Protein AF-0000000074044107 (afdb_homodimer)

Secondary structure (DSSP, 8-state):
---TT-EEEEETTTSHHHHHHHHHHHHTT-SEEEEEESS---HHHHHHHHTT-TTSEEEEEE--TT-HHHHHHIIIIIHHHHHSS-SEEEE----S--SSHHHHHIIIIIHHHHHHHHHHHHH-GGGT---EEEEEE--GGGTS--TT-HHHHHHHHHHHHHHHHHSSHHHHHHH-EEEEEEEE-SB--HHHHS------S-HHHHHHHHHHTTS-PBPHHHHHHHHHHHHHHPPTT-EEEEETTEEEEE-PPPPS--/---TT-EEEEETTTSHHHHHHHHHHHHTT-SEEEEEESS---HHHHHHHHTT-TTSEEEEEE--TT-HHHHHHIIIIIHHHHHSS-SEEEE----S--SSHHHHHIIIIIHHHHHHHHHHHHH-GGGT---EEEEEE--GGGTS--TT-HHHHHHHHHHHHHHHHHSSHHHHHHH-EEEEEEEE-SB--HHHHS------S-HHHHHHHHHHTTS-PBPHHHHHHHHHHHHHHPPTT-EEEEETTEEEE--PPPPS--

Sequence (516 aa):
MSLDGLNAVVFGGCGGIGIAIGQRLLQEGVKKLFILDVAELSDANLARLREHSRDAQLLCKACDVSNRTELKQILEKDVLEALGCVDILVNSAGIVEDEVPDKVIAVNLTGVINSCLIALTKMSRANGGKGGVIVNVASIAGLEPVTFLPTYCATKHGIVGFTRSLGVQPVFNETGVKFITICPGGTRTPMFQNCKILYTEVKVLQKMFQELKRYKPQSPDAVADCVIQAILKGENGSTWICNDGEISVHSFPQSKYLMSLDGLNAVVFGGCGGIGIAIGQRLLQEGVKKLFILDVAELSDANLARLREHSRDAQLLCKACDVSNRTELKQILEKDVLEALGCVDILVNSAGIVEDEVPDKVIAVNLTGVINSCLIALTKMSRANGGKGGVIVNVASIAGLEPVTFLPTYCATKHGIVGFTRSLGVQPVFNETGVKFITICPGGTRTPMFQNCKILYTEVKVLQKMFQELKRYKPQSPDAVADCVIQAILKGENGSTWICNDGEISVHSFPQSKYL

InterPro domains:
  IPR002347 Short-chain dehydrogenase/reductase SDR [PF00106] (8-194)
  IPR002347 Short-chain dehydrogenase/reductase SDR [PR00080] (84-95)
  IPR002347 Short-chain dehydrogenase/reductase SDR [PR00080] (132-140)
  IPR002347 Short-chain dehydrogenase/reductase SDR [PR00080] (152-171)
  IPR020904 Short-chain dehydrogenase/reductase, conserved site [PS00061] (139-167)
  IPR036291 NAD(P)-binding domain superfamily [SSF51735] (1-246)

Structure (mmCIF, N/CA/C/O backbone):
data_AF-0000000074044107-model_v1
#
loop_
_entity.id
_entity.type
_entity.pdbx_description
1 polymer 'Uncharacterized protein'
#
loop_
_atom_site.group_PDB
_atom_site.id
_atom_site.type_symbol
_atom_site.label_atom_id
_atom_site.label_alt_id
_atom_site.label_comp_id
_atom_site.label_asym_id
_atom_site.label_entity_id
_atom_site.label_seq_id
_atom_site.pdbx_PDB_ins_code
_atom_site.Cartn_x
_atom_site.Cartn_y
_atom_site.Cartn_z
_atom_site.occupancy
_atom_site.B_iso_or_equiv
_atom_site.auth_seq_id
_atom_site.auth_comp_id
_atom_site.auth_asym_id
_atom_site.auth_atom_id
_atom_site.pdbx_PDB_model_num
ATOM 1 N N . MET A 1 1 ? -7.785 30.578 1.715 1 67.75 1 MET A N 1
ATOM 2 C CA . MET A 1 1 ? -7.746 30.172 3.115 1 67.75 1 MET A CA 1
ATOM 3 C C . MET A 1 1 ? -6.453 30.641 3.783 1 67.75 1 MET A C 1
ATOM 5 O O . MET A 1 1 ? -5.406 30.703 3.139 1 67.75 1 MET A O 1
ATOM 9 N N . SER A 1 2 ? -6.504 31.344 4.82 1 90.06 2 SER A N 1
ATOM 10 C CA . SER A 1 2 ? -5.348 31.797 5.59 1 90.06 2 SER A CA 1
ATOM 11 C C . SER A 1 2 ? -4.965 30.766 6.648 1 90.06 2 SER A C 1
ATOM 13 O O . SER A 1 2 ? -5.836 30.125 7.242 1 90.06 2 SER A O 1
ATOM 15 N N . LEU A 1 3 ? -3.672 30.547 6.828 1 95.25 3 LEU A N 1
ATOM 16 C CA . LEU A 1 3 ? -3.189 29.594 7.82 1 95.25 3 LEU A CA 1
ATOM 17 C C . LEU A 1 3 ? -2.961 30.281 9.164 1 95.25 3 LEU A C 1
ATOM 19 O O . LEU A 1 3 ? -2.617 29.625 10.148 1 95.25 3 LEU A O 1
ATOM 23 N N . ASP A 1 4 ? -3.268 31.547 9.164 1 93.75 4 ASP A N 1
ATOM 24 C CA . ASP A 1 4 ? -3.039 32.344 10.367 1 93.75 4 ASP A CA 1
ATOM 25 C C . ASP A 1 4 ? -3.891 31.844 11.531 1 93.75 4 ASP A C 1
ATOM 27 O O . ASP A 1 4 ? -5.105 31.703 11.398 1 93.75 4 ASP A O 1
ATOM 31 N N . GLY A 1 5 ? -3.189 31.484 12.625 1 94.75 5 GLY A N 1
ATOM 32 C CA . GLY A 1 5 ? -3.883 31.109 13.852 1 94.75 5 GLY A CA 1
ATOM 33 C C . GLY A 1 5 ? -4.25 29.641 13.898 1 94.75 5 GLY A C 1
ATOM 34 O O . GLY A 1 5 ? -4.82 29.172 14.891 1 94.75 5 GLY A O 1
ATOM 35 N N . LEU A 1 6 ? -3.93 28.891 12.891 1 96.69 6 LEU A N 1
ATOM 36 C CA . LEU A 1 6 ? -4.305 27.484 12.82 1 96.69 6 LEU A CA 1
ATOM 37 C C . LEU A 1 6 ? -3.303 26.625 13.57 1 96.69 6 LEU A C 1
ATOM 39 O O . LEU A 1 6 ? -2.211 27.078 13.922 1 96.69 6 LEU A O 1
ATOM 43 N N . ASN A 1 7 ? -3.74 25.469 13.953 1 97.75 7 ASN A N 1
ATOM 44 C CA . ASN A 1 7 ? -2.92 24.453 14.625 1 97.75 7 ASN A CA 1
ATOM 45 C C . ASN A 1 7 ? -2.557 23.312 13.68 1 97.75 7 ASN A C 1
ATOM 47 O O . ASN A 1 7 ? -3.418 22.797 12.977 1 97.75 7 ASN A O 1
ATOM 51 N N . ALA A 1 8 ? -1.226 22.969 13.719 1 98 8 ALA A N 1
ATOM 52 C CA . ALA A 1 8 ? -0.761 21.953 12.773 1 98 8 ALA A CA 1
ATOM 53 C C . ALA A 1 8 ? 0.013 20.844 13.492 1 98 8 ALA A C 1
ATOM 55 O O . ALA A 1 8 ? 0.681 21.109 14.5 1 98 8 ALA A O 1
ATOM 56 N N . VAL A 1 9 ? -0.146 19.672 13.023 1 98.25 9 VAL A N 1
ATOM 57 C CA . VAL A 1 9 ? 0.647 18.516 13.422 1 98.25 9 VAL A CA 1
ATOM 58 C C . VAL A 1 9 ? 1.466 18.016 12.234 1 98.25 9 VAL A C 1
ATOM 60 O O . VAL A 1 9 ? 0.936 17.844 11.141 1 98.25 9 VAL A O 1
ATOM 63 N N . VAL A 1 10 ? 2.744 17.828 12.445 1 98.12 10 VAL A N 1
ATOM 64 C CA . VAL A 1 10 ? 3.611 17.312 11.391 1 98.12 10 VAL A CA 1
ATOM 65 C C . VAL A 1 10 ? 4.32 16.047 11.875 1 98.12 10 VAL A C 1
ATOM 67 O O . VAL A 1 10 ? 5.129 16.094 12.805 1 98.12 10 VAL A O 1
ATOM 70 N N . PHE A 1 11 ? 3.961 14.961 11.266 1 97.69 11 PHE A N 1
ATOM 71 C CA . PHE A 1 11 ? 4.711 13.727 11.477 1 97.69 11 PHE A CA 1
ATOM 72 C C . PHE A 1 11 ? 5.992 13.719 10.648 1 97.69 11 PHE A C 1
ATOM 74 O O . PHE A 1 11 ? 5.984 14.125 9.484 1 97.69 11 PHE A O 1
ATOM 81 N N . GLY A 1 12 ? 7.086 13.203 11.227 1 94 12 GLY A N 1
ATOM 82 C CA . GLY A 1 12 ? 8.375 13.25 10.547 1 94 12 GLY A CA 1
ATOM 83 C C . GLY A 1 12 ? 8.938 14.656 10.445 1 94 12 GLY A C 1
ATOM 84 O O . GLY A 1 12 ? 9.5 15.031 9.414 1 94 12 GLY A O 1
ATOM 85 N N . GLY A 1 13 ? 8.805 15.406 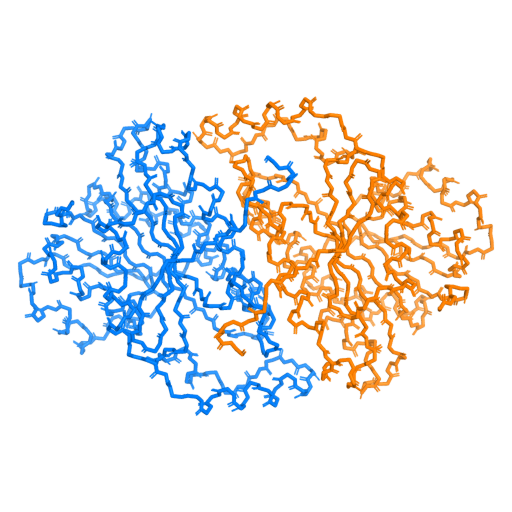11.453 1 91.25 13 GLY A N 1
ATOM 86 C CA . GLY A 1 13 ? 9.07 16.828 11.375 1 91.25 13 GLY A CA 1
ATOM 87 C C . GLY A 1 13 ? 10.453 17.203 11.875 1 91.25 13 GLY A C 1
ATOM 88 O O . GLY A 1 13 ? 10.773 18.391 11.992 1 91.25 13 GLY A O 1
ATOM 89 N N . CYS A 1 14 ? 11.266 16.25 12.156 1 89.56 14 CYS A N 1
ATOM 90 C CA . CYS A 1 14 ? 12.555 16.578 12.75 1 89.56 14 CYS A CA 1
ATOM 91 C C . CYS A 1 14 ? 13.648 16.609 11.688 1 89.56 14 CYS A C 1
ATOM 93 O O . CYS A 1 14 ? 14.805 16.906 11.992 1 89.56 14 CYS A O 1
ATOM 95 N N . GLY A 1 15 ? 13.273 16.297 10.406 1 83.25 15 GLY A N 1
ATOM 96 C CA . GLY A 1 15 ? 14.281 16.359 9.367 1 83.25 15 GLY A CA 1
ATOM 97 C C . GLY A 1 15 ? 13.695 16.344 7.965 1 83.25 15 GLY A C 1
ATOM 98 O O . GLY A 1 15 ? 12.484 16.188 7.793 1 83.25 15 GLY A O 1
ATOM 99 N N . GLY A 1 16 ? 14.586 16.797 7.109 1 88.88 16 GLY A N 1
ATOM 100 C CA . GLY A 1 16 ? 14.242 16.672 5.703 1 88.88 16 GLY A CA 1
ATOM 101 C C . GLY A 1 16 ? 13.039 17.516 5.309 1 88.88 16 GLY A C 1
ATOM 102 O O . GLY A 1 16 ? 12.992 18.719 5.602 1 88.88 16 GLY A O 1
ATOM 103 N N . ILE A 1 17 ? 12.117 16.875 4.656 1 91.75 17 ILE A N 1
ATOM 104 C CA . ILE A 1 17 ? 10.93 17.547 4.129 1 91.75 17 ILE A CA 1
ATOM 105 C C . ILE A 1 17 ? 10.055 18.031 5.285 1 91.75 17 ILE A C 1
ATOM 107 O O . ILE A 1 17 ? 9.469 19.109 5.215 1 91.75 17 ILE A O 1
ATOM 111 N N . GLY A 1 18 ? 10.078 17.297 6.402 1 94.38 18 GLY A N 1
ATOM 112 C CA . GLY A 1 18 ? 9.219 17.609 7.531 1 94.38 18 GLY A CA 1
ATOM 113 C C . GLY A 1 18 ? 9.578 18.922 8.211 1 94.38 18 GLY A C 1
ATOM 114 O O . GLY A 1 18 ? 8.695 19.719 8.539 1 94.38 18 GLY A O 1
ATOM 115 N N . ILE A 1 19 ? 10.805 19.141 8.383 1 93.5 19 ILE A N 1
ATOM 116 C CA . ILE A 1 19 ? 11.242 20.375 9.039 1 93.5 19 ILE A CA 1
ATOM 117 C C . ILE A 1 19 ? 10.961 21.578 8.133 1 93.5 19 ILE A C 1
ATOM 119 O O . ILE A 1 19 ? 10.586 22.641 8.602 1 93.5 19 ILE A O 1
ATOM 123 N N . ALA A 1 20 ? 11.18 21.391 6.84 1 94.75 20 ALA A N 1
ATOM 124 C CA . ALA A 1 20 ? 10.898 22.453 5.879 1 94.75 20 ALA A CA 1
ATOM 125 C C . ALA A 1 20 ? 9.414 22.812 5.879 1 94.75 20 ALA A C 1
ATOM 127 O O . ALA A 1 20 ? 9.055 23.984 5.824 1 94.75 20 ALA A O 1
ATOM 128 N N . ILE A 1 21 ? 8.578 21.797 5.977 1 96.62 21 ILE A N 1
ATOM 129 C CA . ILE A 1 21 ? 7.133 22 6.027 1 96.62 21 ILE A CA 1
ATOM 130 C C . ILE A 1 21 ? 6.766 22.766 7.301 1 96.62 21 ILE A C 1
ATOM 132 O O . ILE A 1 21 ? 6.008 23.734 7.258 1 96.62 21 ILE A O 1
ATOM 136 N N . GLY A 1 22 ? 7.32 22.297 8.406 1 96.56 22 GLY A N 1
ATOM 137 C CA . GLY A 1 22 ? 7.074 22.984 9.664 1 96.56 22 GLY A CA 1
ATOM 138 C C . GLY A 1 22 ? 7.465 24.453 9.625 1 96.56 22 GLY A C 1
ATOM 139 O O . GLY A 1 22 ? 6.699 25.312 10.062 1 96.56 22 GLY A O 1
ATOM 140 N N . GLN A 1 23 ? 8.625 24.672 9.07 1 95.44 23 GLN A N 1
ATOM 141 C CA . GLN A 1 23 ? 9.117 26.047 8.953 1 95.44 23 GLN A CA 1
ATOM 142 C C . GLN A 1 23 ? 8.172 26.891 8.117 1 95.44 23 GLN A C 1
ATOM 144 O O . GLN A 1 23 ? 7.852 28.031 8.492 1 95.44 23 GLN A O 1
ATOM 149 N N . ARG A 1 24 ? 7.754 26.406 7.02 1 95.5 24 ARG A N 1
ATOM 150 C CA . ARG A 1 24 ? 6.883 27.156 6.121 1 95.5 24 ARG A CA 1
ATOM 151 C C . ARG A 1 24 ? 5.516 27.391 6.75 1 95.5 24 ARG A C 1
ATOM 153 O O . ARG A 1 24 ? 4.914 28.453 6.57 1 95.5 24 ARG A O 1
ATOM 160 N N . LEU A 1 25 ? 4.98 26.391 7.449 1 96.75 25 LEU A N 1
ATOM 161 C CA . LEU A 1 25 ? 3.719 26.547 8.164 1 96.75 25 LEU A CA 1
ATOM 162 C C . LEU A 1 25 ? 3.799 27.703 9.164 1 96.75 25 LEU A C 1
ATOM 164 O O . LEU A 1 25 ? 2.889 28.531 9.242 1 96.75 25 LEU A O 1
ATOM 168 N N . LEU A 1 26 ? 4.895 27.719 9.859 1 96.12 26 LEU A N 1
ATOM 169 C CA . LEU A 1 26 ? 5.102 28.781 10.836 1 96.12 26 LEU A CA 1
ATOM 170 C C . LEU A 1 26 ? 5.195 30.141 10.141 1 96.12 26 LEU A C 1
ATOM 172 O O . LEU A 1 26 ? 4.625 31.125 10.625 1 96.12 26 LEU A O 1
ATOM 176 N N . GLN A 1 27 ? 5.879 30.156 9.055 1 94.25 27 GLN A N 1
ATOM 177 C CA . GLN A 1 27 ? 6.008 31.375 8.281 1 94.25 27 GLN A CA 1
ATOM 178 C C . GLN A 1 27 ? 4.648 31.875 7.805 1 94.25 27 GLN A C 1
ATOM 180 O O . GLN A 1 27 ? 4.438 33.094 7.664 1 94.25 27 GLN A O 1
ATOM 185 N N . GLU A 1 28 ? 3.723 30.984 7.555 1 94.69 28 GLU A N 1
ATOM 186 C CA . GLU A 1 28 ? 2.395 31.312 7.051 1 94.69 28 GLU A CA 1
ATOM 187 C C . GLU A 1 28 ? 1.445 31.672 8.188 1 94.69 28 GLU A C 1
ATOM 189 O O . GLU A 1 28 ? 0.273 31.969 7.957 1 94.69 28 GLU A O 1
ATOM 194 N N . GLY A 1 29 ? 1.896 31.578 9.438 1 94.5 29 GLY A N 1
ATOM 195 C CA . GLY A 1 29 ? 1.109 32.125 10.531 1 94.5 29 GLY A CA 1
ATOM 196 C C . GLY A 1 29 ? 0.523 31.047 11.43 1 94.5 29 GLY A C 1
ATOM 197 O O . GLY A 1 29 ? -0.264 31.344 12.328 1 94.5 29 GLY A O 1
ATOM 198 N N . VAL A 1 30 ? 0.815 29.797 11.211 1 95.94 30 VAL A N 1
ATOM 199 C CA . VAL A 1 30 ? 0.378 28.734 12.109 1 95.94 30 VAL A CA 1
ATOM 200 C C . VAL A 1 30 ? 0.773 29.078 13.547 1 95.94 30 VAL A C 1
ATOM 202 O O . VAL A 1 30 ? 1.914 29.469 13.80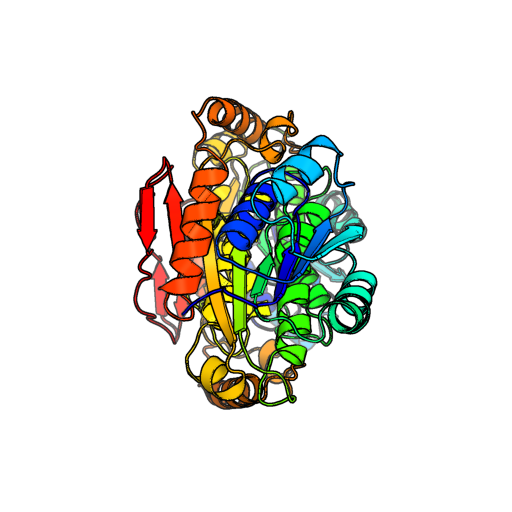5 1 95.94 30 VAL A O 1
ATOM 205 N N . LYS A 1 31 ? -0.138 28.953 14.438 1 95.56 31 LYS A N 1
ATOM 206 C CA . LYS A 1 31 ? 0.045 29.406 15.812 1 95.56 31 LYS A CA 1
ATOM 207 C C . LYS A 1 31 ? 0.678 28.328 16.672 1 95.56 31 LYS A C 1
ATOM 209 O O . LYS A 1 31 ? 1.502 28.625 17.547 1 95.56 31 LYS A O 1
ATOM 214 N N . LYS A 1 32 ? 0.204 27.156 16.547 1 97.31 32 LYS A N 1
ATOM 215 C CA . LYS A 1 32 ? 0.741 26 17.281 1 97.31 32 LYS A CA 1
ATOM 216 C C . LYS A 1 32 ? 1.187 24.906 16.328 1 97.31 32 LYS A C 1
ATOM 218 O O . LYS A 1 32 ? 0.417 24.469 15.469 1 97.31 32 LYS A O 1
ATOM 223 N N . LEU A 1 33 ? 2.428 24.516 16.469 1 97.06 33 LEU A N 1
ATOM 224 C CA . LEU A 1 33 ? 2.986 23.438 15.664 1 97.06 33 LEU A CA 1
ATOM 225 C C . LEU A 1 33 ? 3.449 22.281 16.547 1 97.06 33 LEU A C 1
ATOM 227 O O . LEU A 1 33 ? 4.277 22.469 17.438 1 97.06 33 LEU A O 1
ATOM 231 N N . PHE A 1 34 ? 2.891 21.156 16.375 1 97.75 34 PHE A N 1
ATOM 232 C CA . PHE A 1 34 ? 3.275 19.938 17.078 1 97.75 34 PHE A CA 1
ATOM 233 C C . PHE A 1 34 ? 4.02 18.984 16.156 1 97.75 34 PHE A C 1
ATOM 235 O O . PHE A 1 34 ? 3.434 18.438 15.219 1 97.75 34 PHE A O 1
ATOM 242 N N . ILE A 1 35 ? 5.266 18.766 16.484 1 97.31 35 ILE A N 1
ATOM 243 C CA . ILE A 1 35 ? 6.117 17.906 15.68 1 97.31 35 ILE A CA 1
ATOM 244 C C . ILE A 1 35 ? 6.203 16.516 16.328 1 97.31 35 ILE A C 1
ATOM 246 O O . ILE A 1 35 ? 6.488 16.406 17.531 1 97.31 35 ILE A O 1
ATOM 250 N N . LEU A 1 36 ? 5.922 15.539 15.555 1 97.06 36 LEU A N 1
ATOM 251 C CA . LEU A 1 36 ? 6.016 14.156 15.992 1 97.06 36 LEU A CA 1
ATOM 252 C C . LEU A 1 36 ? 7.023 13.383 15.141 1 97.06 36 LEU A C 1
ATOM 254 O O . LEU A 1 36 ? 6.926 13.375 13.914 1 97.06 36 LEU A O 1
ATOM 258 N N . ASP A 1 37 ? 7.945 12.758 15.789 1 94.81 37 ASP A N 1
ATOM 259 C CA . ASP A 1 37 ? 9.008 12.047 15.086 1 94.81 37 ASP A CA 1
ATOM 260 C C . ASP A 1 37 ? 9.68 11.023 15.992 1 94.81 37 ASP A C 1
ATOM 262 O O . ASP A 1 37 ? 9.609 11.133 17.219 1 94.81 37 ASP A O 1
ATOM 266 N N . VAL A 1 38 ? 10.305 10.047 15.352 1 92.88 38 VAL A N 1
ATOM 267 C CA . VAL A 1 38 ? 11.094 9.094 16.141 1 92.88 38 VAL A CA 1
ATOM 268 C C . VAL A 1 38 ? 12.406 9.742 16.562 1 92.88 38 VAL A C 1
ATOM 270 O O . VAL A 1 38 ? 12.969 9.383 17.609 1 92.88 38 VAL A O 1
ATOM 273 N N . ALA A 1 39 ? 12.867 10.648 15.766 1 90.44 39 ALA A N 1
ATOM 274 C CA . ALA A 1 39 ? 14.125 11.336 16.047 1 90.44 39 ALA A CA 1
ATOM 275 C C . ALA A 1 39 ? 13.898 12.547 16.953 1 90.44 39 ALA A C 1
ATOM 277 O O . ALA A 1 39 ? 12.797 13.102 16.984 1 90.44 39 ALA A O 1
ATOM 278 N N . GLU A 1 40 ? 14.914 12.922 17.609 1 92.06 40 GLU A N 1
ATOM 279 C CA . GLU A 1 40 ? 14.867 14.133 18.422 1 92.06 40 GLU A CA 1
ATOM 280 C C . GLU A 1 40 ? 15.055 15.383 17.562 1 92.06 40 GLU A C 1
ATOM 282 O O . GLU A 1 40 ? 15.789 15.359 16.578 1 92.06 40 GLU A O 1
ATOM 287 N N . LEU A 1 41 ? 14.359 16.391 17.984 1 93.12 41 LEU A N 1
ATOM 288 C CA . LEU A 1 41 ? 14.555 17.688 17.328 1 93.12 41 LEU A CA 1
ATOM 289 C C . LEU A 1 41 ? 15.883 18.312 17.766 1 93.12 41 LEU A C 1
ATOM 291 O O . LEU A 1 41 ? 16.047 18.672 18.922 1 93.12 41 LEU A O 1
ATOM 295 N N . SER A 1 42 ? 16.781 18.453 16.844 1 93.06 42 SER A N 1
ATOM 296 C CA . SER A 1 42 ? 18.078 19.031 17.172 1 93.06 42 SER A CA 1
ATOM 297 C C . SER A 1 42 ? 17.953 20.531 17.469 1 93.06 42 SER A C 1
ATOM 299 O O . SER A 1 42 ? 17 21.172 17.031 1 93.06 42 SER A O 1
ATOM 301 N N . ASP A 1 43 ? 18.938 21.031 18.109 1 93.06 43 ASP A N 1
ATOM 302 C CA . ASP A 1 43 ? 18.984 22.453 18.406 1 93.06 43 ASP A CA 1
ATOM 303 C C . ASP A 1 43 ? 19.016 23.297 17.125 1 93.06 43 ASP A C 1
ATOM 305 O O . ASP A 1 43 ? 18.391 24.344 17.062 1 93.06 43 ASP A O 1
ATOM 309 N N . ALA A 1 44 ? 19.719 22.812 16.219 1 91.81 44 ALA A N 1
ATOM 310 C CA . ALA A 1 44 ? 19.812 23.516 14.938 1 91.81 44 ALA A CA 1
ATOM 311 C C . ALA A 1 44 ? 18.469 23.578 14.242 1 91.81 44 ALA A C 1
ATOM 313 O O . ALA A 1 44 ? 18.094 24.625 13.711 1 91.81 44 ALA A O 1
ATOM 314 N N . ASN A 1 45 ? 17.766 22.484 14.289 1 91.44 45 ASN A N 1
ATOM 315 C CA . ASN A 1 45 ? 16.453 22.438 13.656 1 91.44 45 ASN A CA 1
ATOM 316 C C . ASN A 1 45 ? 15.43 23.266 14.422 1 91.44 45 ASN A C 1
ATOM 318 O O . ASN A 1 45 ? 14.562 23.906 13.828 1 91.44 45 ASN A O 1
ATOM 322 N N . LEU A 1 46 ? 15.555 23.25 15.727 1 91.44 46 LEU A N 1
ATOM 323 C CA . LEU A 1 46 ? 14.688 24.078 16.547 1 91.44 46 LEU A CA 1
ATOM 324 C C . LEU A 1 46 ? 14.891 25.562 16.234 1 91.44 46 LEU A C 1
ATOM 326 O O . LEU A 1 46 ? 13.922 26.312 16.141 1 91.44 46 LEU A O 1
ATOM 330 N N . ALA A 1 47 ? 16.125 25.906 16.078 1 90.56 47 ALA A N 1
ATOM 331 C CA . ALA A 1 47 ? 16.438 27.297 15.734 1 90.56 47 ALA A CA 1
ATOM 332 C C . ALA A 1 47 ? 15.859 27.672 14.375 1 90.56 47 ALA A C 1
ATOM 334 O O . ALA A 1 47 ? 15.344 28.766 14.195 1 90.56 47 ALA A O 1
ATOM 335 N N . ARG A 1 48 ? 15.922 26.75 13.508 1 88.75 48 ARG A N 1
ATOM 336 C CA . ARG A 1 48 ? 15.367 26.953 12.172 1 88.75 48 ARG A CA 1
ATOM 337 C C . ARG A 1 48 ? 13.859 27.172 12.227 1 88.75 48 ARG A C 1
ATOM 339 O O . ARG A 1 48 ? 13.336 28.062 11.555 1 88.75 48 ARG A O 1
ATOM 346 N N . LEU A 1 49 ? 13.219 26.469 13.008 1 92.25 49 LEU A N 1
ATOM 347 C CA . LEU A 1 49 ? 11.773 26.562 13.148 1 92.25 49 LEU A CA 1
ATOM 348 C C . LEU A 1 49 ? 11.375 27.891 13.797 1 92.25 49 LEU A C 1
ATOM 350 O O . LEU A 1 49 ? 10.359 28.484 13.438 1 92.25 49 LEU A O 1
ATOM 354 N N . ARG A 1 50 ? 12.195 28.422 14.641 1 89.81 50 ARG A N 1
ATOM 355 C CA . ARG A 1 50 ? 11.859 29.625 15.422 1 89.81 50 ARG A CA 1
ATOM 356 C C . ARG A 1 50 ? 12.25 30.891 14.672 1 89.81 50 ARG A C 1
ATOM 358 O O . ARG A 1 50 ? 11.891 32 15.086 1 89.81 50 ARG A O 1
ATOM 365 N N . GLU A 1 51 ? 12.969 30.688 13.695 1 86 51 GLU A N 1
ATOM 366 C CA . GLU A 1 51 ? 13.539 31.844 12.992 1 86 51 GLU A CA 1
ATOM 367 C C . GLU A 1 51 ? 12.445 32.812 12.586 1 86 51 GLU A C 1
ATOM 369 O O . GLU A 1 51 ? 12.648 34.031 12.648 1 86 51 GLU A O 1
ATOM 374 N N . HIS A 1 52 ? 11.289 32.375 12.195 1 77.12 52 HIS A N 1
ATOM 375 C CA . HIS A 1 52 ? 10.312 33.344 11.656 1 77.12 52 HIS A CA 1
ATOM 376 C C . HIS A 1 52 ? 9.023 33.312 12.477 1 77.12 52 HIS A C 1
ATOM 378 O O . HIS A 1 52 ? 8.008 33.875 12.047 1 77.12 52 HIS A O 1
ATOM 384 N N . SER A 1 53 ? 9.031 32.656 13.492 1 80.94 53 SER A N 1
ATOM 385 C CA . SER A 1 53 ? 7.812 32.625 14.289 1 80.94 53 SER A CA 1
ATOM 386 C C . SER A 1 53 ? 8.133 32.562 15.781 1 80.94 53 SER A C 1
ATOM 388 O O . SER A 1 53 ? 7.93 31.516 16.406 1 80.94 53 SER A O 1
ATOM 390 N N . ARG A 1 54 ? 8.43 33.656 16.281 1 76 54 ARG A N 1
ATOM 391 C CA . ARG A 1 54 ? 8.859 33.688 17.672 1 76 54 ARG A CA 1
ATOM 392 C C . ARG A 1 54 ? 7.688 33.438 18.609 1 76 54 ARG A C 1
ATOM 394 O O . ARG A 1 54 ? 7.859 32.875 19.688 1 76 54 ARG A O 1
ATOM 401 N N . ASP A 1 55 ? 6.484 33.781 18.156 1 87.06 55 ASP A N 1
ATOM 402 C CA . ASP A 1 55 ? 5.336 33.688 19.047 1 87.06 55 ASP A CA 1
ATOM 403 C C . ASP A 1 55 ? 4.617 32.375 18.906 1 87.06 55 ASP A C 1
ATOM 405 O O . ASP A 1 55 ? 3.729 32.031 19.688 1 87.06 55 ASP A O 1
ATOM 409 N N . ALA A 1 56 ? 5.004 31.609 17.984 1 91.44 56 ALA A N 1
ATOM 410 C CA . ALA A 1 56 ? 4.332 30.328 17.75 1 91.44 56 ALA A CA 1
ATOM 411 C C . ALA A 1 56 ? 4.707 29.297 18.812 1 91.44 56 ALA A C 1
ATOM 413 O O . ALA A 1 56 ? 5.84 29.297 19.297 1 91.44 56 ALA A O 1
ATOM 414 N N . GLN A 1 57 ? 3.783 28.562 19.266 1 94.81 57 GLN A N 1
ATOM 415 C CA . GLN A 1 57 ? 4.051 27.453 20.188 1 94.81 57 GLN A CA 1
ATOM 416 C C . GLN A 1 57 ? 4.555 26.219 19.438 1 94.81 57 GLN A C 1
ATOM 418 O O . GLN A 1 57 ? 3.885 25.734 18.516 1 94.81 57 GLN A O 1
ATOM 423 N N . LEU A 1 58 ? 5.727 25.859 19.797 1 95 58 LEU A N 1
ATOM 424 C CA . LEU A 1 58 ? 6.344 24.703 19.172 1 95 58 LEU A CA 1
ATOM 425 C C . LEU A 1 58 ? 6.434 23.547 20.172 1 95 58 LEU A C 1
ATOM 427 O O . LEU A 1 58 ? 6.988 23.703 21.266 1 95 58 LEU A O 1
ATOM 431 N N . LEU A 1 59 ? 5.859 22.453 19.828 1 95.12 59 LEU A N 1
ATOM 432 C CA . LEU A 1 59 ? 5.922 21.234 20.625 1 95.12 59 LEU A CA 1
ATOM 433 C C . LEU A 1 59 ? 6.527 20.094 19.828 1 95.12 59 LEU A C 1
ATOM 435 O O . LEU A 1 59 ? 6.355 20.016 18.609 1 95.12 59 LEU A O 1
ATOM 439 N N . CYS A 1 60 ? 7.281 19.312 20.516 1 95.19 60 CYS A N 1
ATOM 440 C CA . CYS A 1 60 ? 7.883 18.141 19.906 1 95.19 60 CYS A CA 1
ATOM 441 C C . CYS A 1 60 ? 7.77 16.922 20.828 1 95.19 60 CYS A C 1
ATOM 443 O O . CYS A 1 60 ? 7.973 17.031 22.031 1 95.19 60 CYS A O 1
ATOM 445 N N . LYS A 1 61 ? 7.395 15.844 20.297 1 96.38 61 LYS A N 1
ATOM 446 C CA . LYS A 1 61 ? 7.289 14.602 21.047 1 96.38 61 LYS A CA 1
ATOM 447 C C . LYS A 1 61 ? 7.711 13.406 20.203 1 96.38 61 LYS A C 1
ATOM 449 O O . LYS A 1 61 ? 7.488 13.391 18.984 1 96.38 61 LYS A O 1
ATOM 454 N N . ALA A 1 62 ? 8.32 12.453 20.844 1 95.81 62 ALA A N 1
ATOM 455 C CA . ALA A 1 62 ? 8.688 11.211 20.172 1 95.81 62 ALA A CA 1
ATOM 456 C C . ALA A 1 62 ? 7.453 10.383 19.828 1 95.81 62 ALA A C 1
ATOM 458 O O . ALA A 1 62 ? 6.555 10.227 20.656 1 95.81 62 ALA A O 1
ATOM 459 N N . CYS A 1 63 ? 7.445 9.891 18.578 1 95.5 63 CYS A N 1
ATOM 460 C CA . CYS A 1 63 ? 6.332 9.055 18.141 1 95.5 63 CYS A CA 1
ATOM 461 C C . CYS A 1 63 ? 6.766 8.094 17.031 1 95.5 63 CYS A C 1
ATOM 463 O O . CYS A 1 63 ? 7.293 8.523 16.016 1 95.5 63 CYS A O 1
ATOM 465 N N . ASP A 1 64 ? 6.59 6.879 17.328 1 96.12 64 ASP A N 1
ATOM 466 C CA . ASP A 1 64 ? 6.719 5.871 16.266 1 96.12 64 ASP A CA 1
ATOM 467 C C . ASP A 1 64 ? 5.383 5.629 15.578 1 96.12 64 ASP A C 1
ATOM 469 O O . ASP A 1 64 ? 4.516 4.934 16.109 1 96.12 64 ASP A O 1
ATOM 473 N N . VAL A 1 65 ? 5.285 6.141 14.367 1 95.69 65 VAL A N 1
ATOM 474 C CA . VAL A 1 65 ? 4.008 6.125 13.656 1 95.69 65 VAL A CA 1
ATOM 475 C C . VAL A 1 65 ? 3.605 4.68 13.359 1 95.69 65 VAL A C 1
ATOM 477 O O . VAL A 1 65 ? 2.439 4.406 13.07 1 95.69 65 VAL A O 1
ATOM 480 N N . SER A 1 66 ? 4.594 3.766 13.391 1 95.25 66 SER A N 1
ATOM 481 C CA . SER A 1 66 ? 4.281 2.365 13.117 1 95.25 66 SER A CA 1
ATOM 482 C C . SER A 1 66 ? 3.643 1.696 14.336 1 95.25 66 SER A C 1
ATOM 484 O O . SER A 1 66 ? 3.18 0.557 14.25 1 95.25 66 SER A O 1
ATOM 486 N N . ASN A 1 67 ? 3.662 2.342 15.469 1 96.19 67 ASN A N 1
ATOM 487 C CA . ASN A 1 67 ? 3.021 1.861 16.688 1 96.19 67 ASN A CA 1
ATOM 488 C C . ASN A 1 67 ? 1.623 2.451 16.859 1 96.19 67 ASN A C 1
ATOM 490 O O . ASN A 1 67 ? 1.473 3.566 17.359 1 96.19 67 ASN A O 1
ATOM 494 N N . ARG A 1 68 ? 0.678 1.703 16.516 1 94.81 68 ARG A N 1
ATOM 495 C CA . ARG A 1 68 ? -0.699 2.186 16.469 1 94.81 68 ARG A CA 1
ATOM 496 C C . ARG A 1 68 ? -1.162 2.656 17.844 1 94.81 68 ARG A C 1
ATOM 498 O O . ARG A 1 68 ? -1.851 3.672 17.969 1 94.81 68 ARG A O 1
ATOM 505 N N . THR A 1 69 ? -0.877 1.854 18.828 1 95.38 69 THR A N 1
ATOM 506 C CA . THR A 1 69 ? -1.295 2.201 20.188 1 95.38 69 THR A CA 1
ATOM 507 C C . THR A 1 69 ? -0.716 3.551 20.609 1 95.38 69 THR A C 1
ATOM 509 O O . THR A 1 69 ? -1.431 4.398 21.141 1 95.38 69 THR A O 1
ATOM 512 N N . GLU A 1 70 ? 0.517 3.738 20.312 1 95.81 70 GLU A N 1
ATOM 513 C CA . GLU A 1 70 ? 1.171 5.012 20.609 1 95.81 70 GLU A CA 1
ATOM 514 C C . GLU A 1 70 ? 0.555 6.148 19.797 1 95.81 70 GLU A C 1
ATOM 516 O O . GLU A 1 70 ? 0.309 7.234 20.328 1 95.81 70 GLU A O 1
ATOM 521 N N . LEU A 1 71 ? 0.309 5.875 18.594 1 95.25 71 LEU A N 1
ATOM 522 C CA . LEU A 1 71 ? -0.263 6.871 17.688 1 95.25 71 LEU A CA 1
ATOM 523 C C . LEU A 1 71 ? -1.636 7.32 18.188 1 95.25 71 LEU A C 1
ATOM 525 O O . LEU A 1 71 ? -1.944 8.516 18.156 1 95.25 71 LEU A O 1
ATOM 529 N N . LYS A 1 72 ? -2.393 6.387 18.562 1 95 72 LYS A N 1
ATOM 530 C CA . LYS A 1 72 ? -3.73 6.691 19.062 1 95 72 LYS A CA 1
ATOM 531 C C . LYS A 1 72 ? -3.666 7.562 20.312 1 95 72 LYS A C 1
ATOM 533 O O . LYS A 1 72 ? -4.387 8.555 20.422 1 95 72 LYS A O 1
ATOM 538 N N . GLN A 1 73 ? -2.838 7.188 21.203 1 96.44 73 GLN A N 1
ATOM 539 C CA . GLN A 1 73 ? -2.67 7.965 22.422 1 96.44 73 GLN A CA 1
ATOM 540 C C . GLN A 1 73 ? -2.201 9.383 22.109 1 96.44 73 GLN A C 1
ATOM 542 O O . GLN A 1 73 ? -2.721 10.352 22.672 1 96.44 73 GLN A O 1
ATOM 547 N N . ILE A 1 74 ? -1.326 9.492 21.281 1 96.56 74 ILE A N 1
ATOM 548 C CA . ILE A 1 74 ? -0.724 10.781 20.969 1 96.56 74 ILE A CA 1
ATOM 549 C C . ILE A 1 74 ? -1.756 11.688 20.297 1 96.56 74 ILE A C 1
ATOM 551 O O . ILE A 1 74 ? -1.901 12.852 20.656 1 96.56 74 ILE A O 1
ATOM 555 N N . LEU A 1 75 ? -2.502 11.18 19.328 1 95.75 75 LEU A N 1
ATOM 556 C CA . LEU A 1 75 ? -3.43 11.992 18.547 1 95.75 75 LEU A CA 1
ATOM 557 C C . LEU A 1 75 ? -4.703 12.273 19.344 1 95.75 75 LEU A C 1
ATOM 559 O O . LEU A 1 75 ? -5.277 13.352 19.234 1 95.75 75 LEU A O 1
ATOM 563 N N . GLU A 1 76 ? -5.109 11.352 20.109 1 94.31 76 GLU A N 1
ATOM 564 C CA . GLU A 1 76 ? -6.379 11.5 20.828 1 94.31 76 GLU A CA 1
ATOM 565 C C . GLU A 1 76 ? -6.188 12.242 22.141 1 94.31 76 GLU A C 1
ATOM 567 O O . GLU A 1 76 ? -7.141 12.805 22.688 1 94.31 76 GLU A O 1
ATOM 572 N N . LYS A 1 77 ? -4.996 12.219 22.656 1 95.56 77 LYS A N 1
ATOM 573 C CA . LYS A 1 77 ? -4.793 12.82 23.969 1 95.56 77 LYS A CA 1
ATOM 574 C C . LYS A 1 77 ? -3.754 13.938 23.891 1 95.56 77 LYS A C 1
ATOM 576 O O . LYS A 1 77 ? -4.102 15.117 23.953 1 95.56 77 LYS A O 1
ATOM 581 N N . ASP A 1 78 ? -2.502 13.578 23.609 1 96.25 78 ASP A N 1
ATOM 582 C CA . ASP A 1 78 ? -1.403 14.531 23.734 1 96.25 78 ASP A CA 1
ATOM 583 C C . ASP A 1 78 ? -1.607 15.734 22.812 1 96.25 78 ASP A C 1
ATOM 585 O O . ASP A 1 78 ? -1.479 16.875 23.25 1 96.25 78 ASP A O 1
ATOM 589 N N . VAL A 1 79 ? -1.925 15.477 21.578 1 95.88 79 VAL A N 1
ATOM 590 C CA . VAL A 1 79 ? -2.078 16.516 20.578 1 95.88 79 VAL A CA 1
ATOM 591 C C . VAL A 1 79 ? -3.289 17.391 20.922 1 95.88 79 VAL A C 1
ATOM 593 O O . VAL A 1 79 ? -3.211 18.625 20.875 1 95.88 79 VAL A O 1
ATOM 596 N N . LEU A 1 80 ? -4.359 16.781 21.281 1 93.81 80 LEU A N 1
ATOM 597 C CA . LEU A 1 80 ? -5.586 17.531 21.562 1 93.81 80 LEU A CA 1
ATOM 598 C C . LEU A 1 80 ? -5.434 18.359 22.828 1 93.81 80 LEU A C 1
ATOM 600 O O . LEU A 1 80 ? -5.945 19.469 22.906 1 93.81 80 LEU A O 1
ATOM 604 N N . GLU A 1 81 ? -4.793 17.781 23.781 1 95.06 81 GLU A N 1
ATOM 605 C CA . GLU A 1 81 ? -4.551 18.516 25 1 95.06 81 GLU A CA 1
ATOM 606 C C . GLU A 1 81 ? -3.682 19.75 24.75 1 95.06 81 GLU A C 1
ATOM 608 O O . GLU A 1 81 ? -3.895 20.797 25.344 1 95.06 81 GLU A O 1
ATOM 613 N N . ALA A 1 82 ? -2.793 19.625 23.891 1 95.12 82 ALA A N 1
ATOM 614 C CA . ALA A 1 82 ? -1.83 20.688 23.641 1 95.12 82 ALA A CA 1
ATOM 615 C C . ALA A 1 82 ? -2.41 21.734 22.688 1 95.12 82 ALA A C 1
ATOM 617 O O . ALA A 1 82 ? -2.189 22.938 22.875 1 95.12 82 ALA A O 1
ATOM 618 N N . LEU A 1 83 ? -3.119 21.281 21.656 1 95.69 83 LEU A N 1
ATOM 619 C CA . LEU A 1 83 ? -3.514 22.172 20.562 1 95.69 83 LEU A CA 1
ATOM 620 C C . LEU A 1 83 ? -4.98 22.562 20.703 1 95.69 83 LEU A C 1
ATOM 622 O O . LEU A 1 83 ? -5.41 23.578 20.141 1 95.69 83 LEU A O 1
ATOM 626 N N . GLY A 1 84 ? -5.805 21.75 21.359 1 93.25 84 GLY A N 1
ATOM 627 C CA . GLY A 1 84 ? -7.246 21.922 21.391 1 93.25 84 GLY A CA 1
ATOM 628 C C . GLY A 1 84 ? -7.949 21.328 20.203 1 93.25 84 GLY A C 1
ATOM 629 O O . GLY A 1 84 ? -8.961 20.625 20.344 1 93.25 84 GLY A O 1
ATOM 630 N N . CYS A 1 85 ? -7.434 21.672 19.062 1 94.38 85 CYS A N 1
ATOM 631 C CA . CYS A 1 85 ? -7.934 21.094 17.812 1 94.38 85 CYS A CA 1
ATOM 632 C C . CYS A 1 85 ? -6.82 20.969 16.781 1 94.38 85 CYS A C 1
ATOM 634 O O . CYS A 1 85 ? -5.781 21.625 16.906 1 94.38 85 CYS A O 1
ATOM 636 N N . VAL A 1 86 ? -7.055 20.094 15.805 1 96.62 86 VAL A N 1
ATOM 637 C CA . VAL A 1 86 ? -6.117 19.938 14.695 1 96.62 86 VAL A CA 1
ATOM 638 C C . VAL A 1 86 ? -6.734 20.484 13.414 1 96.62 86 VAL A C 1
ATOM 640 O O . VAL A 1 86 ? -7.754 19.984 12.945 1 96.62 86 VAL A O 1
ATOM 643 N N . ASP A 1 87 ? -6.07 21.531 12.891 1 97.62 87 ASP A N 1
ATOM 644 C CA . ASP A 1 87 ? -6.551 22.109 11.641 1 97.62 87 ASP A CA 1
ATOM 645 C C . ASP A 1 87 ? -5.828 21.516 10.438 1 97.62 87 ASP A C 1
ATOM 647 O O . ASP A 1 87 ? -6.402 21.406 9.352 1 97.62 87 ASP A O 1
ATOM 651 N N . ILE A 1 88 ? -4.562 21.219 10.648 1 98.25 88 ILE A N 1
ATOM 652 C CA . ILE A 1 88 ? -3.719 20.688 9.578 1 98.25 88 ILE A CA 1
ATOM 653 C C . ILE A 1 88 ? -2.912 19.5 10.102 1 98.25 88 ILE A C 1
ATOM 655 O O . ILE A 1 88 ? -2.268 19.594 11.148 1 98.25 88 ILE A O 1
ATOM 659 N N . LEU A 1 89 ? -3.01 18.406 9.461 1 98.44 89 LEU A N 1
ATOM 660 C CA . LEU A 1 89 ? -2.174 17.25 9.742 1 98.44 89 LEU A CA 1
ATOM 661 C C . LEU A 1 89 ? -1.343 16.875 8.523 1 98.44 89 LEU A C 1
ATOM 663 O O . LEU A 1 89 ? -1.886 16.672 7.43 1 98.44 89 LEU A O 1
ATOM 667 N N . VAL A 1 90 ? -0.038 16.844 8.719 1 98.62 90 VAL A N 1
ATOM 668 C CA . VAL A 1 90 ? 0.863 16.484 7.629 1 98.62 90 VAL A CA 1
ATOM 669 C C . VAL A 1 90 ? 1.58 15.18 7.957 1 98.62 90 VAL A C 1
ATOM 671 O O . VAL A 1 90 ? 2.344 15.109 8.922 1 98.62 90 VAL A O 1
ATOM 674 N N . ASN A 1 91 ? 1.293 14.203 7.207 1 98.31 91 ASN A N 1
ATOM 675 C CA . ASN A 1 91 ? 2.021 12.938 7.281 1 98.31 91 ASN A CA 1
ATOM 676 C C . ASN A 1 91 ? 3.24 12.945 6.363 1 98.31 91 ASN A C 1
ATOM 678 O O . ASN A 1 91 ? 3.125 12.633 5.176 1 98.31 91 ASN A O 1
ATOM 682 N N . SER A 1 92 ? 4.398 13.188 6.914 1 96.38 92 SER A N 1
ATOM 683 C CA . SER A 1 92 ? 5.605 13.281 6.102 1 96.38 92 SER A CA 1
ATOM 684 C C . SER A 1 92 ? 6.652 12.266 6.535 1 96.38 92 SER A C 1
ATOM 686 O O . SER A 1 92 ? 7.723 12.164 5.934 1 96.38 92 SER A O 1
ATOM 688 N N . ALA A 1 93 ? 6.309 11.5 7.59 1 91.38 93 ALA A N 1
ATOM 689 C CA . ALA A 1 93 ? 7.223 10.453 8.039 1 91.38 93 ALA A CA 1
ATOM 690 C C . ALA A 1 93 ? 7.352 9.352 6.996 1 91.38 93 ALA A C 1
ATOM 692 O O . ALA A 1 93 ? 6.359 8.961 6.367 1 91.38 93 ALA A O 1
ATOM 693 N N . GLY A 1 94 ? 8.586 8.867 6.84 1 90.5 94 GLY A N 1
ATOM 694 C CA . GLY A 1 94 ? 8.82 7.777 5.91 1 90.5 94 GLY A CA 1
ATOM 695 C C . GLY A 1 94 ? 10.242 7.258 5.941 1 90.5 94 GLY A C 1
ATOM 696 O O . GLY A 1 94 ? 11.148 7.941 6.434 1 90.5 94 GLY A O 1
ATOM 697 N N . ILE A 1 95 ? 10.438 6.09 5.512 1 89.19 95 ILE A N 1
ATOM 698 C CA . ILE A 1 95 ? 11.75 5.484 5.352 1 89.19 95 ILE A CA 1
ATOM 699 C C . ILE A 1 95 ? 11.859 4.832 3.973 1 89.19 95 ILE A C 1
ATOM 701 O O . ILE A 1 95 ? 10.844 4.469 3.373 1 89.19 95 ILE A O 1
ATOM 705 N N . VAL A 1 96 ? 13.023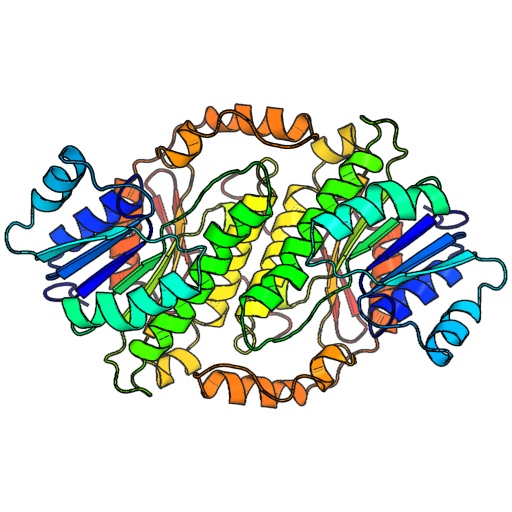 4.727 3.494 1 85.25 96 VAL A N 1
ATOM 706 C CA . VAL A 1 96 ? 13.242 4.219 2.143 1 85.25 96 VAL A CA 1
ATOM 707 C C . VAL A 1 96 ? 13.375 2.699 2.174 1 85.25 96 VAL A C 1
ATOM 709 O O . VAL A 1 96 ? 12.82 2.004 1.318 1 85.25 96 VAL A O 1
ATOM 712 N N . GLU A 1 97 ? 14.148 2.25 3.133 1 82.31 97 GLU A N 1
ATOM 713 C CA . GLU A 1 97 ? 14.484 0.831 3.182 1 82.31 97 GLU A CA 1
ATOM 714 C C . GLU A 1 97 ? 14.664 0.354 4.621 1 82.31 97 GLU A C 1
ATOM 716 O O . GLU A 1 97 ? 14.844 1.166 5.531 1 82.31 97 GLU A O 1
ATOM 721 N N . ASP A 1 98 ? 14.469 -0.945 4.715 1 86.94 98 ASP A N 1
ATOM 722 C CA . ASP A 1 98 ? 14.742 -1.648 5.965 1 86.94 98 ASP A CA 1
ATOM 723 C C . ASP A 1 98 ? 15.078 -3.115 5.711 1 86.94 98 ASP A C 1
ATOM 725 O O . ASP A 1 98 ? 14.859 -3.625 4.609 1 86.94 98 ASP A O 1
ATOM 729 N N . GLU A 1 99 ? 15.695 -3.725 6.703 1 85.94 99 GLU A N 1
ATOM 730 C CA . GLU A 1 99 ? 16.031 -5.145 6.602 1 85.94 99 GLU A CA 1
ATOM 731 C C . GLU A 1 99 ? 14.789 -5.977 6.297 1 85.94 99 GLU A C 1
ATOM 733 O O . GLU A 1 99 ? 14.859 -6.969 5.57 1 85.94 99 GLU A O 1
ATOM 738 N N . VAL A 1 100 ? 13.68 -5.504 6.828 1 89.06 100 VAL A N 1
ATOM 739 C CA . VAL A 1 100 ? 12.422 -6.207 6.605 1 89.06 100 VAL A CA 1
ATOM 740 C C . VAL A 1 100 ? 11.406 -5.262 5.961 1 89.06 100 VAL A C 1
ATOM 742 O O . VAL A 1 100 ? 11.219 -4.137 6.43 1 89.06 100 VAL A O 1
ATOM 745 N N . PRO A 1 101 ? 10.812 -5.742 4.855 1 93 101 PRO A N 1
ATOM 746 C CA . PRO A 1 101 ? 9.82 -4.902 4.18 1 93 101 PRO A CA 1
ATOM 747 C C . PRO A 1 101 ? 8.703 -4.449 5.113 1 93 101 PRO A C 1
ATOM 749 O O . PRO A 1 101 ? 8.117 -3.381 4.906 1 93 101 PRO A O 1
ATOM 752 N N . ASP A 1 102 ? 8.445 -5.246 6.152 1 95.12 102 ASP A N 1
ATOM 753 C CA . ASP A 1 102 ? 7.359 -4.98 7.094 1 95.12 102 ASP A CA 1
ATOM 754 C C . ASP A 1 102 ? 7.504 -3.594 7.719 1 95.12 102 ASP A C 1
ATOM 756 O O . ASP A 1 102 ? 6.512 -2.891 7.922 1 95.12 102 ASP A O 1
ATOM 760 N N . LYS A 1 103 ? 8.711 -3.326 8.023 1 94.56 103 LYS A N 1
ATOM 761 C CA . LYS A 1 103 ? 8.945 -2.051 8.695 1 94.56 103 LYS A CA 1
ATOM 762 C C . LYS A 1 103 ? 8.68 -0.878 7.754 1 94.56 103 LYS A C 1
ATOM 764 O O . LYS A 1 103 ? 8.117 0.138 8.172 1 94.56 103 LYS A O 1
ATOM 769 N N . VAL A 1 104 ? 9.086 -0.99 6.52 1 94.69 104 VAL A N 1
ATOM 770 C CA . VAL A 1 104 ? 8.852 0.05 5.523 1 94.69 104 VAL A CA 1
ATOM 771 C C . VAL A 1 104 ? 7.352 0.268 5.348 1 94.69 104 VAL A C 1
ATOM 773 O O . VAL A 1 104 ? 6.879 1.407 5.344 1 94.69 104 VAL A O 1
ATOM 776 N N . ILE A 1 105 ? 6.629 -0.778 5.277 1 97.31 105 ILE A N 1
ATOM 777 C CA . ILE A 1 105 ? 5.184 -0.713 5.082 1 97.31 105 ILE A CA 1
ATOM 778 C C . ILE A 1 105 ? 4.52 -0.138 6.328 1 97.31 105 ILE A C 1
ATOM 780 O O . ILE A 1 105 ? 3.627 0.708 6.23 1 97.31 105 ILE A O 1
ATOM 784 N N . ALA A 1 106 ? 4.945 -0.563 7.465 1 96.88 106 ALA A N 1
ATOM 785 C CA . ALA A 1 106 ? 4.375 -0.125 8.742 1 96.88 106 ALA A CA 1
ATOM 786 C C . ALA A 1 106 ? 4.531 1.382 8.922 1 96.88 106 ALA A C 1
ATOM 788 O O . ALA A 1 106 ? 3.602 2.061 9.359 1 96.88 106 ALA A O 1
ATOM 789 N N . VAL A 1 107 ? 5.637 1.887 8.555 1 96.06 107 VAL A N 1
ATOM 790 C CA . VAL A 1 107 ? 5.93 3.301 8.758 1 96.06 107 VAL A CA 1
ATOM 791 C C . VAL A 1 107 ? 5.293 4.129 7.641 1 96.06 107 VAL A C 1
ATOM 793 O O . VAL A 1 107 ? 4.559 5.082 7.91 1 96.06 107 VAL A O 1
ATOM 796 N N . ASN A 1 108 ? 5.512 3.701 6.41 1 96.88 108 ASN A N 1
ATOM 797 C CA . ASN A 1 108 ? 5.195 4.535 5.254 1 96.88 108 ASN A CA 1
ATOM 798 C C . ASN A 1 108 ? 3.707 4.488 4.922 1 96.88 108 ASN A C 1
ATOM 800 O O . ASN A 1 108 ? 3.18 5.402 4.285 1 96.88 108 ASN A O 1
ATOM 804 N N . LEU A 1 109 ? 3.096 3.414 5.281 1 97.69 109 LEU A N 1
ATOM 805 C CA . LEU A 1 109 ? 1.717 3.258 4.832 1 97.69 109 LEU A CA 1
ATOM 806 C C . LEU A 1 109 ? 0.78 3.049 6.016 1 97.69 109 LEU A C 1
ATOM 808 O O . LEU A 1 109 ? -0.13 3.85 6.242 1 97.69 109 LEU A O 1
ATOM 812 N N . THR A 1 110 ? 1.034 1.993 6.805 1 97.62 110 THR A N 1
ATOM 813 C CA . THR A 1 110 ? 0.151 1.677 7.922 1 97.62 110 THR A CA 1
ATOM 814 C C . THR A 1 110 ? 0.054 2.855 8.883 1 97.62 110 THR A C 1
ATOM 816 O O . THR A 1 110 ? -1.038 3.209 9.336 1 97.62 110 THR A O 1
ATOM 819 N N . GLY A 1 111 ? 1.203 3.377 9.211 1 97.5 111 GLY A N 1
ATOM 820 C CA . GLY A 1 111 ? 1.232 4.531 10.094 1 97.5 111 GLY A CA 1
ATOM 821 C C . GLY A 1 111 ? 0.446 5.715 9.562 1 97.5 111 GLY A C 1
ATOM 822 O O . GLY A 1 111 ? -0.298 6.359 10.305 1 97.5 111 GLY A O 1
ATOM 823 N N . VAL A 1 112 ? 0.555 5.996 8.281 1 97.5 112 VAL A N 1
ATOM 824 C CA . VAL A 1 112 ? -0.134 7.113 7.637 1 97.5 112 VAL A CA 1
ATOM 825 C C . VAL A 1 112 ? -1.642 6.871 7.66 1 97.5 112 VAL A C 1
ATOM 827 O O . VAL A 1 112 ? -2.416 7.777 7.977 1 97.5 112 VAL A O 1
ATOM 830 N N . ILE A 1 113 ? -2.051 5.676 7.328 1 97.31 113 ILE A N 1
ATOM 831 C CA . ILE A 1 113 ? -3.467 5.328 7.293 1 97.31 113 ILE A CA 1
ATOM 832 C C . ILE A 1 113 ? -4.066 5.469 8.695 1 97.31 113 ILE A C 1
ATOM 834 O O . ILE A 1 113 ? -5.125 6.082 8.859 1 97.31 113 ILE A O 1
ATOM 838 N N . ASN A 1 114 ? -3.402 4.934 9.672 1 96.81 114 ASN A N 1
ATOM 839 C CA . ASN A 1 114 ? -3.873 5.047 11.047 1 96.81 114 ASN A CA 1
ATOM 840 C C . ASN A 1 114 ? -3.951 6.504 11.492 1 96.81 114 ASN A C 1
ATOM 842 O O . ASN A 1 114 ? -4.938 6.918 12.102 1 96.81 114 ASN A O 1
ATOM 846 N N . SER A 1 115 ? -2.885 7.215 11.18 1 97.25 115 SER A N 1
ATOM 847 C CA . SER A 1 115 ? -2.865 8.633 11.516 1 97.25 115 SER A CA 1
ATOM 848 C C . SER A 1 115 ? -4.059 9.367 10.906 1 97.25 115 SER A C 1
ATOM 850 O O . SER A 1 115 ? -4.727 10.148 11.586 1 97.25 115 SER A O 1
ATOM 852 N N . CYS A 1 116 ? -4.344 9.117 9.68 1 97 116 CYS A N 1
ATOM 853 C CA . CYS A 1 116 ? -5.445 9.75 8.969 1 97 116 CYS A CA 1
ATOM 854 C C . CYS A 1 116 ? -6.781 9.406 9.609 1 97 116 CYS A C 1
ATOM 856 O O . CYS A 1 116 ? -7.594 10.297 9.875 1 97 116 CYS A O 1
ATOM 858 N N . LEU A 1 117 ? -6.984 8.109 9.812 1 94.81 117 LEU A N 1
ATOM 859 C CA . LEU A 1 117 ? -8.289 7.66 10.289 1 94.81 117 LEU A CA 1
ATOM 860 C C . LEU A 1 117 ? -8.539 8.148 11.711 1 94.81 117 LEU A C 1
ATOM 862 O O . LEU A 1 117 ? -9.648 8.586 12.039 1 94.81 117 LEU A O 1
ATOM 866 N N . ILE A 1 118 ? -7.555 8.086 12.555 1 94.62 118 ILE A N 1
ATOM 867 C CA . ILE A 1 118 ? -7.688 8.555 13.93 1 94.62 118 ILE A CA 1
ATOM 868 C C . ILE A 1 118 ? -7.918 10.062 13.945 1 94.62 118 ILE A C 1
ATOM 870 O O . ILE A 1 118 ? -8.82 10.555 14.625 1 94.62 118 ILE A O 1
ATOM 874 N N . ALA A 1 119 ? -7.125 10.812 13.18 1 96.12 119 ALA A N 1
ATOM 875 C CA . ALA A 1 119 ? -7.266 12.266 13.125 1 96.12 119 ALA A CA 1
ATOM 876 C C . ALA A 1 119 ? -8.617 12.664 12.539 1 96.12 119 ALA A C 1
ATOM 878 O O . ALA A 1 119 ? -9.242 13.617 13.008 1 96.12 119 ALA A O 1
ATOM 879 N N . LEU A 1 120 ? -9 11.953 11.492 1 95.44 120 LEU A N 1
ATOM 880 C CA . LEU A 1 120 ? -10.273 12.242 10.828 1 95.44 120 LEU A CA 1
ATOM 881 C C . LEU A 1 120 ? -11.422 12.188 11.828 1 95.44 120 LEU A C 1
ATOM 883 O O . LEU A 1 120 ? -12.312 13.047 11.797 1 95.44 120 LEU A O 1
ATOM 887 N N . THR A 1 121 ? -11.391 11.227 12.68 1 93.12 121 THR A N 1
ATOM 888 C CA . THR A 1 121 ? -12.438 11.078 13.68 1 93.12 121 THR A CA 1
ATOM 889 C C . THR A 1 121 ? -12.508 12.312 14.578 1 93.12 121 THR A C 1
ATOM 891 O O . THR A 1 121 ? -13.602 12.805 14.883 1 93.12 121 THR A O 1
ATOM 894 N N . LYS A 1 122 ? -11.414 12.852 14.898 1 93.88 122 LYS A N 1
ATOM 895 C CA . LYS A 1 122 ? -11.352 13.984 15.82 1 93.88 122 LYS A CA 1
ATOM 896 C C . LYS A 1 122 ? -11.594 15.305 15.086 1 93.88 122 LYS A C 1
ATOM 898 O O . LYS A 1 122 ? -12.133 16.25 15.664 1 93.88 122 LYS A O 1
ATOM 903 N N . MET A 1 123 ? -11.258 15.359 13.828 1 96.62 123 MET A N 1
ATOM 904 C CA . MET A 1 123 ? -11.375 16.578 13.023 1 96.62 123 MET A CA 1
ATOM 905 C C . MET A 1 123 ? -12.781 16.734 12.461 1 96.62 123 MET A C 1
ATOM 907 O O . MET A 1 123 ? -13.203 17.828 12.125 1 96.62 123 MET A O 1
ATOM 911 N N . SER A 1 124 ? -13.484 15.656 12.359 1 96.12 124 SER A N 1
ATOM 912 C CA . SER A 1 124 ? -14.758 15.586 11.648 1 96.12 124 SER A CA 1
ATOM 913 C C . SER A 1 124 ? -15.812 16.469 12.32 1 96.12 124 SER A C 1
ATOM 915 O O . SER A 1 124 ? -16.016 16.375 13.539 1 96.12 124 SER A O 1
ATOM 917 N N . ARG A 1 125 ? -16.531 17.203 11.484 1 96.31 125 ARG A N 1
ATOM 918 C CA . ARG A 1 125 ? -17.641 18.016 11.984 1 96.31 125 ARG A CA 1
ATOM 919 C C . ARG A 1 125 ? -18.75 17.141 12.555 1 96.31 125 ARG A C 1
ATOM 921 O O . ARG A 1 125 ? -19.422 17.516 13.516 1 96.31 125 ARG A O 1
ATOM 928 N N . ALA A 1 126 ? -18.859 15.984 11.984 1 94.06 126 ALA A N 1
ATOM 929 C CA . ALA A 1 126 ? -19.875 15.039 12.445 1 94.06 126 ALA A CA 1
ATOM 930 C C . ALA A 1 126 ? -19.594 14.586 13.875 1 94.06 126 ALA A C 1
ATOM 932 O O . ALA A 1 126 ? -20.5 14.133 14.578 1 94.06 126 ALA A O 1
ATOM 933 N N . ASN A 1 127 ? -18.359 14.742 14.328 1 93.06 127 ASN A N 1
ATOM 934 C CA . ASN A 1 127 ? -17.953 14.312 15.664 1 93.06 127 ASN A CA 1
ATOM 935 C C . ASN A 1 127 ? -17.562 15.5 16.531 1 93.06 127 ASN A C 1
ATOM 937 O O . ASN A 1 127 ? -16.812 15.344 17.5 1 93.06 127 ASN A O 1
ATOM 941 N N . GLY A 1 128 ? -17.984 16.641 16.078 1 93.12 128 GLY A N 1
ATOM 942 C CA . GLY A 1 128 ? -17.766 17.828 16.891 1 93.12 128 GLY A CA 1
ATOM 943 C C . GLY A 1 128 ? -16.5 18.562 16.531 1 93.12 128 GLY A C 1
ATOM 944 O O . GLY A 1 128 ? -16.156 19.578 17.172 1 93.12 128 GLY A O 1
ATOM 945 N N . GLY A 1 129 ? -15.805 18.094 15.57 1 94.62 129 GLY A N 1
ATOM 946 C CA . GLY A 1 129 ? -14.602 18.781 15.125 1 94.62 129 GLY A CA 1
ATOM 947 C C . GLY A 1 129 ? -14.883 19.969 14.227 1 94.62 129 GLY A C 1
ATOM 948 O O . GLY A 1 129 ? -16.047 20.297 13.977 1 94.62 129 GLY A O 1
ATOM 949 N N . LYS A 1 130 ? -13.82 20.641 13.797 1 95.12 130 LYS A N 1
ATOM 950 C CA . LYS A 1 130 ? -13.953 21.844 12.992 1 95.12 130 LYS A CA 1
ATOM 951 C C . LYS A 1 130 ? -13.625 21.578 11.523 1 95.12 130 LYS A C 1
ATOM 953 O O . LYS A 1 130 ? -13.672 22.484 10.695 1 95.12 130 LYS A O 1
ATOM 958 N N . GLY A 1 131 ? -13.344 20.422 11.156 1 96.75 131 GLY A N 1
ATOM 959 C CA . GLY A 1 131 ? -12.789 20.125 9.844 1 96.75 131 GLY A CA 1
ATOM 960 C C . GLY A 1 131 ? -11.312 20.453 9.734 1 96.75 131 GLY A C 1
ATOM 961 O O . GLY A 1 131 ? -10.617 20.562 10.75 1 96.75 131 GLY A O 1
ATOM 962 N N . GLY A 1 132 ? -10.82 20.484 8.469 1 97.44 132 GLY A N 1
ATOM 963 C CA . GLY A 1 132 ? -9.414 20.797 8.266 1 97.44 132 GLY A CA 1
ATOM 964 C C . GLY A 1 132 ? -8.836 20.141 7.027 1 97.44 132 GLY A C 1
ATOM 965 O O . GLY A 1 132 ? -9.539 19.922 6.039 1 97.44 132 GLY A O 1
ATOM 966 N N . VAL A 1 133 ? -7.48 20.016 7.074 1 98.12 133 VAL A N 1
ATOM 967 C CA . VAL A 1 133 ? -6.793 19.438 5.926 1 98.12 133 VAL A CA 1
ATOM 968 C C . VAL A 1 133 ? -5.793 18.391 6.395 1 98.12 133 VAL A C 1
ATOM 970 O O . VAL A 1 133 ? -5.066 18.594 7.367 1 98.12 133 VAL A O 1
ATOM 973 N N . ILE A 1 134 ? -5.879 17.266 5.801 1 98.44 134 ILE A N 1
ATOM 974 C CA . ILE A 1 134 ? -4.867 16.219 5.98 1 98.44 134 ILE A CA 1
ATOM 975 C C . ILE A 1 134 ? -4.02 16.109 4.719 1 98.44 134 ILE A C 1
ATOM 977 O O . ILE A 1 134 ? -4.551 15.914 3.621 1 98.44 134 ILE A O 1
ATOM 981 N N . VAL A 1 135 ? -2.73 16.297 4.914 1 98.62 135 VAL A N 1
ATOM 982 C CA . VAL A 1 135 ? -1.771 16.203 3.82 1 98.62 135 VAL A CA 1
ATOM 983 C C . VAL A 1 135 ? -0.938 14.938 3.971 1 98.62 135 VAL A C 1
ATOM 985 O O . VAL A 1 135 ? -0.286 14.734 4.996 1 98.62 135 VAL A O 1
ATOM 988 N N . ASN A 1 136 ? -0.983 14.094 2.984 1 98.38 136 ASN A N 1
ATOM 989 C CA . ASN A 1 136 ? -0.159 12.891 2.945 1 98.38 136 ASN A CA 1
ATOM 990 C C . ASN A 1 136 ? 0.979 13.023 1.938 1 98.38 136 ASN A C 1
ATOM 992 O O . ASN A 1 136 ? 0.739 13.219 0.745 1 98.38 136 ASN A O 1
ATOM 996 N N . VAL A 1 137 ? 2.182 12.891 2.449 1 96.06 137 VAL A N 1
ATOM 997 C CA . VAL A 1 137 ? 3.342 13 1.572 1 96.06 137 VAL A CA 1
ATOM 998 C C . VAL A 1 137 ? 3.682 11.625 0.998 1 96.06 137 VAL A C 1
ATOM 1000 O O . VAL A 1 137 ? 4.141 10.734 1.723 1 96.06 137 VAL A O 1
ATOM 1003 N N . ALA A 1 138 ? 3.455 11.516 -0.22 1 94.56 138 ALA A N 1
ATOM 1004 C CA . ALA A 1 138 ? 3.805 10.305 -0.96 1 94.56 138 ALA A CA 1
ATOM 1005 C C . ALA A 1 138 ? 5.137 10.477 -1.689 1 94.56 138 ALA A C 1
ATOM 1007 O O . ALA A 1 138 ? 6.172 10.695 -1.059 1 94.56 138 ALA A O 1
ATOM 1008 N N . SER A 1 139 ? 5.156 10.242 -2.939 1 87.25 139 SER A N 1
ATOM 1009 C CA . SER A 1 139 ? 6.305 10.336 -3.836 1 87.25 139 SER A CA 1
ATOM 1010 C C . SER A 1 139 ? 5.879 10.211 -5.293 1 87.25 139 SER A C 1
ATOM 1012 O O . SER A 1 139 ? 4.77 9.758 -5.586 1 87.25 139 SER A O 1
ATOM 1014 N N . ILE A 1 140 ? 6.715 10.766 -6.141 1 83.94 140 ILE A N 1
ATOM 1015 C CA . ILE A 1 140 ? 6.5 10.438 -7.547 1 83.94 140 ILE A CA 1
ATOM 1016 C C . ILE A 1 140 ? 6.465 8.922 -7.73 1 83.94 140 ILE A C 1
ATOM 1018 O O . ILE A 1 140 ? 5.824 8.422 -8.656 1 83.94 140 ILE A O 1
ATOM 1022 N N . ALA A 1 141 ? 7.059 8.234 -6.82 1 82.19 141 ALA A N 1
ATOM 1023 C CA . ALA A 1 141 ? 7.031 6.777 -6.785 1 82.19 141 ALA A CA 1
ATOM 1024 C C . ALA A 1 141 ? 5.633 6.262 -6.465 1 82.19 141 ALA A C 1
ATOM 1026 O O . ALA A 1 141 ? 5.367 5.059 -6.555 1 82.19 141 ALA A O 1
ATOM 1027 N N . GLY A 1 142 ? 4.723 7.035 -6.141 1 85.06 142 GLY A N 1
ATOM 1028 C CA . GLY A 1 142 ? 3.328 6.68 -5.934 1 85.06 142 GLY A CA 1
ATOM 1029 C C . GLY A 1 142 ? 2.494 6.77 -7.195 1 85.06 142 GLY A C 1
ATOM 1030 O O . GLY A 1 142 ? 1.342 6.336 -7.219 1 85.06 142 GLY A O 1
ATOM 1031 N N . LEU A 1 143 ? 3.111 7.332 -8.219 1 82.06 143 LEU A N 1
ATOM 1032 C CA . LEU A 1 143 ? 2.396 7.555 -9.477 1 82.06 143 LEU A CA 1
ATOM 1033 C C . LEU A 1 143 ? 2.963 6.68 -10.586 1 82.06 143 LEU A C 1
ATOM 1035 O O . LEU A 1 143 ? 2.299 6.453 -11.602 1 82.06 143 LEU A O 1
ATOM 1039 N N . GLU A 1 144 ? 4.184 6.336 -10.375 1 82.81 144 GLU A N 1
ATOM 1040 C CA . GLU A 1 144 ? 4.871 5.516 -11.367 1 82.81 144 GLU A CA 1
ATOM 1041 C C . GLU A 1 144 ? 5.766 4.469 -10.703 1 82.81 144 GLU A C 1
ATOM 1043 O O . GLU A 1 144 ? 6.203 4.656 -9.562 1 82.81 144 GLU A O 1
ATOM 1048 N N . PRO A 1 145 ? 5.984 3.424 -11.461 1 78.38 145 PRO A N 1
ATOM 1049 C CA . PRO A 1 145 ? 6.836 2.387 -10.875 1 78.38 145 PRO A CA 1
ATOM 1050 C C . PRO A 1 145 ? 8.289 2.836 -10.711 1 78.38 145 PRO A C 1
ATOM 1052 O O . PRO A 1 145 ? 8.797 3.59 -11.539 1 78.38 145 PRO A O 1
ATOM 1055 N N . VAL A 1 146 ? 8.852 2.426 -9.672 1 76.38 146 VAL A N 1
ATOM 1056 C CA . VAL A 1 146 ? 10.273 2.645 -9.422 1 76.38 146 VAL A CA 1
ATOM 1057 C C . VAL A 1 146 ? 10.969 1.305 -9.188 1 76.38 146 VAL A C 1
ATOM 1059 O O . VAL A 1 146 ? 10.828 0.701 -8.117 1 76.38 146 VAL A O 1
ATOM 1062 N N . THR A 1 147 ? 11.82 0.919 -10.055 1 74.81 147 THR A N 1
ATOM 1063 C CA . THR A 1 147 ? 12.375 -0.425 -10.148 1 74.81 147 THR A CA 1
ATOM 1064 C C . THR A 1 147 ? 13.336 -0.694 -8.992 1 74.81 147 THR A C 1
ATOM 1066 O O . THR A 1 147 ? 13.523 -1.844 -8.594 1 74.81 147 THR A O 1
ATOM 1069 N N . PHE A 1 148 ? 13.812 0.331 -8.383 1 76.75 148 PHE A N 1
ATOM 1070 C CA . PHE A 1 148 ? 14.875 0.067 -7.422 1 76.75 148 PHE A CA 1
ATOM 1071 C C . PHE A 1 148 ? 14.336 0.076 -5.996 1 76.75 148 PHE A C 1
ATOM 1073 O O . PHE A 1 148 ? 15.047 -0.279 -5.055 1 76.75 148 PHE A O 1
ATOM 1080 N N . LEU A 1 149 ? 13.062 0.391 -5.891 1 86 149 LEU A N 1
ATOM 1081 C CA . LEU A 1 149 ? 12.445 0.432 -4.57 1 86 149 LEU A CA 1
ATOM 1082 C C . LEU A 1 149 ? 11.008 -0.071 -4.629 1 86 149 LEU A C 1
ATOM 1084 O O . LEU A 1 149 ? 10.07 0.681 -4.352 1 86 149 LEU A O 1
ATOM 1088 N N . PRO A 1 150 ? 10.922 -1.375 -4.859 1 90.5 150 PRO A N 1
ATOM 1089 C CA . PRO A 1 150 ? 9.562 -1.872 -5.062 1 90.5 150 PRO A CA 1
ATOM 1090 C C . PRO A 1 150 ? 8.695 -1.741 -3.816 1 90.5 150 PRO A C 1
ATOM 1092 O O . PRO A 1 150 ? 7.512 -1.392 -3.916 1 90.5 150 PRO A O 1
ATOM 1095 N N . THR A 1 151 ? 9.281 -2.074 -2.639 1 93.38 151 THR A N 1
ATOM 1096 C CA . THR A 1 151 ? 8.508 -1.98 -1.406 1 93.38 151 THR A CA 1
ATOM 1097 C C . THR A 1 151 ? 8.141 -0.53 -1.106 1 93.38 151 THR A C 1
ATOM 1099 O O . THR A 1 151 ? 6.996 -0.232 -0.765 1 93.38 151 THR A O 1
ATOM 1102 N N . TYR A 1 152 ? 9.055 0.35 -1.237 1 91.44 152 TYR A N 1
ATOM 1103 C CA . TYR A 1 152 ? 8.805 1.777 -1.08 1 91.44 152 TYR A CA 1
ATOM 1104 C C . TYR A 1 152 ? 7.727 2.25 -2.051 1 91.44 152 TYR A C 1
ATOM 1106 O O . TYR A 1 152 ? 6.781 2.938 -1.654 1 91.44 152 TYR A O 1
ATOM 1114 N N . CYS A 1 153 ? 7.875 1.854 -3.289 1 91.88 153 CYS A N 1
ATOM 1115 C CA . CYS A 1 153 ? 6.914 2.205 -4.328 1 91.88 153 CYS A CA 1
ATOM 1116 C C . CYS A 1 153 ? 5.512 1.73 -3.961 1 91.88 153 CYS A C 1
ATOM 1118 O O . CYS A 1 153 ? 4.539 2.465 -4.129 1 91.88 153 CYS A O 1
ATOM 1120 N N . ALA A 1 154 ? 5.445 0.572 -3.479 1 95 154 ALA A N 1
ATOM 1121 C CA . ALA A 1 154 ? 4.164 0.015 -3.053 1 95 154 ALA A CA 1
ATOM 1122 C C . ALA A 1 154 ? 3.488 0.917 -2.025 1 95 154 ALA A C 1
ATOM 1124 O O . ALA A 1 154 ? 2.299 1.222 -2.143 1 95 154 ALA A O 1
ATOM 1125 N N . THR A 1 155 ? 4.223 1.345 -1.024 1 95.75 155 THR A N 1
ATOM 1126 C CA . THR A 1 155 ? 3.662 2.158 0.049 1 95.75 155 THR A CA 1
ATOM 1127 C C . THR A 1 155 ? 3.176 3.502 -0.488 1 95.75 155 THR A C 1
ATOM 1129 O O . THR A 1 155 ? 2.107 3.98 -0.102 1 95.75 155 THR A O 1
ATOM 1132 N N . LYS A 1 156 ? 3.951 4.043 -1.332 1 94.12 156 LYS A N 1
ATOM 1133 C CA . LYS A 1 156 ? 3.609 5.367 -1.847 1 94.12 156 LYS A CA 1
ATOM 1134 C C . LYS A 1 156 ? 2.418 5.293 -2.799 1 94.12 156 LYS A C 1
ATOM 1136 O O . LYS A 1 156 ? 1.581 6.199 -2.824 1 94.12 156 LYS A O 1
ATOM 1141 N N . HIS A 1 157 ? 2.344 4.25 -3.6 1 94.12 157 HIS A N 1
ATOM 1142 C CA . HIS A 1 157 ? 1.128 4 -4.363 1 94.12 157 HIS A CA 1
ATOM 1143 C C . HIS A 1 157 ? -0.079 3.848 -3.445 1 94.12 157 HIS A C 1
ATOM 1145 O O . HIS A 1 157 ? -1.161 4.355 -3.744 1 94.12 157 HIS A O 1
ATOM 1151 N N . GLY A 1 158 ? 0.16 3.125 -2.418 1 95.88 158 GLY A N 1
ATOM 1152 C CA . GLY A 1 158 ? -0.896 2.941 -1.436 1 95.88 158 GLY A CA 1
ATOM 1153 C C . GLY A 1 158 ? -1.417 4.246 -0.866 1 95.88 158 GLY A C 1
ATOM 1154 O O . GLY A 1 158 ? -2.627 4.43 -0.727 1 95.88 158 GLY A O 1
ATOM 1155 N N . ILE A 1 159 ? -0.523 5.152 -0.564 1 96.94 159 ILE A N 1
ATOM 1156 C CA . ILE A 1 159 ? -0.896 6.457 -0.023 1 96.94 159 ILE A CA 1
ATOM 1157 C C . ILE A 1 159 ? -1.775 7.199 -1.026 1 96.94 159 ILE A C 1
ATOM 1159 O O . ILE A 1 159 ? -2.795 7.785 -0.654 1 96.94 159 ILE A O 1
ATOM 1163 N N . VAL A 1 160 ? -1.379 7.168 -2.291 1 94.94 160 VAL A N 1
ATOM 1164 C CA . VAL A 1 160 ? -2.125 7.867 -3.332 1 94.94 160 VAL A CA 1
ATOM 1165 C C . VAL A 1 160 ? -3.533 7.289 -3.436 1 94.94 160 VAL A C 1
ATOM 1167 O O . VAL A 1 160 ? -4.52 8.031 -3.424 1 94.94 160 VAL A O 1
ATOM 1170 N N . GLY A 1 161 ? -3.654 5.992 -3.51 1 93.88 161 GLY A N 1
ATOM 1171 C CA . GLY A 1 161 ? -4.957 5.352 -3.592 1 93.88 161 GLY A CA 1
ATOM 1172 C C . GLY A 1 161 ? -5.832 5.621 -2.383 1 93.88 161 GLY A C 1
ATOM 1173 O O . GLY A 1 161 ? -7.023 5.91 -2.523 1 93.88 161 GLY A O 1
ATOM 1174 N N . PHE A 1 162 ? -5.211 5.586 -1.187 1 94.94 162 PHE A N 1
ATOM 1175 C CA . PHE A 1 162 ? -5.906 5.828 0.072 1 94.94 162 PHE A CA 1
ATOM 1176 C C . PHE A 1 162 ? -6.449 7.25 0.123 1 94.94 162 PHE A C 1
ATOM 1178 O O . PHE A 1 162 ? -7.629 7.461 0.412 1 94.94 162 PHE A O 1
ATOM 1185 N N . THR A 1 163 ? -5.613 8.156 -0.202 1 96.31 163 THR A N 1
ATOM 1186 C CA . THR A 1 163 ? -5.953 9.57 -0.093 1 96.31 163 THR A CA 1
ATOM 1187 C C . THR A 1 163 ? -7.055 9.945 -1.087 1 96.31 163 THR A C 1
ATOM 1189 O O . THR A 1 163 ? -8.016 10.625 -0.731 1 96.31 163 THR A O 1
ATOM 1192 N N . ARG A 1 164 ? -6.914 9.453 -2.279 1 92.75 164 ARG A N 1
ATOM 1193 C CA . ARG A 1 164 ? -7.91 9.734 -3.307 1 92.75 164 ARG A CA 1
ATOM 1194 C C . ARG A 1 164 ? -9.258 9.109 -2.949 1 92.75 164 ARG A C 1
ATOM 1196 O O . ARG A 1 164 ? -10.305 9.641 -3.312 1 92.75 164 ARG A O 1
ATOM 1203 N N . SER A 1 165 ? -9.234 8.016 -2.25 1 92 165 SER A N 1
ATOM 1204 C CA . SER A 1 165 ? -10.469 7.332 -1.866 1 92 165 SER A CA 1
ATOM 1205 C C . SER A 1 165 ? -11.227 8.117 -0.798 1 92 165 SER A C 1
ATOM 1207 O O . SER A 1 165 ? -12.453 8.094 -0.763 1 92 165 SER A O 1
ATOM 1209 N N . LEU A 1 166 ? -10.523 8.789 0.045 1 93.19 166 LEU A N 1
ATOM 1210 C CA . LEU A 1 166 ? -11.141 9.586 1.098 1 93.19 166 LEU A CA 1
ATOM 1211 C C . LEU A 1 166 ? -11.445 11 0.602 1 93.19 166 LEU A C 1
ATOM 1213 O O . LEU A 1 166 ? -12.336 11.672 1.129 1 93.19 166 LEU A O 1
ATOM 1217 N N . GLY A 1 167 ? -10.609 11.453 -0.348 1 94 167 GLY A N 1
ATOM 1218 C CA . GLY A 1 167 ? -10.734 12.805 -0.86 1 94 167 GLY A CA 1
ATOM 1219 C C . GLY A 1 167 ? -11.914 12.984 -1.798 1 94 167 GLY A C 1
ATOM 1220 O O . GLY A 1 167 ? -11.742 13.422 -2.939 1 94 167 GLY A O 1
ATOM 1221 N N . VAL A 1 168 ? -13.062 12.594 -1.358 1 91.75 168 VAL A N 1
ATOM 1222 C CA . VAL A 1 168 ? -14.266 12.68 -2.182 1 91.75 168 VAL A CA 1
ATOM 1223 C C . VAL A 1 168 ? -15.297 13.57 -1.497 1 91.75 168 VAL A C 1
ATOM 1225 O O . VAL A 1 168 ? -15.258 13.75 -0.278 1 91.75 168 VAL A O 1
ATOM 1228 N N . GLN A 1 169 ? -16.219 14.039 -2.254 1 93.06 169 GLN A N 1
ATOM 1229 C CA . GLN A 1 169 ? -17.172 15.055 -1.807 1 93.06 169 GLN A CA 1
ATOM 1230 C C . GLN A 1 169 ? -18.031 14.531 -0.656 1 93.06 169 GLN A C 1
ATOM 1232 O O . GLN A 1 169 ? -18.266 15.242 0.321 1 93.06 169 GLN A O 1
ATOM 1237 N N . PRO A 1 170 ? -18.516 13.289 -0.706 1 91.5 170 PRO A N 1
ATOM 1238 C CA . PRO A 1 170 ? -19.359 12.82 0.397 1 91.5 170 PRO A CA 1
ATOM 1239 C C . PRO A 1 170 ? -18.625 12.797 1.733 1 91.5 170 PRO A C 1
ATOM 1241 O O . PRO A 1 170 ? -19.203 13.125 2.77 1 91.5 170 PRO A O 1
ATOM 1244 N N . VAL A 1 171 ? -17.438 12.422 1.689 1 93.06 171 VAL A N 1
ATOM 1245 C CA . VAL A 1 171 ? -16.641 12.398 2.914 1 93.06 171 VAL A CA 1
ATOM 1246 C C . VAL A 1 171 ? -16.422 13.828 3.406 1 93.06 171 VAL A C 1
ATOM 1248 O O . VAL A 1 171 ? -16.578 14.117 4.594 1 93.06 171 VAL A O 1
ATOM 1251 N N . PHE A 1 172 ? -16.109 14.688 2.477 1 95.69 172 PHE A N 1
ATOM 1252 C CA . PHE A 1 172 ? -15.898 16.078 2.834 1 95.69 172 PHE A CA 1
ATOM 1253 C C . PHE A 1 172 ? -17.172 16.688 3.426 1 95.69 172 PHE A C 1
ATOM 1255 O O . PHE A 1 172 ? -17.109 17.438 4.402 1 95.69 172 PHE A O 1
ATOM 1262 N N . ASN A 1 173 ? -18.25 16.375 2.785 1 95.62 173 ASN A N 1
ATOM 1263 C CA . ASN A 1 173 ? -19.516 16.922 3.252 1 95.62 173 ASN A CA 1
ATOM 1264 C C . ASN A 1 173 ? -19.797 16.531 4.699 1 95.62 173 ASN A C 1
ATOM 1266 O O . ASN A 1 173 ? -20.359 17.328 5.469 1 95.62 173 ASN A O 1
ATOM 1270 N N . GLU A 1 174 ? -19.453 15.375 5.07 1 94.94 174 GLU A N 1
ATOM 1271 C CA . GLU A 1 174 ? -19.719 14.883 6.418 1 94.94 174 GLU A CA 1
ATOM 1272 C C . GLU A 1 174 ? -18.672 15.391 7.406 1 94.94 174 GLU A C 1
ATOM 1274 O O . GLU A 1 174 ? -19 15.766 8.531 1 94.94 174 GLU A O 1
ATOM 1279 N N . THR A 1 175 ? -17.453 15.453 7.008 1 95.81 175 THR A N 1
ATOM 1280 C CA . THR A 1 175 ? -16.359 15.594 7.969 1 95.81 175 THR A CA 1
ATOM 1281 C C . THR A 1 175 ? -15.812 17.016 7.949 1 95.81 175 THR A C 1
ATOM 1283 O O . THR A 1 175 ? -15.219 17.469 8.93 1 95.81 175 THR A O 1
ATOM 1286 N N . GLY A 1 176 ? -15.914 17.656 6.77 1 97.19 176 GLY A N 1
ATOM 1287 C CA . GLY A 1 176 ? -15.273 18.953 6.59 1 97.19 176 GLY A CA 1
ATOM 1288 C C . GLY A 1 176 ? -13.766 18.859 6.461 1 97.19 176 GLY A C 1
ATOM 1289 O O . GLY A 1 176 ? -13.062 19.859 6.652 1 97.19 176 GLY A O 1
ATOM 1290 N N . VAL A 1 177 ? -13.289 17.672 6.227 1 97.25 177 VAL A N 1
ATOM 1291 C CA . VAL A 1 177 ? -11.844 17.453 6.145 1 97.25 177 VAL A CA 1
ATOM 1292 C C . VAL A 1 177 ? -11.438 17.234 4.688 1 97.25 177 VAL A C 1
ATOM 1294 O O . VAL A 1 177 ? -12.008 16.391 3.996 1 97.25 177 VAL A O 1
ATOM 1297 N N . LYS A 1 178 ? -10.492 18.047 4.285 1 97.56 178 LYS A N 1
ATOM 1298 C CA . LYS A 1 178 ? -9.906 17.922 2.955 1 97.56 178 LYS A CA 1
ATOM 1299 C C . LYS A 1 178 ? -8.688 17 2.98 1 97.56 178 LYS A C 1
ATOM 1301 O O . LYS A 1 178 ? -7.895 17.031 3.92 1 97.56 178 LYS A O 1
ATOM 1306 N N . PHE A 1 179 ? -8.586 16.188 1.903 1 97.69 179 PHE A N 1
ATOM 1307 C CA . PHE A 1 179 ? -7.422 15.312 1.755 1 97.69 179 PHE A CA 1
ATOM 1308 C C . PHE A 1 179 ? -6.578 15.734 0.558 1 97.69 179 PHE A C 1
ATOM 1310 O O . PHE A 1 179 ? -7.109 15.969 -0.528 1 97.69 179 PHE A O 1
ATOM 1317 N N . ILE A 1 180 ? -5.246 15.812 0.792 1 98 180 ILE A N 1
ATOM 1318 C CA . ILE A 1 180 ? -4.32 16.203 -0.264 1 98 180 ILE A CA 1
ATOM 1319 C C . ILE A 1 180 ? -3.131 15.25 -0.289 1 98 180 ILE A C 1
ATOM 1321 O O . ILE A 1 180 ? -2.609 14.867 0.761 1 98 180 ILE A O 1
ATOM 1325 N N . THR A 1 181 ? -2.721 14.883 -1.479 1 97.69 181 THR A N 1
ATOM 1326 C CA . THR A 1 181 ? -1.512 14.086 -1.653 1 97.69 181 THR A CA 1
ATOM 1327 C C . THR A 1 181 ? -0.387 14.93 -2.244 1 97.69 181 THR A C 1
ATOM 1329 O O . THR A 1 181 ? -0.61 15.711 -3.176 1 97.69 181 THR A O 1
ATOM 1332 N N . ILE A 1 182 ? 0.803 14.844 -1.683 1 97.44 182 ILE A N 1
ATOM 1333 C CA . ILE A 1 182 ? 2 15.484 -2.219 1 97.44 182 ILE A CA 1
ATOM 1334 C C . ILE A 1 182 ? 2.945 14.422 -2.777 1 97.44 182 ILE A C 1
ATOM 1336 O O . ILE A 1 182 ? 3.262 13.445 -2.096 1 97.44 182 ILE A O 1
ATOM 1340 N N . CYS A 1 183 ? 3.387 14.586 -3.947 1 95.25 183 CYS A N 1
ATOM 1341 C CA . CYS A 1 183 ? 4.309 13.656 -4.59 1 95.25 183 CYS A CA 1
ATOM 1342 C C . CYS A 1 183 ? 5.609 14.352 -4.969 1 95.25 183 CYS A C 1
ATOM 1344 O O . CYS A 1 183 ? 5.777 14.781 -6.109 1 95.25 183 CYS A O 1
ATOM 1346 N N . PRO A 1 184 ? 6.539 14.32 -4.07 1 93 184 PRO A N 1
ATOM 1347 C CA . PRO A 1 184 ? 7.84 14.922 -4.375 1 93 184 PRO A CA 1
ATOM 1348 C C . PRO A 1 184 ? 8.703 14.031 -5.266 1 93 184 PRO A C 1
ATOM 1350 O O . PRO A 1 184 ? 8.656 12.805 -5.145 1 93 184 PRO A O 1
ATOM 1353 N N . GLY A 1 185 ? 9.477 14.633 -6.141 1 87 185 GLY A N 1
ATOM 1354 C CA . GLY A 1 185 ? 10.57 13.938 -6.793 1 87 185 GLY A CA 1
ATOM 1355 C C . GLY A 1 185 ? 11.797 13.789 -5.906 1 87 185 GLY A C 1
ATOM 1356 O O . GLY A 1 185 ? 11.695 13.891 -4.684 1 87 185 GLY A O 1
ATOM 1357 N N . GLY A 1 186 ? 12.945 13.367 -6.531 1 81.38 186 GLY A N 1
ATOM 1358 C CA . GLY A 1 186 ? 14.172 13.273 -5.75 1 81.38 186 GLY A CA 1
ATOM 1359 C C . GLY A 1 186 ? 14.445 14.523 -4.93 1 81.38 186 GLY A C 1
ATOM 1360 O O . GLY A 1 186 ? 14.539 15.625 -5.473 1 81.38 186 GLY A O 1
ATOM 1361 N N . THR A 1 187 ? 14.43 14.375 -3.633 1 79.56 187 THR A N 1
ATOM 1362 C CA . THR A 1 187 ? 14.625 15.484 -2.709 1 79.56 187 THR A CA 1
ATOM 1363 C C . THR A 1 187 ? 15.82 15.242 -1.804 1 79.56 187 THR A C 1
ATOM 1365 O O . THR A 1 187 ? 16.062 14.109 -1.368 1 79.56 187 THR A O 1
ATOM 1368 N N . ARG A 1 188 ? 16.578 16.234 -1.597 1 75.19 188 ARG A N 1
ATOM 1369 C CA . ARG A 1 188 ? 17.734 16.141 -0.73 1 75.19 188 ARG A CA 1
ATOM 1370 C C . ARG A 1 188 ? 17.328 15.9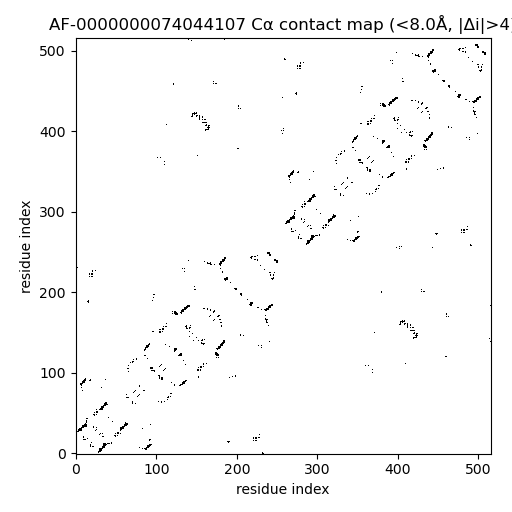45 0.725 1 75.19 188 ARG A C 1
ATOM 1372 O O . ARG A 1 188 ? 16.984 16.906 1.417 1 75.19 188 ARG A O 1
ATOM 1379 N N . THR A 1 189 ? 17.266 14.734 1.164 1 76.25 189 THR A N 1
ATOM 1380 C CA . THR A 1 189 ? 16.922 14.383 2.535 1 76.25 189 THR A CA 1
ATOM 1381 C C . THR A 1 189 ? 17.859 13.305 3.074 1 76.25 189 THR A C 1
ATOM 1383 O O . THR A 1 189 ? 18.516 12.602 2.301 1 76.25 189 THR A O 1
ATOM 1386 N N . PRO A 1 190 ? 17.984 13.328 4.418 1 68.88 190 PRO A N 1
ATOM 1387 C CA . PRO A 1 190 ? 18.781 12.242 5 1 68.88 190 PRO A CA 1
ATOM 1388 C C . PRO A 1 190 ? 18.234 10.859 4.652 1 68.88 190 PRO A C 1
ATOM 1390 O O . PRO A 1 190 ? 18.953 9.867 4.75 1 68.88 190 PRO A O 1
ATOM 1393 N N . MET A 1 191 ? 17.094 10.852 4.188 1 68.44 191 MET A N 1
ATOM 1394 C CA . MET A 1 191 ? 16.406 9.594 3.941 1 68.44 191 MET A CA 1
ATOM 1395 C C . MET A 1 191 ? 17.141 8.75 2.908 1 68.44 191 MET A C 1
ATOM 1397 O O . MET A 1 191 ? 17.375 7.559 3.117 1 68.44 191 MET A O 1
ATOM 1401 N N . PHE A 1 192 ? 17.5 9.398 1.864 1 66.75 192 PHE A N 1
ATOM 1402 C CA . PHE A 1 192 ? 18.156 8.664 0.791 1 66.75 192 PHE A CA 1
ATOM 1403 C C . PHE A 1 192 ? 19.656 8.547 1.055 1 66.75 192 PHE A C 1
ATOM 1405 O O . PHE A 1 192 ? 20.297 7.602 0.591 1 66.75 192 PHE A O 1
ATOM 1412 N N . GLN A 1 193 ? 20.109 9.5 1.819 1 66.62 193 GLN A N 1
ATOM 1413 C CA . GLN A 1 193 ? 21.547 9.523 2.1 1 66.62 193 GLN A CA 1
ATOM 1414 C C . GLN A 1 193 ? 21.938 8.414 3.074 1 66.62 193 GLN A C 1
ATOM 1416 O O . GLN A 1 193 ? 23.031 7.863 2.992 1 66.62 193 GLN A O 1
ATOM 1421 N N . ASN A 1 194 ? 21 8.086 3.82 1 65.62 194 ASN A N 1
ATOM 1422 C CA . ASN A 1 194 ? 21.281 7.117 4.871 1 65.62 194 ASN A CA 1
ATOM 1423 C C . ASN A 1 194 ? 21.125 5.684 4.367 1 65.62 194 ASN A C 1
ATOM 1425 O O . ASN A 1 194 ? 21.609 4.742 4.996 1 65.62 194 ASN A O 1
ATOM 1429 N N . CYS A 1 195 ? 20.547 5.586 3.229 1 62.62 195 CYS A N 1
ATOM 1430 C CA . CYS A 1 195 ? 20.328 4.242 2.705 1 62.62 195 CYS A CA 1
ATOM 1431 C C . CYS A 1 195 ? 21.469 3.828 1.783 1 62.62 195 CYS A C 1
ATOM 1433 O O . CYS A 1 195 ? 21.5 4.223 0.616 1 62.62 195 CYS A O 1
ATOM 1435 N N . LYS A 1 196 ? 22.406 3.074 2.34 1 62.44 196 LYS A N 1
ATOM 1436 C CA . LYS A 1 196 ? 23.594 2.717 1.578 1 62.44 196 LYS A CA 1
ATOM 1437 C C . LYS A 1 196 ? 23.359 1.471 0.732 1 62.44 196 LYS A C 1
ATOM 1439 O O . LYS A 1 196 ? 23.875 1.361 -0.382 1 62.44 196 LYS A O 1
ATOM 1444 N N . ILE A 1 197 ? 22.531 0.611 1.345 1 68.81 197 ILE A N 1
ATOM 1445 C CA . ILE A 1 197 ? 22.312 -0.64 0.626 1 68.81 197 ILE A CA 1
ATOM 1446 C C . ILE A 1 197 ? 20.844 -1.031 0.709 1 68.81 197 ILE A C 1
ATOM 1448 O O . ILE A 1 197 ? 20.156 -0.687 1.674 1 68.81 197 ILE A O 1
ATOM 1452 N N . LEU A 1 198 ? 20.438 -1.655 -0.428 1 76.5 198 LEU A N 1
ATOM 1453 C CA . LEU A 1 198 ? 19.125 -2.283 -0.386 1 76.5 198 LEU A CA 1
ATOM 1454 C C . LEU A 1 198 ? 19.219 -3.697 0.178 1 76.5 198 LEU A C 1
ATOM 1456 O O . LEU A 1 198 ? 20.141 -4.441 -0.149 1 76.5 198 LEU A O 1
ATOM 1460 N N . TYR A 1 199 ? 18.359 -3.977 1.101 1 75.88 199 TYR A N 1
ATOM 1461 C CA . TYR A 1 199 ? 18.312 -5.332 1.636 1 75.88 199 TYR A CA 1
ATOM 1462 C C . TYR A 1 199 ? 17.547 -6.262 0.703 1 75.88 199 TYR A C 1
ATOM 1464 O O . TYR A 1 199 ? 16.375 -6.578 0.951 1 75.88 199 TYR A O 1
ATOM 1472 N N . THR A 1 200 ? 18.172 -6.594 -0.392 1 76.69 200 THR A N 1
ATOM 1473 C CA . THR A 1 200 ? 17.562 -7.504 -1.354 1 76.69 200 THR A CA 1
ATOM 1474 C C . THR A 1 200 ? 18.609 -8.43 -1.966 1 76.69 200 THR A C 1
ATOM 1476 O O . THR A 1 200 ? 19.781 -8.062 -2.061 1 76.69 200 THR A O 1
ATOM 1479 N N . GLU A 1 201 ? 18.188 -9.578 -2.273 1 75.94 201 GLU A N 1
ATOM 1480 C CA . GLU A 1 201 ? 19.078 -10.523 -2.941 1 75.94 201 GLU A CA 1
ATOM 1481 C C . GLU A 1 201 ? 19.125 -10.266 -4.445 1 75.94 201 GLU A C 1
ATOM 1483 O O . GLU A 1 201 ? 19.922 -10.875 -5.16 1 75.94 201 GLU A O 1
ATOM 1488 N N . VAL A 1 202 ? 18.328 -9.406 -4.945 1 82.94 202 VAL A N 1
ATOM 1489 C CA . VAL A 1 202 ? 18.281 -9.07 -6.363 1 82.94 202 VAL A CA 1
ATOM 1490 C C . VAL A 1 202 ? 19.312 -7.992 -6.672 1 82.94 202 VAL A C 1
ATOM 1492 O O . VAL A 1 202 ? 19.094 -6.809 -6.41 1 82.94 202 VAL A O 1
ATOM 1495 N N . LYS A 1 203 ? 20.344 -8.367 -7.301 1 86.88 203 LYS A N 1
ATOM 1496 C CA . LYS A 1 203 ? 21.531 -7.527 -7.488 1 86.88 203 LYS A CA 1
ATOM 1497 C C . LYS A 1 203 ? 21.219 -6.348 -8.406 1 86.88 203 LYS A C 1
ATOM 1499 O O . LYS A 1 203 ? 21.766 -5.254 -8.219 1 86.88 203 LYS A O 1
ATOM 1504 N N . VAL A 1 204 ? 20.406 -6.637 -9.305 1 84.12 204 VAL A N 1
ATOM 1505 C CA . VAL A 1 204 ? 20.109 -5.594 -10.289 1 84.12 204 VAL A CA 1
ATOM 1506 C C . VAL A 1 204 ? 19.406 -4.43 -9.602 1 84.12 204 VAL A C 1
ATOM 1508 O O . VAL A 1 204 ? 19.609 -3.27 -9.969 1 84.12 204 VAL A O 1
ATOM 1511 N N . LEU A 1 205 ? 18.609 -4.762 -8.672 1 84.88 205 LEU A N 1
ATOM 1512 C CA . LEU A 1 205 ? 17.938 -3.705 -7.926 1 84.88 205 LEU A CA 1
ATOM 1513 C C . LEU A 1 205 ? 18.938 -2.861 -7.148 1 84.88 205 LEU A C 1
ATOM 1515 O O . LEU A 1 205 ? 18.812 -1.638 -7.078 1 84.88 205 LEU A O 1
ATOM 1519 N N . GLN A 1 206 ? 19.859 -3.469 -6.602 1 84.69 206 GLN A N 1
ATOM 1520 C CA . GLN A 1 206 ? 20.922 -2.766 -5.879 1 84.69 206 GLN A CA 1
ATOM 1521 C C . GLN A 1 206 ? 21.688 -1.83 -6.805 1 84.69 206 GLN A C 1
ATOM 1523 O O . GLN A 1 206 ? 21.984 -0.691 -6.438 1 84.69 206 GLN A O 1
ATOM 1528 N N . LYS A 1 207 ? 21.969 -2.32 -7.938 1 82.12 207 LYS A N 1
ATOM 1529 C CA . LYS A 1 207 ? 22.703 -1.526 -8.922 1 82.12 207 LYS A CA 1
ATOM 1530 C C . LYS A 1 207 ? 21.891 -0.312 -9.359 1 82.12 207 LYS A C 1
ATOM 1532 O O . LYS A 1 207 ? 22.422 0.796 -9.453 1 82.12 207 LYS A O 1
ATOM 1537 N N . MET A 1 208 ? 20.672 -0.594 -9.57 1 80.31 208 MET A N 1
ATOM 1538 C CA . MET A 1 208 ? 19.797 0.489 -10.016 1 80.31 208 MET A CA 1
ATOM 1539 C C . MET A 1 208 ? 19.656 1.55 -8.93 1 80.31 208 MET A C 1
ATOM 1541 O O . MET A 1 208 ? 19.594 2.744 -9.227 1 80.31 208 MET A O 1
ATOM 1545 N N . PHE A 1 209 ? 19.562 1.117 -7.738 1 79.88 209 PHE A N 1
ATOM 1546 C CA . PHE A 1 209 ? 19.453 2.027 -6.605 1 79.88 209 PHE A CA 1
ATOM 1547 C C . PHE A 1 209 ? 20.688 2.912 -6.492 1 79.88 209 PHE A C 1
ATOM 1549 O O . PHE A 1 209 ? 20.578 4.105 -6.211 1 79.88 209 PHE A O 1
ATOM 1556 N N . GLN A 1 210 ? 21.797 2.369 -6.781 1 78.25 210 GLN A N 1
ATOM 1557 C CA . GLN A 1 210 ? 23.047 3.121 -6.699 1 78.25 210 GLN A CA 1
ATOM 1558 C C . GLN A 1 210 ? 23.125 4.184 -7.793 1 78.25 210 GLN A C 1
ATOM 1560 O O . GLN A 1 210 ? 23.672 5.262 -7.578 1 78.25 210 GLN A O 1
ATOM 1565 N N . GLU A 1 211 ? 22.547 3.875 -8.867 1 74.06 211 GLU A N 1
ATOM 1566 C CA . GLU A 1 211 ? 22.547 4.824 -9.977 1 74.06 211 GLU A CA 1
ATOM 1567 C C . GLU A 1 211 ? 21.609 6 -9.703 1 74.06 211 GLU A C 1
ATOM 1569 O O . GLU A 1 211 ? 21.875 7.121 -10.148 1 74.06 211 GLU A O 1
ATOM 1574 N N . LEU A 1 212 ? 20.609 5.809 -9 1 68.69 212 LEU A N 1
ATOM 1575 C CA . LEU A 1 212 ? 19.656 6.848 -8.641 1 68.69 212 LEU A CA 1
ATOM 1576 C C . LEU A 1 212 ? 20.281 7.859 -7.688 1 68.69 212 LEU A C 1
ATOM 1578 O O . LEU A 1 212 ? 19.969 9.047 -7.742 1 68.69 212 LEU A O 1
ATOM 1582 N N . LYS A 1 213 ? 21.094 7.414 -6.926 1 64.94 213 LYS A N 1
ATOM 1583 C CA . LYS A 1 213 ? 21.734 8.266 -5.93 1 64.94 213 LYS A CA 1
ATOM 1584 C C . LYS A 1 213 ? 22.547 9.375 -6.598 1 64.94 213 LYS A C 1
ATOM 1586 O O . LYS A 1 213 ? 22.844 10.398 -5.973 1 64.94 213 LYS A O 1
ATOM 1591 N N . ARG A 1 214 ? 22.656 9.086 -7.875 1 65.19 214 ARG A N 1
ATOM 1592 C CA . ARG A 1 214 ? 23.484 10.055 -8.586 1 65.19 214 ARG A CA 1
ATOM 1593 C C . ARG A 1 214 ? 22.641 11.211 -9.117 1 65.19 214 ARG A C 1
ATOM 1595 O O . ARG A 1 214 ? 23.188 12.211 -9.594 1 65.19 214 ARG A O 1
ATOM 1602 N N . TYR A 1 215 ? 21.359 11.18 -8.898 1 69.06 215 TYR A N 1
ATOM 1603 C CA . TYR A 1 215 ? 20.469 12.227 -9.383 1 69.06 215 TYR A CA 1
ATOM 1604 C C . TYR A 1 215 ? 20.531 13.453 -8.477 1 69.06 215 TYR A C 1
ATOM 1606 O O . TYR A 1 215 ? 20.766 13.336 -7.273 1 69.06 215 TYR A O 1
ATOM 1614 N N . LYS A 1 216 ? 20.469 14.672 -9.133 1 73.56 216 LYS A N 1
ATOM 1615 C CA . LYS A 1 216 ? 20.469 15.93 -8.383 1 73.56 216 LYS A CA 1
ATOM 1616 C C . LYS A 1 216 ? 19.109 16.172 -7.738 1 73.56 216 LYS A C 1
ATOM 1618 O O . LYS A 1 216 ? 18.156 16.547 -8.422 1 73.56 216 LYS A O 1
ATOM 1623 N N . PRO A 1 217 ? 19.047 16.078 -6.465 1 84.19 217 PRO A N 1
ATOM 1624 C CA . PRO A 1 217 ? 17.766 16.219 -5.766 1 84.19 217 PRO A CA 1
ATOM 1625 C C . PRO A 1 217 ? 17.344 17.672 -5.566 1 84.19 217 PRO A C 1
ATOM 1627 O O . PRO A 1 217 ? 18.203 18.562 -5.527 1 84.19 217 PRO A O 1
ATOM 1630 N N . GLN A 1 218 ? 16.016 17.984 -5.562 1 89.25 218 GLN A N 1
ATOM 1631 C CA . GLN A 1 218 ? 15.5 19.297 -5.207 1 89.25 218 GLN A CA 1
ATOM 1632 C C . GLN A 1 218 ? 15.656 19.562 -3.713 1 89.25 218 GLN A C 1
ATOM 1634 O O . GLN A 1 218 ? 16 18.656 -2.949 1 89.25 218 GLN A O 1
ATOM 1639 N N . SER A 1 219 ? 15.383 20.828 -3.359 1 90.88 219 SER A N 1
ATOM 1640 C CA . SER A 1 219 ? 15.461 21.203 -1.95 1 90.88 219 SER A CA 1
ATOM 1641 C C . SER A 1 219 ? 14.188 20.812 -1.203 1 90.88 219 SER A C 1
ATOM 1643 O O . SER A 1 219 ? 13.094 20.875 -1.765 1 90.88 219 SER A O 1
ATOM 1645 N N . PRO A 1 220 ? 14.328 20.5 0.075 1 93.62 220 PRO A N 1
ATOM 1646 C CA . PRO A 1 220 ? 13.133 20.281 0.898 1 93.62 220 PRO A CA 1
ATOM 1647 C C . PRO A 1 220 ? 12.203 21.484 0.912 1 93.62 220 PRO A C 1
ATOM 1649 O O . PRO A 1 220 ? 10.984 21.328 1.033 1 93.62 220 PRO A O 1
ATOM 1652 N N . ASP A 1 221 ? 12.75 22.641 0.736 1 93.69 221 ASP A N 1
ATOM 1653 C CA . ASP A 1 221 ? 11.953 23.859 0.724 1 93.69 221 ASP A CA 1
ATOM 1654 C C . ASP A 1 221 ? 10.984 23.875 -0.457 1 93.69 221 ASP A C 1
ATOM 1656 O O . ASP A 1 221 ? 9.883 24.422 -0.356 1 93.69 221 ASP A O 1
ATOM 1660 N N . ALA A 1 222 ? 11.438 23.312 -1.549 1 94.56 222 ALA A N 1
ATOM 1661 C CA . ALA A 1 222 ? 10.562 23.219 -2.715 1 94.56 222 ALA A CA 1
ATOM 1662 C C . ALA A 1 222 ? 9.328 22.375 -2.408 1 94.56 222 ALA A C 1
ATOM 1664 O O . ALA A 1 222 ? 8.219 22.719 -2.846 1 94.56 222 ALA A O 1
ATOM 1665 N N . VAL A 1 223 ? 9.531 21.375 -1.669 1 95.62 223 VAL A N 1
ATOM 1666 C CA . VAL A 1 223 ? 8.422 20.5 -1.284 1 95.62 223 VAL A CA 1
ATOM 1667 C C . VAL A 1 223 ? 7.508 21.234 -0.303 1 95.62 223 VAL A C 1
ATOM 1669 O O . VAL A 1 223 ? 6.281 21.156 -0.407 1 95.62 223 VAL A O 1
ATOM 1672 N N . ALA A 1 224 ? 8.102 21.938 0.62 1 96.69 224 ALA A N 1
ATOM 1673 C CA . ALA A 1 224 ? 7.328 22.703 1.595 1 96.69 224 ALA A CA 1
ATOM 1674 C C . ALA A 1 224 ? 6.445 23.734 0.905 1 96.69 224 ALA A C 1
ATOM 1676 O O . ALA A 1 224 ? 5.285 23.922 1.277 1 96.69 224 ALA A O 1
ATOM 1677 N N . ASP A 1 225 ? 7 24.375 -0.084 1 96.5 225 ASP A N 1
ATOM 1678 C CA . ASP A 1 225 ? 6.227 25.328 -0.855 1 96.5 225 ASP A CA 1
ATOM 1679 C C . ASP A 1 225 ? 5.031 24.672 -1.533 1 96.5 225 ASP A C 1
ATOM 1681 O O . ASP A 1 225 ? 3.938 25.234 -1.576 1 96.5 225 ASP A O 1
ATOM 1685 N N . CYS A 1 226 ? 5.281 23.531 -2.068 1 97.25 226 CYS A N 1
ATOM 1686 C CA . CYS A 1 226 ? 4.219 22.766 -2.701 1 97.25 226 CYS A CA 1
ATOM 1687 C C . CYS A 1 226 ? 3.121 22.422 -1.699 1 97.25 226 CYS A C 1
ATOM 1689 O O . CYS A 1 226 ? 1.935 22.547 -2.004 1 97.25 226 CYS A O 1
ATOM 1691 N N . VAL A 1 227 ? 3.492 22.047 -0.513 1 97.75 227 VAL A N 1
ATOM 1692 C CA . VAL A 1 227 ? 2.549 21.672 0.539 1 97.75 227 VAL A CA 1
ATOM 1693 C C . VAL A 1 227 ? 1.673 22.875 0.887 1 97.75 227 VAL A C 1
ATOM 1695 O O . VAL A 1 227 ? 0.448 22.766 0.963 1 97.75 227 VAL A O 1
ATOM 1698 N N . ILE A 1 228 ? 2.26 24.047 1.044 1 97.69 228 ILE A N 1
ATOM 1699 C CA . ILE A 1 228 ? 1.519 25.25 1.417 1 97.69 228 ILE A CA 1
ATOM 1700 C C . ILE A 1 228 ? 0.548 25.625 0.3 1 97.69 228 ILE A C 1
ATOM 1702 O O . ILE A 1 228 ? -0.626 25.891 0.557 1 97.69 228 ILE A O 1
ATOM 1706 N N . GLN A 1 229 ? 1.028 25.578 -0.931 1 97.44 229 GLN A N 1
ATOM 1707 C CA . GLN A 1 229 ? 0.147 25.891 -2.053 1 97.44 229 GLN A CA 1
ATOM 1708 C C . GLN A 1 229 ? -1.021 24.906 -2.123 1 97.44 229 GLN A C 1
ATOM 1710 O O . GLN A 1 229 ? -2.158 25.312 -2.377 1 97.44 229 GLN A O 1
ATOM 1715 N N . ALA A 1 230 ? -0.708 23.703 -1.899 1 97.25 230 ALA A N 1
ATOM 1716 C CA . ALA A 1 230 ? -1.735 22.672 -1.972 1 97.25 230 ALA A CA 1
ATOM 1717 C C . ALA A 1 230 ? -2.783 22.859 -0.878 1 97.25 230 ALA A C 1
ATOM 1719 O O . ALA A 1 230 ? -3.977 22.656 -1.112 1 97.25 230 ALA A O 1
ATOM 1720 N N . ILE A 1 231 ? -2.357 23.172 0.313 1 97.38 231 ILE A N 1
ATOM 1721 C CA . ILE A 1 231 ? -3.281 23.406 1.419 1 97.38 231 ILE A CA 1
ATOM 1722 C C . ILE A 1 231 ? -4.203 24.578 1.087 1 97.38 231 ILE A C 1
ATOM 1724 O O . ILE A 1 231 ? -5.414 24.5 1.294 1 97.38 231 ILE A O 1
ATOM 1728 N N . LEU A 1 232 ? -3.668 25.609 0.518 1 96.44 232 LEU A N 1
ATOM 1729 C CA . LEU A 1 232 ? -4.383 26.859 0.301 1 96.44 232 LEU A CA 1
ATOM 1730 C C . LEU A 1 232 ? -5.285 26.766 -0.924 1 96.44 232 LEU A C 1
ATOM 1732 O O . LEU A 1 232 ? -6.398 27.297 -0.924 1 96.44 232 LEU A O 1
ATOM 1736 N N . LYS A 1 233 ? -4.832 26.031 -1.946 1 95.44 233 LYS A N 1
ATOM 1737 C CA . LYS A 1 233 ? -5.508 26.141 -3.234 1 95.44 233 LYS A CA 1
ATOM 1738 C C . LYS A 1 233 ? -5.984 24.766 -3.717 1 95.44 233 LYS A C 1
ATOM 1740 O O . LYS A 1 233 ? -6.777 24.672 -4.66 1 95.44 233 LYS A O 1
ATOM 1745 N N . GLY A 1 234 ? -5.539 23.781 -3.139 1 95.75 234 GLY A N 1
ATOM 1746 C CA . GLY A 1 234 ? -5.789 22.453 -3.674 1 95.75 234 GLY A CA 1
ATOM 1747 C C . GLY A 1 234 ? -7.223 21.984 -3.486 1 95.75 234 GLY A C 1
ATOM 1748 O O . GLY A 1 234 ? -7.848 22.297 -2.467 1 95.75 234 GLY A O 1
ATOM 1749 N N . GLU A 1 235 ? -7.684 21.234 -4.453 1 96 235 GLU A N 1
ATOM 1750 C CA . GLU A 1 235 ? -8.992 20.594 -4.348 1 96 235 GLU A CA 1
ATOM 1751 C C . GLU A 1 235 ? -8.93 19.328 -3.488 1 96 235 GLU A C 1
ATOM 1753 O O . GLU A 1 235 ? -7.879 18.688 -3.402 1 96 235 GLU A O 1
ATOM 1758 N N . ASN A 1 236 ? -10.062 19.031 -2.873 1 96.19 236 ASN A N 1
ATOM 1759 C CA . ASN A 1 236 ? -10.148 17.797 -2.105 1 96.19 236 ASN A CA 1
ATOM 1760 C C . ASN A 1 236 ? -9.797 16.578 -2.959 1 96.19 236 ASN A C 1
ATOM 1762 O O . ASN A 1 236 ? -10.32 16.422 -4.062 1 96.19 236 ASN A O 1
ATOM 1766 N N . GLY A 1 237 ? -8.883 15.789 -2.482 1 95.44 237 GLY A N 1
ATOM 1767 C CA . GLY A 1 237 ? -8.492 14.578 -3.184 1 95.44 237 GLY A CA 1
ATOM 1768 C C . GLY A 1 237 ? -7.402 14.805 -4.211 1 95.44 237 GLY A C 1
ATOM 1769 O O . GLY A 1 237 ? -6.938 13.859 -4.852 1 95.44 237 GLY A O 1
ATOM 1770 N N . SER A 1 238 ? -6.926 16.016 -4.359 1 95.62 238 SER A N 1
ATOM 1771 C CA . SER A 1 238 ? -5.953 16.328 -5.402 1 95.62 238 SER A CA 1
ATOM 1772 C C . SER A 1 238 ? -4.574 15.781 -5.059 1 95.62 238 SER A C 1
ATOM 1774 O O . SER A 1 238 ? -4.266 15.547 -3.887 1 95.62 238 SER A O 1
ATOM 1776 N N . THR A 1 239 ? -3.848 15.523 -6.051 1 96 239 THR A N 1
ATOM 1777 C CA . THR A 1 239 ? -2.467 15.07 -5.965 1 96 239 THR A CA 1
ATOM 1778 C C . THR A 1 239 ? -1.521 16.078 -6.613 1 96 239 THR A C 1
ATOM 1780 O O . THR A 1 239 ? -1.66 16.391 -7.797 1 96 239 THR A O 1
ATOM 1783 N N . TRP A 1 240 ? -0.567 16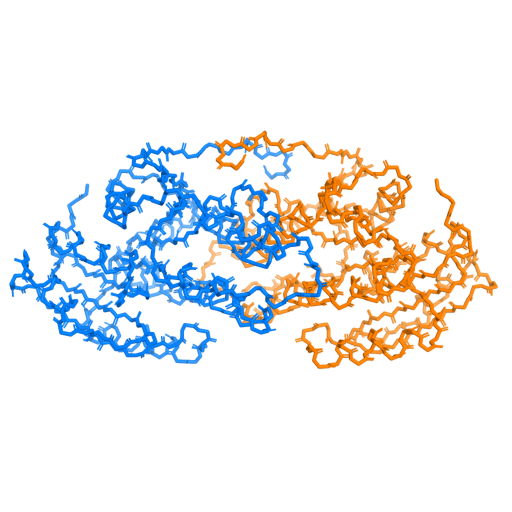.531 -5.82 1 96.31 240 TRP A N 1
ATOM 1784 C CA . TRP A 1 240 ? 0.348 17.578 -6.258 1 96.31 240 TRP A CA 1
ATOM 1785 C C . TRP A 1 240 ? 1.76 17.031 -6.438 1 96.31 240 TRP A C 1
ATOM 1787 O O . TRP A 1 240 ? 2.297 16.375 -5.539 1 96.31 240 TRP A O 1
ATOM 1797 N N . ILE A 1 241 ? 2.354 17.344 -7.547 1 94.56 241 ILE A N 1
ATOM 1798 C CA . ILE A 1 241 ? 3.709 16.922 -7.867 1 94.56 241 ILE A CA 1
ATOM 1799 C C . ILE A 1 241 ? 4.68 18.078 -7.66 1 94.56 241 ILE A C 1
ATOM 1801 O O . ILE A 1 241 ? 4.418 19.203 -8.094 1 94.56 241 ILE A O 1
ATOM 1805 N N . CYS A 1 242 ? 5.664 17.859 -6.91 1 93.69 242 CYS A N 1
ATOM 1806 C CA . CYS A 1 242 ? 6.793 18.781 -6.773 1 93.69 242 CYS A CA 1
ATOM 1807 C C . CYS A 1 242 ? 8.086 18.125 -7.234 1 93.69 242 CYS A C 1
ATOM 1809 O O . CYS A 1 242 ? 8.688 17.344 -6.5 1 93.69 242 CYS A O 1
ATOM 1811 N N . ASN A 1 243 ? 8.469 18.5 -8.336 1 89.38 243 ASN A N 1
ATOM 1812 C CA . ASN A 1 243 ? 9.656 17.891 -8.945 1 89.38 243 ASN A CA 1
ATOM 1813 C C . ASN A 1 243 ? 10.547 18.938 -9.602 1 89.38 243 ASN A C 1
ATOM 1815 O O . ASN A 1 243 ? 10.086 19.734 -10.422 1 89.38 243 ASN A O 1
ATOM 1819 N N . ASP A 1 244 ? 11.82 18.859 -9.203 1 86.25 244 ASP A N 1
ATOM 1820 C CA . ASP A 1 244 ? 12.836 19.75 -9.766 1 86.25 244 ASP A CA 1
ATOM 1821 C C . ASP A 1 244 ? 12.414 21.219 -9.656 1 86.25 244 ASP A C 1
ATOM 1823 O O . ASP A 1 244 ? 12.578 21.984 -10.602 1 86.25 244 ASP A O 1
ATOM 1827 N N . GLY A 1 245 ? 11.773 21.516 -8.578 1 85.69 245 GLY A N 1
ATOM 1828 C CA . GLY A 1 245 ? 11.398 22.891 -8.281 1 85.69 245 GLY A CA 1
ATOM 1829 C C . GLY A 1 245 ? 10.094 23.312 -8.945 1 85.69 245 GLY A C 1
ATOM 1830 O O . GLY A 1 245 ? 9.641 24.438 -8.781 1 85.69 245 GLY A O 1
ATOM 1831 N N . GLU A 1 246 ? 9.523 22.422 -9.648 1 92.06 246 GLU A N 1
ATOM 1832 C CA . GLU A 1 246 ? 8.258 22.703 -10.336 1 92.06 246 GLU A CA 1
ATOM 1833 C C . GLU A 1 246 ? 7.09 22.016 -9.641 1 92.06 246 GLU A C 1
ATOM 1835 O O . GLU A 1 246 ? 7.215 20.891 -9.172 1 92.06 246 GLU A O 1
ATOM 1840 N N . ILE A 1 247 ? 6 22.781 -9.586 1 94.88 247 ILE A N 1
ATOM 1841 C CA . ILE A 1 247 ? 4.801 22.266 -8.93 1 94.88 247 ILE A CA 1
ATOM 1842 C C . ILE A 1 247 ? 3.688 22.078 -9.961 1 94.88 247 ILE A C 1
ATOM 1844 O O . ILE A 1 247 ? 3.469 22.953 -10.805 1 94.88 247 ILE A O 1
ATOM 1848 N N . SER A 1 248 ? 3.072 20.938 -9.984 1 93.81 248 SER A N 1
ATOM 1849 C CA . SER A 1 248 ? 1.931 20.688 -10.852 1 93.81 248 SER A CA 1
ATOM 1850 C C . SER A 1 248 ? 0.917 19.766 -10.172 1 93.81 248 SER A C 1
ATOM 1852 O O . SER A 1 248 ? 1.218 19.156 -9.148 1 93.81 248 SER A O 1
ATOM 1854 N N . VAL A 1 249 ? -0.252 19.812 -10.695 1 94.19 249 VAL A N 1
ATOM 1855 C CA . VAL A 1 249 ? -1.305 18.938 -10.195 1 94.19 249 VAL A CA 1
ATOM 1856 C C . VAL A 1 249 ? -1.476 17.75 -11.141 1 94.19 249 VAL A C 1
ATOM 1858 O O . VAL A 1 249 ? -1.568 17.922 -12.359 1 94.19 249 VAL A O 1
ATOM 1861 N N . HIS A 1 250 ? -1.448 16.594 -10.562 1 91.44 250 HIS A N 1
ATOM 1862 C CA . HIS A 1 250 ? -1.591 15.391 -11.367 1 91.44 250 HIS A CA 1
ATOM 1863 C C . HIS A 1 250 ? -3.051 15.141 -11.734 1 91.44 250 HIS A C 1
ATOM 1865 O O . HIS A 1 250 ? -3.936 15.242 -10.875 1 91.44 250 HIS A O 1
ATOM 1871 N N . SER A 1 251 ? -3.26 14.773 -12.945 1 86.31 251 SER A N 1
ATOM 1872 C CA . SER A 1 251 ? -4.59 14.391 -13.398 1 86.31 251 SER A CA 1
ATOM 1873 C C . SER A 1 251 ? -4.707 12.883 -13.562 1 86.31 251 SER A C 1
ATOM 1875 O O . SER A 1 251 ? -3.877 12.258 -14.227 1 86.31 251 SER A O 1
ATOM 1877 N N . PHE A 1 252 ? -5.664 12.352 -12.898 1 84.56 252 PHE A N 1
ATOM 1878 C CA . PHE A 1 252 ? -5.93 10.922 -13.039 1 84.56 252 PHE A CA 1
ATOM 1879 C C . PHE A 1 252 ? -6.988 10.68 -14.109 1 84.56 252 PHE A C 1
ATOM 1881 O O . PHE A 1 252 ? -7.898 11.484 -14.289 1 84.56 252 PHE A O 1
ATOM 1888 N N . PRO A 1 253 ? -6.812 9.523 -14.773 1 77.25 253 PRO A N 1
ATOM 1889 C CA . PRO A 1 253 ? -7.871 9.203 -15.734 1 77.25 253 PRO A CA 1
ATOM 1890 C C . PRO A 1 253 ? -9.227 8.969 -15.07 1 77.25 253 PRO A C 1
ATOM 1892 O O . PRO A 1 253 ? -9.281 8.648 -13.883 1 77.25 253 PRO A O 1
ATOM 1895 N N . GLN A 1 254 ? -10.258 9.266 -15.836 1 73.06 254 GLN A N 1
ATOM 1896 C CA . GLN A 1 254 ? -11.586 8.969 -15.32 1 73.06 254 GLN A CA 1
ATOM 1897 C C . GLN A 1 254 ? -11.75 7.484 -15.031 1 73.06 254 GLN A C 1
ATOM 1899 O O . GLN A 1 254 ? -11.242 6.641 -15.766 1 73.06 254 GLN A O 1
ATOM 1904 N N . SER A 1 255 ? -12.469 7.207 -14 1 69.88 255 SER A N 1
ATOM 1905 C CA . SER A 1 255 ? -12.734 5.816 -13.641 1 69.88 255 SER A CA 1
ATOM 1906 C C . SER A 1 255 ? -13.539 5.105 -14.719 1 69.88 255 SER A C 1
ATOM 1908 O O . SER A 1 255 ? -14.469 5.688 -15.289 1 69.88 255 SER A O 1
ATOM 1910 N N . LYS A 1 256 ? -13.094 3.883 -15.008 1 70.56 256 LYS A N 1
ATOM 1911 C CA . LYS A 1 256 ? -13.828 3.082 -15.984 1 70.56 256 LYS A CA 1
ATOM 1912 C C . LYS A 1 256 ? -14.719 2.053 -15.297 1 70.56 256 LYS A C 1
ATOM 1914 O O . LYS A 1 256 ? -15.617 1.49 -15.922 1 70.56 256 LYS A O 1
ATOM 1919 N N . TYR A 1 257 ? -14.57 1.954 -13.977 1 66.5 257 TYR A N 1
ATOM 1920 C CA . TYR A 1 257 ? -15.25 0.831 -13.336 1 66.5 257 TYR A CA 1
ATOM 1921 C C . TYR A 1 257 ? -16.094 1.301 -12.156 1 66.5 257 TYR A C 1
ATOM 1923 O O . TYR A 1 257 ? -16.844 0.518 -11.57 1 66.5 257 TYR A O 1
ATOM 1931 N N . LEU A 1 258 ? -15.82 2.477 -11.688 1 60 258 LEU A N 1
ATOM 1932 C CA . LEU A 1 258 ? -16.625 3.021 -10.602 1 60 258 LEU A CA 1
ATOM 1933 C C . LEU A 1 258 ? -17.391 4.254 -11.055 1 60 258 LEU A C 1
ATOM 1935 O O . LEU A 1 258 ? -16.938 4.992 -11.93 1 60 258 LEU A O 1
ATOM 1939 N N . MET B 1 1 ? 3.453 -20.75 -23.875 1 67.62 1 MET B N 1
ATOM 1940 C CA . MET B 1 1 ? 3.955 -21.484 -22.719 1 67.62 1 MET B CA 1
ATOM 1941 C C . MET B 1 1 ? 2.914 -22.469 -22.203 1 67.62 1 MET B C 1
ATOM 1943 O O . MET B 1 1 ? 1.713 -22.203 -22.281 1 67.62 1 MET B O 1
ATOM 1947 N N . SER B 1 2 ? 3.205 -23.703 -22.141 1 90.06 2 SER B N 1
ATOM 1948 C CA . SER B 1 2 ? 2.324 -24.734 -21.594 1 90.06 2 SER B CA 1
ATOM 1949 C C . SER B 1 2 ? 2.498 -24.859 -20.078 1 90.06 2 SER B C 1
ATOM 1951 O O . SER B 1 2 ? 3.607 -24.734 -19.562 1 90.06 2 SER B O 1
ATOM 1953 N N . LEU B 1 3 ? 1.385 -25.062 -19.375 1 95.38 3 LEU B N 1
ATOM 1954 C CA . LEU B 1 3 ? 1.429 -25.203 -17.938 1 95.38 3 LEU B CA 1
ATOM 1955 C C . LEU B 1 3 ? 1.576 -26.672 -17.547 1 95.38 3 LEU B C 1
ATOM 1957 O O . LEU B 1 3 ? 1.703 -26.984 -16.359 1 95.38 3 LEU B O 1
ATOM 1961 N N . ASP B 1 4 ? 1.67 -27.469 -18.562 1 93.88 4 ASP B N 1
ATOM 1962 C CA . ASP B 1 4 ? 1.75 -28.906 -18.344 1 93.88 4 ASP B CA 1
ATOM 1963 C C . ASP B 1 4 ? 3.018 -29.281 -17.578 1 93.88 4 ASP B C 1
ATOM 1965 O O . ASP B 1 4 ? 4.121 -28.891 -17.969 1 93.88 4 ASP B O 1
ATOM 1969 N N . GLY B 1 5 ? 2.803 -29.953 -16.422 1 94.81 5 GLY B N 1
ATOM 1970 C CA . GLY B 1 5 ? 3.924 -30.469 -15.656 1 94.81 5 GLY B CA 1
ATOM 1971 C C . GLY B 1 5 ? 4.512 -29.469 -14.695 1 94.81 5 GLY B C 1
ATOM 1972 O O . GLY B 1 5 ? 5.453 -29.766 -13.961 1 94.81 5 GLY B O 1
ATOM 1973 N N . LEU B 1 6 ? 3.994 -28.281 -14.648 1 96.75 6 LEU B N 1
ATOM 1974 C CA . LEU B 1 6 ? 4.539 -27.234 -13.797 1 96.75 6 LEU B CA 1
ATOM 1975 C C . LEU B 1 6 ? 4.008 -27.344 -12.375 1 96.75 6 LEU B C 1
ATOM 1977 O O . LEU B 1 6 ? 3.045 -28.078 -12.125 1 96.75 6 LEU B O 1
ATOM 1981 N N . ASN B 1 7 ? 4.715 -26.766 -11.461 1 97.88 7 ASN B N 1
ATOM 1982 C CA . ASN B 1 7 ? 4.344 -26.703 -10.055 1 97.88 7 ASN B CA 1
ATOM 1983 C C . ASN B 1 7 ? 3.861 -25.312 -9.664 1 97.88 7 ASN B C 1
ATOM 1985 O O . ASN B 1 7 ? 4.496 -24.312 -10.008 1 97.88 7 ASN B O 1
ATOM 1989 N N . ALA B 1 8 ? 2.686 -25.312 -8.93 1 98.06 8 ALA B N 1
ATOM 1990 C CA . ALA B 1 8 ? 2.09 -24.016 -8.602 1 98.06 8 ALA B CA 1
ATOM 1991 C C . ALA B 1 8 ? 1.795 -23.922 -7.105 1 98.06 8 ALA B C 1
ATOM 1993 O O . ALA B 1 8 ? 1.48 -24.922 -6.457 1 98.06 8 ALA B O 1
ATOM 1994 N N . VAL B 1 9 ? 1.964 -22.766 -6.594 1 98.31 9 VAL B N 1
ATOM 1995 C CA . VAL B 1 9 ? 1.548 -22.391 -5.242 1 98.31 9 VAL B CA 1
ATOM 1996 C C . VAL B 1 9 ? 0.458 -21.328 -5.309 1 98.31 9 VAL B C 1
ATOM 1998 O O . VAL B 1 9 ? 0.593 -20.344 -6.031 1 98.31 9 VAL B O 1
ATOM 2001 N N . VAL B 1 10 ? -0.624 -21.547 -4.605 1 98.19 10 VAL B N 1
ATOM 2002 C CA . VAL B 1 10 ? -1.712 -20.578 -4.566 1 98.19 10 VAL B CA 1
ATOM 2003 C C . VAL B 1 10 ? -2.004 -20.188 -3.121 1 98.19 10 VAL B C 1
ATOM 2005 O O . VAL B 1 10 ? -2.443 -21.016 -2.322 1 98.19 10 VAL B O 1
ATOM 2008 N N . PHE B 1 11 ? -1.698 -18.953 -2.826 1 97.75 11 PHE B N 1
ATOM 2009 C CA . PHE B 1 11 ? -2.131 -18.391 -1.552 1 97.75 11 PHE B CA 1
ATOM 2010 C C . PHE B 1 11 ? -3.602 -18 -1.606 1 97.75 11 PHE B C 1
ATOM 2012 O O . PHE B 1 11 ? -4.059 -17.422 -2.596 1 97.75 11 PHE B O 1
ATOM 2019 N N . GLY B 1 12 ? -4.348 -18.234 -0.514 1 94.19 12 GLY B N 1
ATOM 2020 C CA . GLY B 1 12 ? -5.777 -17.984 -0.517 1 94.19 12 GLY B CA 1
ATOM 2021 C C . GLY B 1 12 ? -6.551 -18.938 -1.401 1 94.19 12 GLY B C 1
ATOM 2022 O O . GLY B 1 12 ? -7.477 -18.531 -2.107 1 94.19 12 GLY B O 1
ATOM 2023 N N . GLY B 1 13 ? -6.203 -20.172 -1.37 1 91.69 13 GLY B N 1
ATOM 2024 C CA . GLY B 1 13 ? -6.695 -21.109 -2.359 1 91.69 13 GLY B CA 1
ATOM 2025 C C . GLY B 1 13 ? -7.859 -21.938 -1.859 1 91.69 13 GLY B C 1
ATOM 2026 O O . GLY B 1 13 ? -8.305 -22.875 -2.537 1 91.69 13 GLY B O 1
ATOM 2027 N N . CYS B 1 14 ? -8.367 -21.625 -0.712 1 89.94 14 CYS B N 1
ATOM 2028 C CA . CYS B 1 14 ? -9.406 -22.484 -0.152 1 89.94 14 CYS B CA 1
ATOM 2029 C C . CYS B 1 14 ? -10.789 -21.922 -0.441 1 89.94 14 CYS B C 1
ATOM 2031 O O . CYS B 1 14 ? -11.797 -22.531 -0.077 1 89.94 14 CYS B O 1
ATOM 2033 N N . GLY B 1 15 ? -10.836 -20.719 -1.113 1 83.62 15 GLY B N 1
ATOM 2034 C CA . GLY B 1 15 ? -12.141 -20.172 -1.438 1 83.62 15 GLY B CA 1
ATOM 2035 C C . GLY B 1 15 ? -12.078 -19.062 -2.465 1 83.62 15 GLY B C 1
ATOM 2036 O O . GLY B 1 15 ? -10.992 -18.625 -2.861 1 83.62 15 GLY B O 1
ATOM 2037 N N . GLY B 1 16 ? -13.266 -18.875 -2.984 1 88.75 16 GLY B N 1
ATOM 2038 C CA . GLY B 1 16 ? -13.414 -17.719 -3.857 1 88.75 16 GLY B CA 1
ATOM 2039 C C . GLY B 1 16 ? -12.578 -17.812 -5.117 1 88.75 16 GLY B C 1
ATOM 2040 O O . GLY B 1 16 ? -12.617 -18.812 -5.828 1 88.75 16 GLY B O 1
ATOM 2041 N N . ILE B 1 17 ? -11.852 -16.766 -5.375 1 91.69 17 ILE B N 1
ATOM 2042 C CA . ILE B 1 17 ? -11.039 -16.641 -6.578 1 91.69 17 ILE B CA 1
ATOM 2043 C C . ILE B 1 17 ? -9.906 -17.656 -6.539 1 91.69 17 ILE B C 1
ATOM 2045 O O . ILE B 1 17 ? -9.555 -18.25 -7.562 1 91.69 17 ILE B O 1
ATOM 2049 N N . GLY B 1 18 ? -9.438 -17.984 -5.332 1 94.31 18 GLY B N 1
ATOM 2050 C CA . GLY B 1 18 ? -8.297 -18.875 -5.184 1 94.31 18 GLY B CA 1
ATOM 2051 C C . GLY B 1 18 ? -8.594 -20.297 -5.602 1 94.31 18 GLY B C 1
ATOM 2052 O O . GLY B 1 18 ? -7.785 -20.938 -6.277 1 94.31 18 GLY B O 1
ATOM 2053 N N . ILE B 1 19 ? -9.703 -20.781 -5.23 1 93.44 19 ILE B N 1
ATOM 2054 C CA . ILE B 1 19 ? -10.07 -22.141 -5.578 1 93.44 19 ILE B CA 1
ATOM 2055 C C . ILE B 1 19 ? -10.305 -22.25 -7.082 1 93.44 19 ILE B C 1
ATOM 2057 O O . ILE B 1 19 ? -9.969 -23.266 -7.703 1 93.44 19 ILE B O 1
ATOM 2061 N N . ALA B 1 20 ? -10.93 -21.219 -7.648 1 94.62 20 ALA B N 1
ATOM 2062 C CA . ALA B 1 20 ? -11.164 -21.203 -9.086 1 94.62 20 ALA B CA 1
ATOM 2063 C C . ALA B 1 20 ? -9.844 -21.203 -9.852 1 94.62 20 ALA B C 1
ATOM 2065 O O . ALA B 1 20 ? -9.711 -21.906 -10.859 1 94.62 20 ALA B O 1
ATOM 2066 N N . ILE B 1 21 ? -8.875 -20.453 -9.352 1 96.56 21 ILE B N 1
ATOM 2067 C CA . ILE B 1 21 ? -7.559 -20.406 -9.977 1 96.56 21 ILE B CA 1
ATOM 2068 C C . ILE B 1 21 ? -6.895 -21.781 -9.883 1 96.56 21 ILE B C 1
ATOM 2070 O O . ILE B 1 21 ? -6.359 -22.281 -10.875 1 96.56 21 ILE B O 1
ATOM 2074 N N . GLY B 1 22 ? -6.957 -22.359 -8.695 1 96.56 22 GLY B N 1
ATOM 2075 C CA . GLY B 1 22 ? -6.402 -23.703 -8.523 1 96.56 22 GLY B CA 1
ATOM 2076 C C . GLY B 1 22 ? -7 -24.719 -9.477 1 96.56 22 GLY B C 1
ATOM 2077 O O . GLY B 1 22 ? -6.273 -25.5 -10.102 1 96.56 22 GLY B O 1
ATOM 2078 N N . GLN B 1 23 ? -8.305 -24.641 -9.57 1 95.44 23 GLN B N 1
ATOM 2079 C CA . GLN B 1 23 ? -9.008 -25.562 -10.461 1 95.44 23 GLN B CA 1
ATOM 2080 C C . GLN B 1 23 ? -8.555 -25.391 -11.906 1 95.44 23 GLN B C 1
ATOM 2082 O O . GLN B 1 23 ? -8.297 -26.359 -12.609 1 95.44 23 GLN B O 1
ATOM 2087 N N . ARG B 1 24 ? -8.469 -24.203 -12.352 1 95.44 24 ARG B N 1
ATOM 2088 C CA . ARG B 1 24 ? -8.086 -23.922 -13.727 1 95.44 24 ARG B CA 1
ATOM 2089 C C . ARG B 1 24 ? -6.637 -24.312 -13.984 1 95.44 24 ARG B C 1
ATOM 2091 O O . ARG B 1 24 ? -6.309 -24.812 -15.062 1 95.44 24 ARG B O 1
ATOM 2098 N N . LEU B 1 25 ? -5.754 -24.062 -13.031 1 96.81 25 LEU B N 1
ATOM 2099 C CA . LEU B 1 25 ? -4.363 -24.484 -13.148 1 96.81 25 LEU B CA 1
ATOM 2100 C C . LEU B 1 25 ? -4.27 -25.984 -13.352 1 96.81 25 LEU B C 1
ATOM 2102 O O . LEU B 1 25 ? -3.525 -26.453 -14.211 1 96.81 25 LEU B O 1
ATOM 2106 N N . LEU B 1 26 ? -5.051 -26.688 -12.578 1 96.19 26 LEU B N 1
ATOM 2107 C CA . LEU B 1 26 ? -5.07 -28.141 -12.688 1 96.19 26 LEU B CA 1
ATOM 2108 C C . LEU B 1 26 ? -5.602 -28.562 -14.055 1 96.19 26 LEU B C 1
ATOM 2110 O O . LEU B 1 26 ? -5.055 -29.484 -14.68 1 96.19 26 LEU B O 1
ATOM 2114 N N . GLN B 1 27 ? -6.617 -27.891 -14.477 1 94.31 27 GLN B N 1
ATOM 2115 C CA . GLN B 1 27 ? -7.195 -28.188 -15.789 1 94.31 27 GLN B CA 1
ATOM 2116 C C . GLN B 1 27 ? -6.176 -27.953 -16.906 1 94.31 27 GLN B C 1
ATOM 2118 O O . GLN B 1 27 ? -6.211 -28.641 -17.922 1 94.31 27 GLN B O 1
ATOM 2123 N N . GLU B 1 28 ? -5.262 -27.031 -16.719 1 94.75 28 GLU B N 1
ATOM 2124 C CA . GLU B 1 28 ? -4.258 -26.672 -17.719 1 94.75 28 GLU B CA 1
ATOM 2125 C C . GLU B 1 28 ? -3.039 -27.594 -17.609 1 94.75 28 GLU B C 1
ATOM 2127 O O . GLU B 1 28 ? -2.072 -27.438 -18.359 1 94.75 28 GLU B O 1
ATOM 2132 N N . GLY B 1 29 ? -3.018 -28.5 -16.641 1 94.56 29 GLY B N 1
ATOM 2133 C CA . GLY B 1 29 ? -1.996 -29.547 -16.641 1 94.56 29 GLY B CA 1
ATOM 2134 C C . GLY B 1 29 ? -0.976 -29.375 -15.539 1 94.56 29 GLY B C 1
ATOM 2135 O O . GLY B 1 29 ? 0.019 -30.109 -15.492 1 94.56 29 GLY B O 1
ATOM 2136 N N . VAL B 1 30 ? -1.124 -28.422 -14.664 1 96 30 VAL B N 1
ATOM 2137 C CA . VAL B 1 30 ? -0.243 -28.281 -13.508 1 96 30 VAL B CA 1
ATOM 2138 C C . VAL B 1 30 ? -0.163 -29.609 -12.758 1 96 30 VAL B C 1
ATOM 2140 O O . VAL B 1 30 ? -1.188 -30.25 -12.492 1 96 30 VAL B O 1
ATOM 2143 N N . LYS B 1 31 ? 1.001 -30.031 -12.445 1 95.62 31 LYS B N 1
ATOM 2144 C CA . LYS B 1 31 ? 1.235 -31.359 -11.898 1 95.62 31 LYS B CA 1
ATOM 2145 C C . LYS B 1 31 ? 1.114 -31.359 -10.375 1 95.62 31 LYS B C 1
ATOM 2147 O O . LYS B 1 31 ? 0.605 -32.312 -9.781 1 95.62 31 LYS B O 1
ATOM 2152 N N . LYS B 1 32 ? 1.695 -30.391 -9.766 1 97.38 32 LYS B N 1
ATOM 2153 C CA . LYS B 1 32 ? 1.629 -30.234 -8.312 1 97.38 32 LYS B CA 1
ATOM 2154 C C . LYS B 1 32 ? 1.059 -28.875 -7.934 1 97.38 32 LYS B C 1
ATOM 2156 O O . LYS B 1 32 ? 1.536 -27.844 -8.406 1 97.38 32 LYS B O 1
ATOM 2161 N N . LEU B 1 33 ? 0.025 -28.922 -7.141 1 97.12 33 LEU B N 1
ATOM 2162 C CA . LEU B 1 33 ? -0.605 -27.703 -6.648 1 97.12 33 LEU B CA 1
ATOM 2163 C C . LEU B 1 33 ? -0.548 -27.625 -5.129 1 97.12 33 LEU B C 1
ATOM 2165 O O . LEU B 1 33 ? -1.041 -28.531 -4.445 1 97.12 33 LEU B O 1
ATOM 2169 N N . PHE B 1 34 ? 0.087 -26.641 -4.605 1 97.88 34 PHE B N 1
ATOM 2170 C CA . PHE B 1 34 ? 0.164 -26.406 -3.17 1 97.88 34 PHE B CA 1
ATOM 2171 C C . PHE B 1 34 ? -0.695 -25.203 -2.777 1 97.88 34 PHE B C 1
ATOM 2173 O O . PHE B 1 34 ? -0.386 -24.062 -3.141 1 97.88 34 PHE B O 1
ATOM 2180 N N . ILE B 1 35 ? -1.708 -25.5 -1.999 1 97.38 35 ILE B N 1
ATOM 2181 C CA . ILE B 1 35 ? -2.639 -24.469 -1.56 1 97.38 35 ILE B CA 1
ATOM 2182 C C . ILE B 1 35 ? -2.281 -24.016 -0.144 1 97.38 35 ILE B C 1
ATOM 2184 O O . ILE B 1 35 ? -2.115 -24.844 0.752 1 97.38 35 ILE B O 1
ATOM 2188 N N . LEU B 1 36 ? -2.125 -22.75 -0.001 1 97.19 36 LEU B N 1
ATOM 2189 C CA . LEU B 1 36 ? -1.851 -22.141 1.296 1 97.19 36 LEU B CA 1
ATOM 2190 C C . LEU B 1 36 ? -2.959 -21.172 1.687 1 97.19 36 LEU B C 1
ATOM 2192 O O . LEU B 1 36 ? -3.295 -20.266 0.918 1 97.19 36 LEU B O 1
ATOM 2196 N N . ASP B 1 37 ? -3.5 -21.359 2.842 1 94.94 37 ASP B N 1
ATOM 2197 C CA . ASP B 1 37 ? -4.621 -20.547 3.291 1 94.94 37 ASP B CA 1
ATOM 2198 C C . ASP B 1 37 ? -4.773 -20.609 4.809 1 94.94 37 ASP B C 1
ATOM 2200 O O . ASP B 1 37 ? -4.305 -21.562 5.445 1 94.94 37 ASP B O 1
ATOM 2204 N N . VAL B 1 38 ? -5.418 -19.594 5.348 1 92.94 38 VAL B N 1
ATOM 2205 C CA . VAL B 1 38 ? -5.73 -19.625 6.773 1 92.94 38 VAL B CA 1
ATOM 2206 C C . VAL B 1 38 ? -6.898 -20.578 7.016 1 92.94 38 VAL B C 1
ATOM 2208 O O . VAL B 1 38 ? -7.012 -21.172 8.094 1 92.94 38 VAL B O 1
ATOM 2211 N N . ALA B 1 39 ? -7.738 -20.688 6.043 1 90.56 39 ALA B N 1
ATOM 2212 C CA . ALA B 1 39 ? -8.914 -21.562 6.148 1 90.56 39 ALA B CA 1
ATOM 2213 C C . ALA B 1 39 ? -8.57 -22.984 5.742 1 90.56 39 ALA B C 1
ATOM 2215 O O . ALA B 1 39 ? -7.625 -23.219 4.984 1 90.56 39 ALA B O 1
ATOM 2216 N N . GLU B 1 40 ? -9.352 -23.875 6.211 1 92.12 40 GLU B N 1
ATOM 2217 C CA . GLU B 1 40 ? -9.211 -25.266 5.812 1 92.12 40 GLU B CA 1
ATOM 2218 C C . GLU B 1 40 ? -9.875 -25.531 4.461 1 92.12 40 GLU B C 1
ATOM 2220 O O . GLU B 1 40 ? -10.891 -24.906 4.137 1 92.12 40 GLU B O 1
ATOM 2225 N N . LEU B 1 41 ? -9.25 -26.406 3.746 1 93.31 41 LEU B N 1
ATOM 2226 C CA . LEU B 1 41 ? -9.859 -26.844 2.494 1 93.31 41 LEU B CA 1
ATOM 2227 C C . LEU B 1 41 ? -11.031 -27.781 2.754 1 93.31 41 LEU B C 1
ATOM 2229 O O . LEU B 1 41 ? -10.836 -28.906 3.248 1 93.31 41 LEU B O 1
ATOM 2233 N N . SER B 1 42 ? -12.195 -27.375 2.41 1 93.19 42 SER B N 1
ATOM 2234 C CA . SER B 1 42 ? -13.375 -28.203 2.631 1 93.19 42 SER B CA 1
ATOM 2235 C C . SER B 1 42 ? -13.391 -29.406 1.688 1 93.19 42 SER B C 1
ATOM 2237 O O . SER B 1 42 ? -12.758 -29.375 0.63 1 93.19 42 SER B O 1
ATOM 2239 N N . ASP B 1 43 ? -14.148 -30.359 2.041 1 93.12 43 ASP B N 1
ATOM 2240 C CA . ASP B 1 43 ? -14.297 -31.547 1.198 1 93.12 43 ASP B CA 1
ATOM 2241 C C . ASP B 1 43 ? -14.898 -31.172 -0.156 1 93.12 43 ASP B C 1
ATOM 2243 O O . ASP B 1 43 ? -14.516 -31.734 -1.185 1 93.12 43 ASP B O 1
ATOM 2247 N N . ALA B 1 44 ? -15.797 -30.312 -0.109 1 91.94 44 ALA B N 1
ATOM 2248 C CA . ALA B 1 44 ? -16.453 -29.875 -1.341 1 91.94 44 ALA B CA 1
ATOM 2249 C C . ALA B 1 44 ? -15.453 -29.203 -2.279 1 91.94 44 ALA B C 1
ATOM 2251 O O . ALA B 1 44 ? -15.461 -29.469 -3.486 1 91.94 44 ALA B O 1
ATOM 2252 N N . ASN B 1 45 ? -14.625 -28.391 -1.694 1 91.56 45 ASN B N 1
ATOM 2253 C CA . ASN B 1 45 ? -13.625 -27.688 -2.496 1 91.56 45 ASN B CA 1
ATOM 2254 C C . ASN B 1 45 ? -12.531 -28.625 -2.986 1 91.56 45 ASN B C 1
ATOM 2256 O O . ASN B 1 45 ? -12.039 -28.484 -4.105 1 91.56 45 ASN B O 1
ATOM 2260 N N . LEU B 1 46 ? -12.188 -29.578 -2.148 1 91.44 46 LEU B N 1
ATOM 2261 C CA . LEU B 1 46 ? -11.227 -30.594 -2.559 1 91.44 46 LEU B CA 1
ATOM 2262 C C . LEU B 1 46 ? -11.758 -31.391 -3.748 1 91.44 46 LEU B C 1
ATOM 2264 O O . LEU B 1 46 ? -11.016 -31.672 -4.691 1 91.44 46 LEU B O 1
ATOM 2268 N N . ALA B 1 47 ? -13.008 -31.719 -3.682 1 90.5 47 ALA B N 1
ATOM 2269 C CA . ALA B 1 47 ? -13.641 -32.438 -4.781 1 90.5 47 ALA B CA 1
ATOM 2270 C C . ALA B 1 47 ? -13.633 -31.625 -6.062 1 90.5 47 ALA B C 1
ATOM 2272 O O . ALA B 1 47 ? -13.391 -32.156 -7.148 1 90.5 47 ALA B O 1
ATOM 2273 N N . ARG B 1 48 ? -13.859 -30.375 -5.891 1 88.62 48 ARG B N 1
ATOM 2274 C CA . ARG B 1 48 ? -13.844 -29.453 -7.023 1 88.62 48 ARG B CA 1
ATOM 2275 C C . ARG B 1 48 ? -12.461 -29.406 -7.676 1 88.62 48 ARG B C 1
ATOM 2277 O O . ARG B 1 48 ? -12.352 -29.438 -8.906 1 88.62 48 ARG B O 1
ATOM 2284 N N . LEU B 1 49 ? -11.477 -29.391 -6.906 1 92.19 49 LEU B N 1
ATOM 2285 C CA . LEU B 1 49 ? -10.109 -29.328 -7.398 1 92.19 49 LEU B CA 1
ATOM 2286 C C . LEU B 1 49 ? -9.727 -30.625 -8.117 1 92.19 49 LEU B C 1
ATOM 2288 O O . LEU B 1 49 ? -9 -30.594 -9.117 1 92.19 49 LEU B O 1
ATOM 2292 N N . ARG B 1 50 ? -10.281 -31.719 -7.727 1 89.62 50 ARG B N 1
ATOM 2293 C CA . ARG B 1 50 ? -9.891 -33.031 -8.242 1 89.62 50 ARG B CA 1
ATOM 2294 C C . ARG B 1 50 ? -10.711 -33.406 -9.469 1 89.62 50 ARG B C 1
ATOM 2296 O O . ARG B 1 50 ? -10.422 -34.375 -10.141 1 89.62 50 ARG B O 1
ATOM 2303 N N . GLU B 1 51 ? -11.695 -32.688 -9.656 1 85.81 51 GLU B N 1
ATOM 2304 C CA . GLU B 1 51 ? -12.648 -33.031 -10.711 1 85.81 51 GLU B CA 1
ATOM 2305 C C . GLU B 1 51 ? -11.938 -33.25 -12.047 1 85.81 51 GLU B C 1
ATOM 2307 O O . GLU B 1 51 ? -12.305 -34.156 -12.805 1 85.81 51 GLU B O 1
ATOM 2312 N N . HIS B 1 52 ? -10.922 -32.5 -12.383 1 77.5 52 HIS B N 1
ATOM 2313 C CA . HIS B 1 52 ? -10.359 -32.594 -13.719 1 77.5 52 HIS B CA 1
ATOM 2314 C C . HIS B 1 52 ? -8.875 -32.969 -13.656 1 77.5 52 HIS B C 1
ATOM 2316 O O . HIS B 1 52 ? -8.172 -32.875 -14.664 1 77.5 52 HIS B O 1
ATOM 2322 N N . SER B 1 53 ? -8.422 -33.25 -12.57 1 81.25 53 SER B N 1
ATOM 2323 C CA . SER B 1 53 ? -7.012 -33.625 -12.477 1 81.25 53 SER B CA 1
ATOM 2324 C C . SER B 1 53 ? -6.777 -34.688 -11.414 1 81.25 53 SER B C 1
ATOM 2326 O O . SER B 1 53 ? -6.207 -34.406 -10.359 1 81.25 53 SER B O 1
ATOM 2328 N N . ARG B 1 54 ? -7.047 -35.844 -11.797 1 76.31 54 ARG B N 1
ATOM 2329 C CA . ARG B 1 54 ? -6.969 -36.938 -10.828 1 76.31 54 ARG B CA 1
ATOM 2330 C C . ARG B 1 54 ? -5.52 -37.25 -10.492 1 76.31 54 ARG B C 1
ATOM 2332 O O . ARG B 1 54 ? -5.219 -37.688 -9.375 1 76.31 54 ARG B O 1
ATOM 2339 N N . ASP B 1 55 ? -4.613 -37 -11.43 1 87.12 55 ASP B N 1
ATOM 2340 C CA . ASP B 1 55 ? -3.229 -37.406 -11.234 1 87.12 55 ASP B CA 1
ATOM 2341 C C . ASP B 1 55 ? -2.404 -36.281 -10.602 1 87.12 55 ASP B C 1
ATOM 2343 O O . ASP B 1 55 ? -1.259 -36.5 -10.195 1 87.12 55 ASP B O 1
ATOM 2347 N N . ALA B 1 56 ? -2.959 -35.188 -10.461 1 91.5 56 ALA B N 1
ATOM 2348 C CA . ALA B 1 56 ? -2.217 -34.031 -9.914 1 91.5 56 ALA B CA 1
ATOM 2349 C C . ALA B 1 56 ? -2.037 -34.188 -8.406 1 91.5 56 ALA B C 1
ATOM 2351 O O . ALA B 1 56 ? -2.918 -34.688 -7.715 1 91.5 56 ALA B O 1
ATOM 2352 N N . GLN B 1 57 ? -0.908 -33.875 -7.918 1 94.88 57 GLN B N 1
ATOM 2353 C CA . GLN B 1 57 ? -0.669 -33.844 -6.48 1 94.88 57 GLN B CA 1
ATOM 2354 C C . GLN B 1 57 ? -1.202 -32.531 -5.871 1 94.88 57 GLN B C 1
ATOM 2356 O O . GLN B 1 57 ? -0.817 -31.438 -6.289 1 94.88 57 GLN B O 1
ATOM 2361 N N . LEU B 1 58 ? -2.107 -32.719 -4.996 1 95.06 58 LEU B N 1
ATOM 2362 C CA . LEU B 1 58 ? -2.709 -31.594 -4.309 1 95.06 58 LEU B CA 1
ATOM 2363 C C . LEU B 1 58 ? -2.277 -31.547 -2.846 1 95.06 58 LEU B C 1
ATOM 2365 O O . LEU B 1 58 ? -2.447 -32.531 -2.115 1 95.06 58 LEU B O 1
ATOM 2369 N N . LEU B 1 59 ? -1.679 -30.484 -2.459 1 95.25 59 LEU B N 1
ATOM 2370 C CA . LEU B 1 59 ? -1.274 -30.266 -1.074 1 95.25 59 LEU B CA 1
ATOM 2371 C C . LEU B 1 59 ? -1.929 -29 -0.513 1 95.25 59 LEU B C 1
ATOM 2373 O O . LEU B 1 59 ? -2.178 -28.047 -1.249 1 95.25 59 LEU B O 1
ATOM 2377 N N . CYS B 1 60 ? -2.27 -29.094 0.724 1 95.38 60 CYS B N 1
ATOM 2378 C CA . CYS B 1 60 ? -2.855 -27.953 1.412 1 95.38 60 CYS B CA 1
ATOM 2379 C C . CYS B 1 60 ? -2.248 -27.781 2.799 1 95.38 60 CYS B C 1
ATOM 2381 O O . CYS B 1 60 ? -2.027 -28.766 3.512 1 95.38 60 CYS B O 1
ATOM 2383 N N . LYS B 1 61 ? -1.906 -26.609 3.137 1 96.44 61 LYS B N 1
ATOM 2384 C CA . LYS B 1 61 ? -1.354 -26.297 4.453 1 96.44 61 LYS B CA 1
ATOM 2385 C C . LYS B 1 61 ? -1.853 -24.938 4.949 1 96.44 61 LYS B C 1
ATOM 2387 O O . LYS B 1 61 ? -2.053 -24.016 4.156 1 96.44 61 LYS B O 1
ATOM 2392 N N . ALA B 1 62 ? -2.057 -24.859 6.227 1 95.94 62 ALA B N 1
ATOM 2393 C CA . ALA B 1 62 ? -2.443 -23.594 6.84 1 95.94 62 ALA B CA 1
ATOM 2394 C C . ALA B 1 62 ? -1.29 -22.594 6.809 1 95.94 62 ALA B C 1
ATOM 2396 O O . ALA B 1 62 ? -0.146 -22.953 7.105 1 95.94 62 ALA B O 1
ATOM 2397 N N . CYS B 1 63 ? -1.633 -21.359 6.414 1 95.62 63 CYS B N 1
ATOM 2398 C CA . CYS B 1 63 ? -0.624 -20.312 6.371 1 95.62 63 CYS B CA 1
ATOM 2399 C C . CYS B 1 63 ? -1.258 -18.938 6.562 1 95.62 63 CYS B C 1
ATOM 2401 O O . CYS B 1 63 ? -2.17 -18.562 5.82 1 95.62 63 CYS B O 1
ATOM 2403 N N . ASP B 1 64 ? -0.799 -18.297 7.547 1 96.25 64 ASP B N 1
ATOM 2404 C CA . ASP B 1 64 ? -1.127 -16.875 7.691 1 96.25 64 ASP B CA 1
ATOM 2405 C C . ASP B 1 64 ? -0.095 -16 6.984 1 96.25 64 ASP B C 1
ATOM 2407 O O . ASP B 1 64 ? 1.003 -15.789 7.504 1 96.25 64 ASP B O 1
ATOM 2411 N N . VAL B 1 65 ? -0.509 -15.453 5.859 1 95.81 65 VAL B N 1
ATOM 2412 C CA . VAL B 1 65 ? 0.428 -14.734 5.004 1 95.81 65 VAL B CA 1
ATOM 2413 C C . VAL B 1 65 ? 0.926 -13.484 5.727 1 95.81 65 VAL B C 1
ATOM 2415 O O . VAL B 1 65 ? 1.946 -12.906 5.344 1 95.81 65 VAL B O 1
ATOM 2418 N N . SER B 1 66 ? 0.161 -13.039 6.75 1 95.31 66 SER B N 1
ATOM 2419 C CA . SER B 1 66 ? 0.575 -11.852 7.488 1 95.31 66 SER B CA 1
ATOM 2420 C C . SER B 1 66 ? 1.688 -12.18 8.477 1 95.31 66 SER B C 1
ATOM 2422 O O . SER B 1 66 ? 2.264 -11.273 9.094 1 95.31 66 SER B O 1
ATOM 2424 N N . ASN B 1 67 ? 1.966 -13.438 8.703 1 96.25 67 ASN B N 1
ATOM 2425 C CA . ASN B 1 67 ? 3.055 -13.898 9.555 1 96.25 67 ASN B CA 1
ATOM 2426 C C . ASN B 1 67 ? 4.316 -14.195 8.75 1 96.25 67 ASN B C 1
ATOM 2428 O O . ASN B 1 67 ? 4.457 -15.289 8.195 1 96.25 67 ASN B O 1
ATOM 2432 N N . ARG B 1 68 ? 5.188 -13.305 8.766 1 94.94 68 ARG B N 1
ATOM 2433 C CA . ARG B 1 68 ? 6.367 -13.383 7.918 1 94.94 68 ARG B CA 1
ATOM 2434 C C . ARG B 1 68 ? 7.199 -14.617 8.242 1 94.94 68 ARG B C 1
ATOM 2436 O O . ARG B 1 68 ? 7.719 -15.281 7.34 1 94.94 68 ARG B O 1
ATOM 2443 N N . THR B 1 69 ? 7.406 -14.82 9.508 1 95.5 69 THR B N 1
ATOM 2444 C CA . THR B 1 69 ? 8.211 -15.969 9.922 1 95.5 69 THR B CA 1
ATOM 2445 C C . THR B 1 69 ? 7.605 -17.266 9.398 1 95.5 69 THR B C 1
ATOM 2447 O O . THR B 1 69 ? 8.32 -18.109 8.852 1 95.5 69 THR B O 1
ATOM 2450 N N . GLU B 1 70 ? 6.336 -17.391 9.516 1 96 70 GLU B N 1
ATOM 2451 C CA . GLU B 1 70 ? 5.633 -18.562 9 1 96 70 GLU B CA 1
ATOM 2452 C C . GLU B 1 70 ? 5.75 -18.641 7.477 1 96 70 GLU B C 1
ATOM 2454 O O . GLU B 1 70 ? 5.992 -19.719 6.926 1 96 70 GLU B O 1
ATOM 2459 N N . LEU B 1 71 ? 5.594 -17.547 6.867 1 95.38 71 LEU B N 1
ATOM 2460 C CA . LEU B 1 71 ? 5.656 -17.484 5.41 1 95.38 71 LEU B CA 1
ATOM 2461 C C . LEU B 1 71 ? 7.027 -17.922 4.906 1 95.38 71 LEU B C 1
ATOM 2463 O O . LEU B 1 71 ? 7.121 -18.672 3.93 1 95.38 71 LEU B O 1
ATOM 2467 N N . LYS B 1 72 ? 8.008 -17.438 5.543 1 95.12 72 LYS B N 1
ATOM 2468 C CA . LYS B 1 72 ? 9.375 -17.797 5.164 1 95.12 72 LYS B CA 1
ATOM 2469 C C . LYS B 1 72 ? 9.609 -19.297 5.309 1 95.12 72 LYS B C 1
ATOM 2471 O O . LYS B 1 72 ? 10.164 -19.938 4.406 1 95.12 72 LYS B O 1
ATOM 2476 N N . GLN B 1 73 ? 9.211 -19.828 6.391 1 96.62 73 GLN B N 1
ATOM 2477 C CA . GLN B 1 73 ? 9.359 -21.25 6.621 1 96.62 73 GLN B CA 1
ATOM 2478 C C . GLN B 1 73 ? 8.602 -22.062 5.57 1 96.62 73 GLN B C 1
ATOM 2480 O O . GLN B 1 73 ? 9.125 -23.031 5.031 1 96.62 73 GLN B O 1
ATOM 2485 N N . ILE B 1 74 ? 7.488 -21.672 5.297 1 96.69 74 ILE B N 1
ATOM 2486 C CA . ILE B 1 74 ? 6.625 -22.422 4.383 1 96.69 74 ILE B CA 1
ATOM 2487 C C . ILE B 1 74 ? 7.203 -22.375 2.973 1 96.69 74 ILE B C 1
ATOM 2489 O O . ILE B 1 74 ? 7.281 -23.391 2.293 1 96.69 74 ILE B O 1
ATOM 2493 N N . LEU B 1 75 ? 7.637 -21.203 2.51 1 95.94 75 LEU B N 1
ATOM 2494 C CA . LEU B 1 75 ? 8.102 -21.047 1.135 1 95.94 75 LEU B CA 1
ATOM 2495 C C . LEU B 1 75 ? 9.508 -21.609 0.966 1 95.94 75 LEU B C 1
ATOM 2497 O O . LEU B 1 75 ? 9.828 -22.188 -0.078 1 95.94 75 LEU B O 1
ATOM 2501 N N . GLU B 1 76 ? 10.297 -21.484 1.958 1 94.56 76 GLU B N 1
ATOM 2502 C CA . GLU B 1 76 ? 11.695 -21.891 1.837 1 94.56 76 GLU B CA 1
ATOM 2503 C C . GLU B 1 76 ? 11.859 -23.375 2.156 1 94.56 76 GLU B C 1
ATOM 2505 O O . GLU B 1 76 ? 12.844 -24 1.739 1 94.56 76 GLU B O 1
ATOM 2510 N N . LYS B 1 77 ? 10.938 -23.922 2.889 1 95.81 77 LYS B N 1
ATOM 2511 C CA . LYS B 1 77 ? 11.109 -25.297 3.305 1 95.81 77 LYS B CA 1
ATOM 2512 C C . LYS B 1 77 ? 9.953 -26.172 2.818 1 95.81 77 LYS B C 1
ATOM 2514 O O . LYS B 1 77 ? 10.109 -26.953 1.879 1 95.81 77 LYS B O 1
ATOM 2519 N N . ASP B 1 78 ? 8.75 -25.922 3.346 1 96.44 78 ASP B N 1
ATOM 2520 C CA . ASP B 1 78 ? 7.629 -26.828 3.117 1 96.44 78 ASP B CA 1
ATOM 2521 C C . ASP B 1 78 ? 7.312 -26.953 1.629 1 96.44 78 ASP B C 1
ATOM 2523 O O . ASP B 1 78 ? 7.168 -28.047 1.105 1 96.44 78 ASP B O 1
ATOM 2527 N N . VAL B 1 79 ? 7.215 -25.828 0.959 1 96.19 79 VAL B N 1
ATOM 2528 C CA . VAL B 1 79 ? 6.844 -25.797 -0.451 1 96.19 79 VAL B CA 1
ATOM 2529 C C . VAL B 1 79 ? 7.945 -26.438 -1.293 1 96.19 79 VAL B C 1
ATOM 2531 O O . VAL B 1 79 ? 7.668 -27.25 -2.172 1 96.19 79 VAL B O 1
ATOM 2534 N N . LEU B 1 80 ? 9.156 -26.109 -1.024 1 94.19 80 LEU B N 1
ATOM 2535 C CA . LEU B 1 80 ? 10.273 -26.625 -1.811 1 94.19 80 LEU B CA 1
ATOM 2536 C C . LEU B 1 80 ? 10.453 -28.125 -1.593 1 94.19 80 LEU B C 1
ATOM 2538 O O . LEU B 1 80 ? 10.773 -28.859 -2.529 1 94.19 80 LEU B O 1
ATOM 2542 N N . GLU B 1 81 ? 10.273 -28.516 -0.384 1 95.38 81 GLU B N 1
ATOM 2543 C CA . GLU B 1 81 ? 10.359 -29.938 -0.099 1 95.38 81 GLU B CA 1
ATOM 2544 C C . GLU B 1 81 ? 9.281 -30.719 -0.837 1 95.38 81 GLU B C 1
ATOM 2546 O O . GLU B 1 81 ? 9.523 -31.828 -1.319 1 95.38 81 GLU B O 1
ATOM 2551 N N . ALA B 1 82 ? 8.18 -30.156 -0.958 1 95.5 82 ALA B N 1
ATOM 2552 C CA . ALA B 1 82 ? 7.031 -30.844 -1.547 1 95.5 82 ALA B CA 1
ATOM 2553 C C . ALA B 1 82 ? 7.078 -30.781 -3.07 1 95.5 82 ALA B C 1
ATOM 2555 O O . ALA B 1 82 ? 6.758 -31.766 -3.748 1 95.5 82 ALA B O 1
ATOM 2556 N N . LEU B 1 83 ? 7.441 -29.609 -3.613 1 95.94 83 LEU B N 1
ATOM 2557 C CA . LEU B 1 83 ? 7.293 -29.375 -5.043 1 95.94 83 LEU B CA 1
ATOM 2558 C C . LEU B 1 83 ? 8.633 -29.5 -5.758 1 95.94 83 LEU B C 1
ATOM 2560 O O . LEU B 1 83 ? 8.68 -29.719 -6.973 1 95.94 83 LEU B O 1
ATOM 2564 N N . GLY B 1 84 ? 9.758 -29.297 -5.035 1 93.62 84 GLY B N 1
ATOM 2565 C CA . GLY B 1 84 ? 11.07 -29.219 -5.645 1 93.62 84 GLY B CA 1
ATOM 2566 C C . GLY B 1 84 ? 11.406 -27.844 -6.176 1 93.62 84 GLY B C 1
ATOM 2567 O O . GLY B 1 84 ? 12.5 -27.312 -5.938 1 93.62 84 GLY B O 1
ATOM 2568 N N . CYS B 1 85 ? 10.484 -27.312 -6.926 1 94.56 85 CYS B N 1
ATOM 2569 C CA . CYS B 1 85 ? 10.609 -25.953 -7.43 1 94.56 85 CYS B CA 1
ATOM 2570 C C . CYS B 1 85 ? 9.234 -25.297 -7.574 1 94.56 85 CYS B C 1
ATOM 2572 O O . CYS B 1 85 ? 8.219 -25.984 -7.602 1 94.56 85 CYS B O 1
ATOM 2574 N N . VAL B 1 86 ? 9.25 -23.969 -7.613 1 96.75 86 VAL B N 1
ATOM 2575 C CA . VAL B 1 86 ? 8.023 -23.203 -7.84 1 96.75 86 VAL B CA 1
ATOM 2576 C C . VAL B 1 86 ? 8.07 -22.547 -9.219 1 96.75 86 VAL B C 1
ATOM 2578 O O . VAL B 1 86 ? 8.93 -21.703 -9.484 1 96.75 86 VAL B O 1
ATOM 2581 N N . ASP B 1 87 ? 7.117 -22.969 -10.047 1 97.62 87 ASP B N 1
ATOM 2582 C CA . ASP B 1 87 ? 7.035 -22.391 -11.383 1 97.62 87 ASP B CA 1
ATOM 2583 C C . ASP B 1 87 ? 6.047 -21.234 -11.422 1 97.62 87 ASP B C 1
ATOM 2585 O O . ASP B 1 87 ? 6.223 -20.281 -12.195 1 97.62 87 ASP B O 1
ATOM 2589 N N . ILE B 1 88 ? 4.988 -21.391 -10.641 1 98.25 88 ILE B N 1
ATOM 2590 C CA . ILE B 1 88 ? 3.924 -20.391 -10.609 1 98.25 88 ILE B CA 1
ATOM 2591 C C . ILE B 1 88 ? 3.541 -20.094 -9.164 1 98.25 88 ILE B C 1
ATOM 2593 O O . ILE B 1 88 ? 3.293 -21.016 -8.375 1 98.25 88 ILE B O 1
ATOM 2597 N N . LEU B 1 89 ? 3.578 -18.891 -8.805 1 98.5 89 LEU B N 1
ATOM 2598 C CA . LEU B 1 89 ? 3.08 -18.438 -7.504 1 98.5 89 LEU B CA 1
ATOM 2599 C C . LEU B 1 89 ? 1.945 -17.438 -7.68 1 98.5 89 LEU B C 1
ATOM 2601 O O . LEU B 1 89 ? 2.1 -16.422 -8.375 1 98.5 89 LEU B O 1
ATOM 2605 N N . VAL B 1 90 ? 0.809 -17.766 -7.094 1 98.62 90 VAL B N 1
ATOM 2606 C CA . VAL B 1 90 ? -0.346 -16.875 -7.18 1 98.62 90 VAL B CA 1
ATOM 2607 C C . VAL B 1 90 ? -0.694 -16.344 -5.789 1 98.62 90 VAL B C 1
ATOM 2609 O O . VAL B 1 90 ? -1.051 -17.125 -4.895 1 98.62 90 VAL B O 1
ATOM 2612 N N . ASN B 1 91 ? -0.536 -15.102 -5.633 1 98.31 91 ASN B N 1
ATOM 2613 C CA . ASN B 1 91 ? -0.99 -14.422 -4.422 1 98.31 91 ASN B CA 1
ATOM 2614 C C . ASN B 1 91 ? -2.434 -13.953 -4.555 1 98.31 91 ASN B C 1
ATOM 2616 O O . ASN B 1 91 ? -2.691 -12.867 -5.086 1 98.31 91 ASN B O 1
ATOM 2620 N N . SER B 1 92 ? -3.354 -14.688 -4.004 1 96.38 92 SER B N 1
ATOM 2621 C CA . SER B 1 92 ? -4.766 -14.359 -4.145 1 96.38 92 SER B CA 1
ATOM 2622 C C . SER B 1 92 ? -5.426 -14.148 -2.785 1 96.38 92 SER B C 1
ATOM 2624 O O . SER B 1 92 ? -6.609 -13.82 -2.707 1 96.38 92 SER B O 1
ATOM 2626 N N . ALA B 1 93 ? -4.621 -14.336 -1.726 1 91.38 93 ALA B N 1
ATOM 2627 C CA . ALA B 1 93 ? -5.148 -14.102 -0.384 1 91.38 93 ALA B CA 1
ATOM 2628 C C . ALA B 1 93 ? -5.453 -12.625 -0.167 1 91.38 93 ALA B C 1
ATOM 2630 O O . ALA B 1 93 ? -4.695 -11.758 -0.608 1 91.38 93 ALA B O 1
ATOM 2631 N N . GLY B 1 94 ? -6.57 -12.383 0.507 1 90.5 94 GLY B N 1
ATOM 2632 C CA . GLY B 1 94 ? -6.938 -11.008 0.823 1 90.5 94 GLY B CA 1
ATOM 2633 C C . GLY B 1 94 ? -8.172 -10.906 1.702 1 90.5 94 GLY B C 1
ATOM 2634 O O . GLY B 1 94 ? -8.938 -11.867 1.812 1 90.5 94 GLY B O 1
ATOM 2635 N N . ILE B 1 95 ? -8.312 -9.836 2.357 1 89.19 95 ILE B N 1
ATOM 2636 C CA . ILE B 1 95 ? -9.492 -9.516 3.15 1 89.19 95 ILE B CA 1
ATOM 2637 C C . ILE B 1 95 ? -9.961 -8.102 2.828 1 89.19 95 ILE B C 1
ATOM 2639 O O . ILE B 1 95 ? -9.172 -7.266 2.383 1 89.19 95 ILE B O 1
ATOM 2643 N N . VAL B 1 96 ? -11.195 -7.855 3.014 1 85.06 96 VAL B N 1
ATOM 2644 C CA . VAL B 1 96 ? -11.781 -6.57 2.645 1 85.06 96 VAL B CA 1
ATOM 2645 C C . VAL B 1 96 ? -11.664 -5.594 3.812 1 85.06 96 VAL B C 1
ATOM 2647 O O . VAL B 1 96 ? -11.336 -4.422 3.619 1 85.06 96 VAL B O 1
ATOM 2650 N N . GLU B 1 97 ? -11.969 -6.117 4.973 1 81.94 97 GLU B N 1
ATOM 2651 C CA . GLU B 1 97 ? -12.055 -5.25 6.145 1 81.94 97 GLU B CA 1
ATOM 2652 C C . GLU B 1 97 ? -11.648 -5.996 7.414 1 81.94 97 GLU B C 1
ATOM 2654 O O . GLU B 1 97 ? -11.633 -7.227 7.438 1 81.94 97 GLU B O 1
ATOM 2659 N N . ASP B 1 98 ? -11.234 -5.156 8.336 1 86.69 98 ASP B N 1
ATOM 2660 C CA . ASP B 1 98 ? -10.938 -5.625 9.688 1 86.69 98 ASP B CA 1
ATOM 2661 C C . ASP B 1 98 ? -11.109 -4.504 10.711 1 86.69 98 ASP B C 1
ATOM 2663 O O . ASP B 1 98 ? -11.203 -3.332 10.344 1 86.69 98 ASP B O 1
ATOM 2667 N N . GLU B 1 99 ? -11.25 -4.91 11.953 1 85.94 99 GLU B N 1
ATOM 2668 C CA . GLU B 1 99 ? -11.367 -3.928 13.023 1 85.94 99 GLU B CA 1
ATOM 2669 C C . GLU B 1 99 ? -10.195 -2.953 13.023 1 85.94 99 GLU B C 1
ATOM 2671 O O . GLU B 1 99 ? -10.367 -1.77 13.32 1 85.94 99 GLU B O 1
ATOM 2676 N N . VAL B 1 100 ? -9.062 -3.48 12.617 1 88.94 100 VAL B N 1
ATOM 2677 C CA . VAL B 1 100 ? -7.867 -2.648 12.562 1 88.94 100 VAL B CA 1
ATOM 2678 C C . VAL B 1 100 ? -7.293 -2.662 11.148 1 88.94 100 VAL B C 1
ATOM 2680 O O . VAL B 1 100 ? -7.113 -3.729 10.555 1 88.94 100 VAL B O 1
ATOM 2683 N N . PRO B 1 101 ? -7.059 -1.452 10.633 1 92.94 101 PRO B N 1
ATOM 2684 C CA . PRO B 1 101 ? -6.5 -1.373 9.281 1 92.94 101 PRO B CA 1
ATOM 2685 C C . PRO B 1 101 ? -5.211 -2.174 9.133 1 92.94 101 PRO B C 1
ATOM 2687 O O . PRO B 1 101 ? -4.902 -2.652 8.031 1 92.94 101 PRO B O 1
ATOM 2690 N N . ASP B 1 102 ? -4.492 -2.357 10.25 1 95.19 102 ASP B N 1
ATOM 2691 C CA . ASP B 1 102 ? -3.203 -3.043 10.25 1 95.19 102 ASP B CA 1
ATOM 2692 C C . ASP B 1 102 ? -3.334 -4.453 9.672 1 95.19 102 ASP B C 1
ATOM 2694 O O . ASP B 1 102 ? -2.455 -4.914 8.945 1 95.19 102 ASP B O 1
ATOM 2698 N N . LYS B 1 103 ? -4.395 -5.043 10.07 1 94.56 103 LYS B N 1
ATOM 2699 C CA . LYS B 1 103 ? -4.574 -6.426 9.633 1 94.56 103 LYS B CA 1
ATOM 2700 C C . LYS B 1 103 ? -4.832 -6.492 8.125 1 94.56 103 LYS B C 1
ATOM 2702 O O . LYS B 1 103 ? -4.324 -7.387 7.449 1 94.56 103 LYS B O 1
ATOM 2707 N N . VAL B 1 104 ? -5.617 -5.59 7.613 1 94.69 104 VAL B N 1
ATOM 2708 C CA . VAL B 1 104 ? -5.906 -5.531 6.184 1 94.69 104 VAL B CA 1
ATOM 2709 C C . VAL B 1 104 ? -4.609 -5.316 5.406 1 94.69 104 VAL B C 1
ATOM 2711 O O . VAL B 1 104 ? -4.352 -6.008 4.418 1 94.69 104 VAL B O 1
ATOM 2714 N N . ILE B 1 105 ? -3.811 -4.445 5.867 1 97.31 105 ILE B N 1
ATOM 2715 C CA . ILE B 1 105 ? -2.551 -4.121 5.207 1 97.31 105 ILE B CA 1
ATOM 2716 C C . ILE B 1 105 ? -1.593 -5.305 5.309 1 97.31 105 ILE B C 1
ATOM 2718 O O . ILE B 1 105 ? -0.932 -5.664 4.332 1 97.31 105 ILE B O 1
ATOM 2722 N N . ALA B 1 106 ? -1.524 -5.91 6.449 1 96.88 106 ALA B N 1
ATOM 2723 C CA . ALA B 1 106 ? -0.626 -7.035 6.695 1 96.88 106 ALA B CA 1
ATOM 2724 C C . ALA B 1 106 ? -0.941 -8.203 5.766 1 96.88 106 ALA B C 1
ATOM 2726 O O . ALA B 1 106 ? -0.031 -8.828 5.215 1 96.88 106 ALA B O 1
ATOM 2727 N N . VAL B 1 107 ? -2.166 -8.445 5.562 1 96.06 107 VAL B N 1
ATOM 2728 C CA . VAL B 1 107 ? -2.586 -9.594 4.762 1 96.06 107 VAL B CA 1
ATOM 2729 C C . VAL B 1 107 ? -2.51 -9.242 3.277 1 96.06 107 VAL B C 1
ATOM 2731 O O . VAL B 1 107 ? -1.885 -9.961 2.494 1 96.06 107 VAL B O 1
ATOM 2734 N N . ASN B 1 108 ? -3.076 -8.094 2.922 1 96.88 108 ASN B N 1
ATOM 2735 C CA . ASN B 1 108 ? -3.312 -7.77 1.519 1 96.88 108 ASN B CA 1
ATOM 2736 C C . ASN B 1 108 ? -2.043 -7.262 0.841 1 96.88 108 ASN B C 1
ATOM 2738 O O . ASN B 1 108 ? -1.918 -7.328 -0.383 1 96.88 108 ASN B O 1
ATOM 2742 N N . LEU B 1 109 ? -1.188 -6.711 1.623 1 97.69 109 LEU B N 1
ATOM 2743 C CA . LEU B 1 109 ? -0.041 -6.062 0.994 1 97.69 109 LEU B CA 1
ATOM 2744 C C . LEU B 1 109 ? 1.268 -6.633 1.532 1 97.69 109 LEU B C 1
ATOM 2746 O O . LEU B 1 109 ? 2.062 -7.195 0.776 1 97.69 109 LEU B O 1
ATOM 2750 N N . THR B 1 110 ? 1.469 -6.531 2.85 1 97.62 110 THR B N 1
ATOM 2751 C CA . THR B 1 110 ? 2.723 -6.984 3.443 1 97.62 110 THR B CA 1
ATOM 2752 C C . THR B 1 110 ? 2.961 -8.461 3.137 1 97.62 110 THR B C 1
ATOM 2754 O O . THR B 1 110 ? 4.07 -8.852 2.771 1 97.62 110 THR B O 1
ATOM 2757 N N . GLY B 1 111 ? 1.936 -9.234 3.359 1 97.56 111 GLY B N 1
ATOM 2758 C CA . GLY B 1 111 ? 2.035 -10.648 3.068 1 97.56 111 GLY B CA 1
ATOM 2759 C C . GLY B 1 111 ? 2.391 -10.945 1.621 1 97.56 111 GLY B C 1
ATOM 2760 O O . GLY B 1 111 ? 3.234 -11.797 1.344 1 97.56 111 GLY B O 1
ATOM 2761 N N . VAL B 1 112 ? 1.799 -10.227 0.692 1 97.56 112 VAL B N 1
ATOM 2762 C CA . VAL B 1 112 ? 2.039 -10.406 -0.736 1 97.56 112 VAL B CA 1
ATOM 2763 C C . VAL B 1 112 ? 3.479 -10.023 -1.07 1 97.56 112 VAL B C 1
ATOM 2765 O O . VAL B 1 112 ? 4.164 -10.742 -1.803 1 97.56 112 VAL B O 1
ATOM 2768 N N . ILE B 1 113 ? 3.928 -8.914 -0.558 1 97.38 113 ILE B N 1
ATOM 2769 C CA . ILE B 1 113 ? 5.281 -8.43 -0.817 1 97.38 113 ILE B CA 1
ATOM 2770 C C . ILE B 1 113 ? 6.297 -9.445 -0.29 1 97.38 113 ILE B C 1
ATOM 2772 O O . ILE B 1 113 ? 7.238 -9.82 -0.997 1 97.38 113 ILE B O 1
ATOM 2776 N N . ASN B 1 114 ? 6.105 -9.891 0.915 1 96.81 114 ASN B N 1
ATOM 2777 C CA . ASN B 1 114 ? 7 -10.891 1.494 1 96.81 114 ASN B CA 1
ATOM 2778 C C . ASN B 1 114 ? 6.996 -12.188 0.684 1 96.81 114 ASN B C 1
ATOM 2780 O O . ASN B 1 114 ? 8.055 -12.75 0.413 1 96.81 114 ASN B O 1
ATOM 2784 N N . SER B 1 115 ? 5.793 -12.602 0.347 1 97.31 115 SER B N 1
ATOM 2785 C CA . SER B 1 115 ? 5.672 -13.805 -0.469 1 97.31 115 SER B CA 1
ATOM 2786 C C . SER B 1 115 ? 6.453 -13.672 -1.771 1 97.31 115 SER B C 1
ATOM 2788 O O . SER B 1 115 ? 7.191 -14.586 -2.156 1 97.31 115 SER B O 1
ATOM 2790 N N . CYS B 1 116 ? 6.324 -12.57 -2.424 1 97.06 116 CYS B N 1
ATOM 2791 C CA . CYS B 1 116 ? 6.996 -12.312 -3.693 1 97.06 116 CYS B CA 1
ATOM 2792 C C . CYS B 1 116 ? 8.516 -12.336 -3.521 1 97.06 116 CYS B C 1
ATOM 2794 O O . CYS B 1 116 ? 9.219 -13 -4.277 1 97.06 116 CYS B O 1
ATOM 2796 N N . LEU B 1 117 ? 8.977 -11.578 -2.529 1 94.88 117 LEU B N 1
ATOM 2797 C CA . LEU B 1 117 ? 10.414 -11.414 -2.365 1 94.88 117 LEU B CA 1
ATOM 2798 C C . LEU B 1 117 ? 11.07 -12.727 -1.952 1 94.88 117 LEU B C 1
ATOM 2800 O O . LEU B 1 117 ? 12.141 -13.078 -2.453 1 94.88 117 LEU B O 1
ATOM 2804 N N . ILE B 1 118 ? 10.453 -13.453 -1.062 1 94.69 118 ILE B N 1
ATOM 2805 C CA . ILE B 1 118 ? 10.984 -14.734 -0.62 1 94.69 118 ILE B CA 1
ATOM 2806 C C . ILE B 1 118 ? 10.969 -15.727 -1.781 1 94.69 118 ILE B C 1
ATOM 2808 O O . ILE B 1 118 ? 11.961 -16.406 -2.039 1 94.69 118 ILE B O 1
ATOM 2812 N N . ALA B 1 119 ? 9.852 -15.805 -2.51 1 96.19 119 ALA B N 1
ATOM 2813 C CA . ALA B 1 119 ? 9.734 -16.719 -3.639 1 96.19 119 ALA B CA 1
ATOM 2814 C C . ALA B 1 119 ? 10.719 -16.359 -4.746 1 96.19 119 ALA B C 1
ATOM 2816 O O . ALA B 1 119 ? 11.312 -17.234 -5.371 1 96.19 119 ALA B O 1
ATOM 2817 N N . LEU B 1 120 ? 10.82 -15.062 -4.988 1 95.5 120 LEU B N 1
ATOM 2818 C CA . LEU B 1 120 ? 11.719 -14.578 -6.031 1 95.5 120 LEU B CA 1
ATOM 2819 C C . LEU B 1 120 ? 13.141 -15.086 -5.801 1 95.5 120 LEU B C 1
ATOM 2821 O O . LEU B 1 120 ? 13.82 -15.5 -6.742 1 95.5 120 LEU B O 1
ATOM 2825 N N . THR B 1 121 ? 13.562 -15.062 -4.582 1 93.25 121 THR B N 1
ATOM 2826 C CA . THR B 1 121 ? 14.906 -15.523 -4.238 1 93.25 121 THR B CA 1
ATOM 2827 C C . THR B 1 121 ? 15.086 -17 -4.617 1 93.25 121 THR B C 1
ATOM 2829 O O . THR B 1 121 ? 16.125 -17.375 -5.168 1 93.25 121 THR B O 1
ATOM 2832 N N . LYS B 1 122 ? 14.102 -17.766 -4.441 1 94.06 122 LYS B N 1
ATOM 2833 C CA . LYS B 1 122 ? 14.18 -19.203 -4.688 1 94.06 122 LYS B CA 1
ATOM 2834 C C . LYS B 1 122 ? 13.945 -19.516 -6.16 1 94.06 122 LYS B C 1
ATOM 2836 O O . LYS B 1 122 ? 14.492 -20.484 -6.688 1 94.06 122 LYS B O 1
ATOM 2841 N N . MET B 1 123 ? 13.188 -18.688 -6.84 1 96.62 123 MET B N 1
ATOM 2842 C CA . MET B 1 123 ? 12.82 -18.906 -8.234 1 96.62 123 MET B CA 1
ATOM 2843 C C . MET B 1 123 ? 13.914 -18.391 -9.172 1 96.62 123 MET B C 1
ATOM 2845 O O . MET B 1 123 ? 14.016 -18.828 -10.32 1 96.62 123 MET B O 1
ATOM 2849 N N . SER B 1 124 ? 14.688 -17.484 -8.695 1 96.19 124 SER B N 1
ATOM 2850 C CA . SER B 1 124 ? 15.633 -16.734 -9.516 1 96.19 124 SER B CA 1
ATOM 2851 C C . SER B 1 124 ? 16.703 -17.641 -10.102 1 96.19 124 SER B C 1
ATOM 2853 O O . SER B 1 124 ? 17.328 -18.438 -9.383 1 96.19 124 SER B O 1
ATOM 2855 N N . ARG B 1 125 ? 16.969 -17.422 -11.391 1 96.38 125 ARG B N 1
ATOM 2856 C CA . ARG B 1 125 ? 18.047 -18.156 -12.055 1 96.38 125 ARG B CA 1
ATOM 2857 C C . ARG B 1 125 ? 19.391 -17.812 -11.461 1 96.38 125 ARG B C 1
ATOM 2859 O O . ARG B 1 125 ? 20.281 -18.656 -11.391 1 96.38 125 ARG B O 1
ATOM 2866 N N . ALA B 1 126 ? 19.5 -16.609 -11.008 1 94.19 126 ALA B N 1
ATOM 2867 C CA . ALA B 1 126 ? 20.75 -16.156 -10.406 1 94.19 126 ALA B CA 1
ATOM 2868 C C . ALA B 1 126 ? 21.047 -16.922 -9.125 1 94.19 126 ALA B C 1
ATOM 2870 O O . ALA B 1 126 ? 22.203 -16.984 -8.688 1 94.19 126 ALA B O 1
ATOM 2871 N N . ASN B 1 127 ? 20.031 -17.531 -8.539 1 93.06 127 ASN B N 1
ATOM 2872 C CA . ASN B 1 127 ? 20.188 -18.281 -7.285 1 93.06 127 ASN B CA 1
ATOM 2873 C C . ASN B 1 127 ? 19.938 -19.766 -7.48 1 93.06 127 ASN B C 1
ATOM 2875 O O . ASN B 1 127 ? 19.609 -20.469 -6.527 1 93.06 127 ASN B O 1
ATOM 2879 N N . GLY B 1 128 ? 19.984 -20.141 -8.711 1 93.19 128 GLY B N 1
ATOM 2880 C CA . GLY B 1 128 ? 19.891 -21.562 -9.008 1 93.19 128 GLY B CA 1
ATOM 2881 C C . GLY B 1 128 ? 18.469 -22 -9.312 1 93.19 128 GLY B C 1
ATOM 2882 O O . GLY B 1 128 ? 18.219 -23.188 -9.547 1 93.19 128 GLY B O 1
ATOM 2883 N N . GLY B 1 129 ? 17.562 -21.094 -9.32 1 94.69 129 GLY B N 1
ATOM 2884 C CA . GLY B 1 129 ? 16.188 -21.422 -9.664 1 94.69 129 GLY B CA 1
ATOM 2885 C C . GLY B 1 129 ? 15.961 -21.531 -11.164 1 94.69 129 GLY B C 1
ATOM 2886 O O . GLY B 1 129 ? 16.891 -21.406 -11.953 1 94.69 129 GLY B O 1
ATOM 2887 N N . LYS B 1 130 ? 14.719 -21.812 -11.547 1 95.25 130 LYS B N 1
ATOM 2888 C CA . LYS B 1 130 ? 14.383 -22.031 -12.945 1 95.25 130 LYS B CA 1
ATOM 2889 C C . LYS B 1 130 ? 13.617 -20.844 -13.523 1 95.25 130 LYS B C 1
ATOM 2891 O O . LYS B 1 130 ? 13.234 -20.844 -14.695 1 95.25 130 LYS B O 1
ATOM 2896 N N . GLY B 1 131 ? 13.414 -19.844 -12.797 1 96.81 131 GLY B N 1
ATOM 2897 C CA . GLY B 1 131 ? 12.492 -18.781 -13.188 1 96.81 131 GLY B CA 1
ATOM 2898 C C . GLY B 1 131 ? 11.039 -19.156 -12.984 1 96.81 131 GLY B C 1
ATOM 2899 O O . GLY B 1 131 ? 10.727 -20.078 -12.219 1 96.81 131 GLY B O 1
ATOM 2900 N N . GLY B 1 132 ? 10.141 -18.344 -13.578 1 97.5 132 GLY B N 1
ATOM 2901 C CA . GLY B 1 132 ? 8.719 -18.625 -13.453 1 97.5 132 GLY B CA 1
ATOM 2902 C C . GLY B 1 132 ? 7.855 -17.375 -13.516 1 97.5 132 GLY B C 1
ATOM 2903 O O . GLY B 1 132 ? 8.203 -16.406 -14.195 1 97.5 132 GLY B O 1
ATOM 2904 N N . VAL B 1 133 ? 6.641 -17.531 -12.93 1 98.12 133 VAL B N 1
ATOM 2905 C CA . VAL B 1 133 ? 5.695 -16.422 -12.969 1 98.12 133 VAL B CA 1
ATOM 2906 C C . VAL B 1 133 ? 5.098 -16.203 -11.578 1 98.12 133 VAL B C 1
ATOM 2908 O O . VAL B 1 133 ? 4.727 -17.172 -10.898 1 98.12 133 VAL B O 1
ATOM 2911 N N . ILE B 1 134 ? 5.145 -15.008 -11.156 1 98.5 134 ILE B N 1
ATOM 2912 C CA . ILE B 1 134 ? 4.43 -14.602 -9.945 1 98.5 134 ILE B CA 1
ATOM 2913 C C . ILE B 1 134 ? 3.227 -13.742 -10.328 1 98.5 134 ILE B C 1
ATOM 2915 O O . ILE B 1 134 ? 3.369 -12.742 -11.031 1 98.5 134 ILE B O 1
ATOM 2919 N N . VAL B 1 135 ? 2.068 -14.219 -9.914 1 98.62 135 VAL B N 1
ATOM 2920 C CA . VAL B 1 135 ? 0.814 -13.523 -10.172 1 98.62 135 VAL B CA 1
ATOM 2921 C C . VAL B 1 135 ? 0.292 -12.906 -8.875 1 98.62 135 VAL B C 1
ATOM 2923 O O . VAL B 1 135 ? 0.074 -13.609 -7.887 1 98.62 135 VAL B O 1
ATOM 2926 N N . ASN B 1 136 ? 0.132 -11.617 -8.867 1 98.38 136 ASN B N 1
ATOM 2927 C CA . ASN B 1 136 ? -0.458 -10.914 -7.738 1 98.38 136 ASN B CA 1
ATOM 2928 C C . ASN B 1 136 ? -1.88 -10.453 -8.047 1 98.38 136 ASN B C 1
ATOM 2930 O O . ASN B 1 136 ? -2.1 -9.68 -8.984 1 98.38 136 ASN B O 1
ATOM 2934 N N . VAL B 1 137 ? -2.799 -10.914 -7.234 1 96.06 137 VAL B N 1
ATOM 2935 C CA . VAL B 1 137 ? -4.191 -10.531 -7.434 1 96.06 137 VAL B CA 1
ATOM 2936 C C . VAL B 1 137 ? -4.488 -9.242 -6.668 1 96.06 137 VAL B C 1
ATOM 2938 O O . VAL B 1 137 ? -4.52 -9.242 -5.434 1 96.06 137 VAL B O 1
ATOM 2941 N N . ALA B 1 138 ? -4.688 -8.258 -7.395 1 94.56 138 ALA B N 1
ATOM 2942 C CA . ALA B 1 138 ? -5.078 -6.965 -6.84 1 94.56 138 ALA B CA 1
ATOM 2943 C C . ALA B 1 138 ? -6.586 -6.758 -6.945 1 94.56 138 ALA B C 1
ATOM 2945 O O . ALA B 1 138 ? -7.363 -7.523 -6.367 1 94.56 138 ALA B O 1
ATOM 2946 N N . SER B 1 139 ? -7 -5.695 -7.516 1 87.5 139 SER B N 1
ATOM 2947 C CA . SER B 1 139 ? -8.383 -5.293 -7.73 1 87.5 139 SER B CA 1
ATOM 2948 C C . SER B 1 139 ? -8.477 -4.09 -8.656 1 87.5 139 SER B C 1
ATOM 2950 O O . SER B 1 139 ? -7.48 -3.4 -8.891 1 87.5 139 SER B O 1
ATOM 2952 N N . ILE B 1 140 ? -9.625 -3.973 -9.281 1 83.19 140 ILE B N 1
ATOM 2953 C CA . ILE B 1 140 ? -9.867 -2.709 -9.961 1 83.19 140 ILE B CA 1
ATOM 2954 C C . ILE B 1 140 ? -9.656 -1.548 -8.992 1 83.19 140 ILE B C 1
ATOM 2956 O O . ILE B 1 140 ? -9.312 -0.439 -9.406 1 83.19 140 ILE B O 1
ATOM 2960 N N . ALA B 1 141 ? -9.789 -1.844 -7.742 1 82.12 141 ALA B N 1
ATOM 2961 C CA . ALA B 1 141 ? -9.523 -0.88 -6.68 1 82.12 141 ALA B CA 1
ATOM 2962 C C . ALA B 1 141 ? -8.039 -0.547 -6.594 1 82.12 141 ALA B C 1
ATOM 2964 O O . ALA B 1 141 ? -7.641 0.375 -5.875 1 82.12 141 ALA B O 1
ATOM 2965 N N . GLY B 1 142 ? -7.199 -1.168 -7.27 1 84.94 142 GLY B N 1
ATOM 2966 C CA . GLY B 1 142 ? -5.781 -0.863 -7.363 1 84.94 142 GLY B CA 1
ATOM 2967 C C . GLY B 1 142 ? -5.457 0.117 -8.477 1 84.94 142 GLY B C 1
ATOM 2968 O O . GLY B 1 142 ? -4.324 0.603 -8.57 1 84.94 142 GLY B O 1
ATOM 2969 N N . LEU B 1 143 ? -6.461 0.386 -9.281 1 81.94 143 LEU B N 1
ATOM 2970 C CA . LEU B 1 143 ? -6.266 1.253 -10.445 1 81.94 143 LEU B CA 1
ATOM 2971 C C . LEU B 1 143 ? -7.035 2.561 -10.281 1 81.94 143 LEU B C 1
ATOM 2973 O O . LEU B 1 143 ? -6.723 3.555 -10.938 1 81.94 143 LEU B O 1
ATOM 2977 N N . GLU B 1 144 ? -8.047 2.449 -9.469 1 82.25 144 GLU B N 1
ATOM 2978 C CA . GLU B 1 144 ? -8.898 3.609 -9.234 1 82.25 144 GLU B CA 1
ATOM 2979 C C . GLU B 1 144 ? -9.32 3.691 -7.77 1 82.25 144 GLU B C 1
ATOM 2981 O O . GLU B 1 144 ? -9.367 2.676 -7.07 1 82.25 144 GLU B O 1
ATOM 2986 N N . PRO B 1 145 ? -9.617 4.922 -7.402 1 77 145 PRO B N 1
ATOM 2987 C CA . PRO B 1 145 ? -10.039 5.055 -6.004 1 77 145 PRO B CA 1
ATOM 2988 C C . PRO B 1 145 ? -11.398 4.426 -5.734 1 77 145 PRO B C 1
ATOM 2990 O O . PRO B 1 145 ? -12.281 4.445 -6.602 1 77 145 PRO B O 1
ATOM 2993 N N . VAL B 1 146 ? -11.508 3.861 -4.633 1 75.56 146 VAL B N 1
ATOM 2994 C CA . VAL B 1 146 ? -12.781 3.326 -4.16 1 75.56 146 VAL B CA 1
ATOM 2995 C C . VAL B 1 146 ? -13.148 3.965 -2.824 1 75.56 146 VAL B C 1
ATOM 2997 O O . VAL B 1 146 ? -12.547 3.646 -1.793 1 75.56 146 VAL B O 1
ATOM 3000 N N . THR B 1 147 ? -14.203 4.711 -2.797 1 73.81 147 THR B N 1
ATOM 3001 C CA . THR B 1 147 ? -14.547 5.613 -1.702 1 73.81 147 THR B CA 1
ATOM 3002 C C . THR B 1 147 ? -15.008 4.824 -0.478 1 73.81 147 THR B C 1
ATOM 3004 O O . THR B 1 147 ? -14.906 5.309 0.651 1 73.81 147 THR B O 1
ATOM 3007 N N . PHE B 1 148 ? -15.312 3.578 -0.668 1 76.44 148 PHE B N 1
ATOM 3008 C CA . PHE B 1 148 ? -15.93 2.902 0.467 1 76.44 148 PHE B CA 1
ATOM 3009 C C . PHE B 1 148 ? -14.945 1.961 1.141 1 76.44 148 PHE B C 1
ATOM 3011 O O . PHE B 1 148 ? -15.219 1.422 2.213 1 76.44 148 PHE B O 1
ATOM 3018 N N . LEU B 1 149 ? -13.781 1.869 0.549 1 85.81 149 LEU B N 1
ATOM 3019 C CA . LEU B 1 149 ? -12.766 0.982 1.104 1 85.81 149 LEU B CA 1
ATOM 3020 C C . LEU B 1 149 ? -11.375 1.582 0.943 1 85.81 149 LEU B C 1
ATOM 3022 O O . LEU B 1 149 ? -10.531 1.017 0.249 1 85.81 149 LEU B O 1
ATOM 3026 N N . PRO B 1 150 ? -11.18 2.633 1.71 1 90.31 150 PRO B N 1
ATOM 3027 C CA . PRO B 1 150 ? -9.906 3.326 1.48 1 90.31 150 PRO B CA 1
ATOM 3028 C C . PRO B 1 150 ? -8.695 2.469 1.832 1 90.31 150 PRO B C 1
ATOM 3030 O O . PRO B 1 150 ? -7.688 2.49 1.116 1 90.31 150 PRO B O 1
ATOM 3033 N N . THR B 1 151 ? -8.789 1.747 2.982 1 93.25 151 THR B N 1
ATOM 3034 C CA . THR B 1 151 ? -7.66 0.914 3.387 1 93.25 151 THR B CA 1
ATOM 3035 C C . THR B 1 151 ? -7.441 -0.222 2.391 1 93.25 151 THR B C 1
ATOM 3037 O O . THR B 1 151 ? -6.309 -0.491 1.985 1 93.25 151 THR B O 1
ATOM 3040 N N . TYR B 1 152 ? -8.469 -0.871 1.993 1 91.31 152 TYR B N 1
ATOM 3041 C CA . TYR B 1 152 ? -8.398 -1.906 0.969 1 91.31 152 TYR B CA 1
ATOM 3042 C C . TYR B 1 152 ? -7.812 -1.355 -0.325 1 91.31 152 TYR B C 1
ATOM 3044 O O . TYR B 1 152 ? -6.906 -1.958 -0.908 1 91.31 152 TYR B O 1
ATOM 3052 N N . CYS B 1 153 ? -8.32 -0.207 -0.728 1 91.75 153 CYS B N 1
ATOM 3053 C CA . CYS B 1 153 ? -7.84 0.454 -1.937 1 91.75 153 CYS B CA 1
ATOM 3054 C C . CYS B 1 153 ? -6.344 0.726 -1.854 1 91.75 153 CYS B C 1
ATOM 3056 O O . CYS B 1 153 ? -5.613 0.502 -2.822 1 91.75 153 CYS B O 1
ATOM 3058 N N . ALA B 1 154 ? -5.938 1.172 -0.75 1 94.88 154 ALA B N 1
ATOM 3059 C CA . ALA B 1 154 ? -4.52 1.44 -0.535 1 94.88 154 ALA B CA 1
ATOM 3060 C C . ALA B 1 154 ? -3.678 0.196 -0.804 1 94.88 154 ALA B C 1
ATOM 3062 O O . ALA B 1 154 ? -2.664 0.262 -1.504 1 94.88 154 ALA B O 1
ATOM 3063 N N . THR B 1 155 ? -4.078 -0.926 -0.257 1 95.69 155 THR B N 1
ATOM 3064 C CA . THR B 1 155 ? -3.314 -2.162 -0.395 1 95.69 155 THR B CA 1
ATOM 3065 C C . THR B 1 155 ? -3.26 -2.604 -1.855 1 95.69 155 THR B C 1
ATOM 3067 O O . THR B 1 155 ? -2.213 -3.037 -2.34 1 95.69 155 THR B O 1
ATOM 3070 N N . LYS B 1 156 ? -4.359 -2.484 -2.49 1 94.12 156 LYS B N 1
ATOM 3071 C CA . LYS B 1 156 ? -4.426 -2.951 -3.873 1 94.12 156 LYS B CA 1
ATOM 3072 C C . LYS B 1 156 ? -3.641 -2.029 -4.801 1 94.12 156 LYS B C 1
ATOM 3074 O O . LYS B 1 156 ? -3.018 -2.49 -5.762 1 94.12 156 LYS B O 1
ATOM 3079 N N . HIS B 1 157 ? -3.688 -0.733 -4.547 1 94.12 157 HIS B N 1
ATOM 3080 C CA . HIS B 1 157 ? -2.785 0.177 -5.242 1 94.12 157 HIS B CA 1
ATOM 3081 C C . HIS B 1 157 ? -1.328 -0.197 -5 1 94.12 157 HIS B C 1
ATOM 3083 O O . HIS B 1 157 ? -0.509 -0.157 -5.918 1 94.12 157 HIS B O 1
ATOM 3089 N N . GLY B 1 158 ? -1.076 -0.493 -3.779 1 95.88 158 GLY B N 1
ATOM 3090 C CA . GLY B 1 158 ? 0.269 -0.914 -3.424 1 95.88 158 GLY B CA 1
ATOM 3091 C C . GLY B 1 158 ? 0.742 -2.125 -4.207 1 95.88 158 GLY B C 1
ATOM 3092 O O . GLY B 1 158 ? 1.882 -2.16 -4.676 1 95.88 158 GLY B O 1
ATOM 3093 N N . ILE B 1 159 ? -0.123 -3.09 -4.375 1 97 159 ILE B N 1
ATOM 3094 C CA . ILE B 1 159 ? 0.206 -4.301 -5.121 1 97 159 ILE B CA 1
ATOM 3095 C C . ILE B 1 159 ? 0.559 -3.938 -6.562 1 97 159 ILE B C 1
ATOM 3097 O O . ILE B 1 159 ? 1.54 -4.445 -7.113 1 97 159 ILE B O 1
ATOM 3101 N N . VAL B 1 160 ? -0.243 -3.068 -7.16 1 95 160 VAL B N 1
ATOM 3102 C CA . VAL B 1 160 ? -0.021 -2.672 -8.547 1 95 160 VAL B CA 1
ATOM 3103 C C . VAL B 1 160 ? 1.337 -1.987 -8.68 1 95 160 VAL B C 1
ATOM 3105 O O . VAL B 1 160 ? 2.137 -2.342 -9.547 1 95 160 VAL B O 1
ATOM 3108 N N . GLY B 1 161 ? 1.617 -1.039 -7.832 1 94 161 GLY B N 1
ATOM 3109 C CA . GLY B 1 161 ? 2.895 -0.343 -7.867 1 94 161 GLY B CA 1
ATOM 3110 C C . GLY B 1 161 ? 4.082 -1.261 -7.641 1 94 161 GLY B C 1
ATOM 3111 O O . GLY B 1 161 ? 5.086 -1.167 -8.344 1 94 161 GLY B O 1
ATOM 3112 N N . PHE B 1 162 ? 3.928 -2.197 -6.684 1 95 162 PHE B N 1
ATOM 3113 C CA . PHE B 1 162 ? 4.969 -3.16 -6.348 1 95 162 PHE B CA 1
ATOM 3114 C C . PHE B 1 162 ? 5.27 -4.07 -7.535 1 95 162 PHE B C 1
ATOM 3116 O O . PHE B 1 162 ? 6.426 -4.234 -7.922 1 95 162 PHE B O 1
ATOM 3123 N N . THR B 1 163 ? 4.242 -4.586 -8.086 1 96.44 163 THR B N 1
ATOM 3124 C CA . THR B 1 163 ? 4.375 -5.562 -9.164 1 96.44 163 THR B CA 1
ATOM 3125 C C . THR B 1 163 ? 4.988 -4.922 -10.406 1 96.44 163 THR B C 1
ATOM 3127 O O . THR B 1 163 ? 5.895 -5.492 -11.016 1 96.44 163 THR B O 1
ATOM 3130 N N . ARG B 1 164 ? 4.52 -3.754 -10.711 1 93 164 ARG B N 1
ATOM 3131 C CA . ARG B 1 164 ? 5.043 -3.049 -11.875 1 93 164 ARG B CA 1
ATOM 3132 C C . ARG B 1 164 ? 6.508 -2.678 -11.68 1 93 164 ARG B C 1
ATOM 3134 O O . ARG B 1 164 ? 7.273 -2.611 -12.648 1 93 164 ARG B O 1
ATOM 3141 N N . SER B 1 165 ? 6.902 -2.436 -10.469 1 92.25 165 SER B N 1
ATOM 3142 C CA . SER B 1 165 ? 8.281 -2.059 -10.172 1 92.25 165 SER B CA 1
ATOM 3143 C C . SER B 1 165 ? 9.227 -3.238 -10.359 1 92.25 165 SER B C 1
ATOM 3145 O O . SER B 1 165 ? 10.383 -3.059 -10.758 1 92.25 165 SER B O 1
ATOM 3147 N N . LEU B 1 166 ? 8.766 -4.41 -10.094 1 93.31 166 LEU B N 1
ATOM 3148 C CA . LEU B 1 166 ? 9.57 -5.613 -10.258 1 93.31 166 LEU B CA 1
ATOM 3149 C C . LEU B 1 166 ? 9.461 -6.156 -11.672 1 93.31 166 LEU B C 1
ATOM 3151 O O . LEU B 1 166 ? 10.367 -6.84 -12.156 1 93.31 166 LEU B O 1
ATOM 3155 N N . GLY B 1 167 ? 8.297 -5.918 -12.289 1 94.25 167 GLY B N 1
ATOM 3156 C CA . GLY B 1 167 ? 8.016 -6.441 -13.617 1 94.25 167 GLY B CA 1
ATOM 3157 C C . GLY B 1 167 ? 8.758 -5.703 -14.719 1 94.25 167 GLY B C 1
ATOM 3158 O O . GLY B 1 167 ? 8.141 -5.195 -15.656 1 94.25 167 GLY B O 1
ATOM 3159 N N . VAL B 1 168 ? 10.031 -5.566 -14.562 1 92.06 168 VAL B N 1
ATOM 3160 C CA . VAL B 1 168 ? 10.844 -4.844 -15.539 1 92.06 168 VAL B CA 1
ATOM 3161 C C . VAL B 1 168 ? 11.898 -5.777 -16.125 1 92.06 168 VAL B C 1
ATOM 3163 O O . VAL B 1 168 ? 12.25 -6.793 -15.523 1 92.06 168 VAL B O 1
ATOM 3166 N N . GLN B 1 169 ? 12.43 -5.406 -17.234 1 93.38 169 GLN B N 1
ATOM 3167 C CA . GLN B 1 169 ? 13.305 -6.262 -18.031 1 93.38 169 GLN B CA 1
ATOM 3168 C C . GLN B 1 169 ? 14.578 -6.605 -17.266 1 93.38 169 GLN B C 1
ATOM 3170 O O . GLN B 1 169 ? 15.031 -7.754 -17.266 1 93.38 169 GLN B O 1
ATOM 3175 N N . PRO B 1 170 ? 15.203 -5.648 -16.562 1 91.81 170 PRO B N 1
ATOM 3176 C CA . PRO B 1 170 ? 16.438 -5.996 -15.852 1 91.81 170 PRO B CA 1
ATOM 3177 C C . PRO B 1 170 ? 16.219 -7.062 -14.781 1 91.81 170 PRO B C 1
ATOM 3179 O O . PRO B 1 170 ? 17.062 -7.941 -14.602 1 91.81 170 PRO B O 1
ATOM 3182 N N . VAL B 1 171 ? 15.164 -6.969 -14.125 1 93.25 171 VAL B N 1
ATOM 3183 C CA . VAL B 1 171 ? 14.859 -7.965 -13.102 1 93.25 171 VAL B CA 1
ATOM 3184 C C . VAL B 1 171 ? 14.602 -9.32 -13.766 1 93.25 171 VAL B C 1
ATOM 3186 O O . VAL B 1 171 ? 15.125 -10.344 -13.32 1 93.25 171 VAL B O 1
ATOM 3189 N N . PHE B 1 172 ? 13.859 -9.281 -14.828 1 95.88 172 PHE B N 1
ATOM 3190 C CA . PHE B 1 172 ? 13.57 -10.516 -15.547 1 95.88 172 PHE B CA 1
ATOM 3191 C C . PHE B 1 172 ? 14.859 -11.148 -16.078 1 95.88 172 PHE B C 1
ATOM 3193 O O . PHE B 1 172 ? 15.023 -12.367 -16 1 95.88 172 PHE B O 1
ATOM 3200 N N . ASN B 1 173 ? 15.695 -10.305 -16.609 1 95.69 173 ASN B N 1
ATOM 3201 C CA . ASN B 1 173 ? 16.938 -10.812 -17.156 1 95.69 173 ASN B CA 1
ATOM 3202 C C . ASN B 1 173 ? 17.766 -11.547 -16.109 1 95.69 173 ASN B C 1
ATOM 3204 O O . ASN B 1 173 ? 18.422 -12.547 -16.406 1 95.69 173 ASN B O 1
ATOM 3208 N N . GLU B 1 174 ? 17.75 -11.102 -14.922 1 95.12 174 GLU B N 1
ATOM 3209 C CA . GLU B 1 174 ? 18.547 -11.703 -13.852 1 95.12 174 GLU B CA 1
ATOM 3210 C C . GLU B 1 174 ? 17.828 -12.914 -13.258 1 95.12 174 GLU B C 1
ATOM 3212 O O . GLU B 1 174 ? 18.469 -13.938 -12.977 1 95.12 174 GLU B O 1
ATOM 3217 N N . THR B 1 175 ? 16.562 -12.859 -13.125 1 95.81 175 THR B N 1
ATOM 3218 C CA . THR B 1 175 ? 15.859 -13.82 -12.281 1 95.81 175 THR B CA 1
ATOM 3219 C C . THR B 1 175 ? 15.117 -14.852 -13.125 1 95.81 175 THR B C 1
ATOM 3221 O O . THR B 1 175 ? 14.836 -15.953 -12.664 1 95.81 175 THR B O 1
ATOM 3224 N N . GLY B 1 176 ? 14.703 -14.414 -14.328 1 97.25 176 GLY B N 1
ATOM 3225 C CA . GLY B 1 176 ? 13.844 -15.258 -15.148 1 97.25 176 GLY B CA 1
ATOM 3226 C C . GLY B 1 176 ? 12.422 -15.336 -14.641 1 97.25 176 GLY B C 1
ATOM 3227 O O . GLY B 1 176 ? 11.672 -16.25 -15.008 1 97.25 176 GLY B O 1
ATOM 3228 N N . VAL B 1 177 ? 12.086 -14.43 -13.758 1 97.31 177 VAL B N 1
ATOM 3229 C CA . VAL B 1 177 ? 10.758 -14.453 -13.156 1 97.31 177 VAL B CA 1
ATOM 3230 C C . VAL B 1 177 ? 9.914 -13.32 -13.727 1 97.31 177 VAL B C 1
ATOM 3232 O O . VAL B 1 177 ? 10.336 -12.164 -13.727 1 97.31 177 VAL B O 1
ATOM 3235 N N . LYS B 1 178 ? 8.781 -13.727 -14.219 1 97.56 178 LYS B N 1
ATOM 3236 C CA . LYS B 1 178 ? 7.789 -12.773 -14.719 1 97.56 178 LYS B CA 1
ATOM 3237 C C . LYS B 1 178 ? 6.816 -12.359 -13.625 1 97.56 178 LYS B C 1
ATOM 3239 O O . LYS B 1 178 ? 6.395 -13.195 -12.812 1 97.56 178 LYS B O 1
ATOM 3244 N N . PHE B 1 179 ? 6.469 -11.055 -13.648 1 97.75 179 PHE B N 1
ATOM 3245 C CA . PHE B 1 179 ? 5.48 -10.539 -12.703 1 97.75 179 PHE B CA 1
ATOM 3246 C C . PHE B 1 179 ? 4.219 -10.094 -13.438 1 97.75 179 PHE B C 1
ATOM 3248 O O . PHE B 1 179 ? 4.297 -9.391 -14.445 1 97.75 179 PHE B O 1
ATOM 3255 N N . ILE B 1 180 ? 3.049 -10.523 -12.891 1 98 180 ILE B N 1
ATOM 3256 C CA . ILE B 1 180 ? 1.765 -10.172 -13.484 1 98 180 ILE B CA 1
ATOM 3257 C C . ILE B 1 180 ? 0.805 -9.695 -12.398 1 98 180 ILE B C 1
ATOM 3259 O O . ILE B 1 180 ? 0.749 -10.273 -11.312 1 98 180 ILE B O 1
ATOM 3263 N N . THR B 1 181 ? 0.076 -8.648 -12.703 1 97.69 181 THR B N 1
ATOM 3264 C CA . THR B 1 181 ? -0.98 -8.18 -11.812 1 97.69 181 THR B CA 1
ATOM 3265 C C . THR B 1 181 ? -2.355 -8.492 -12.391 1 97.69 181 THR B C 1
ATOM 3267 O O . THR B 1 181 ? -2.59 -8.312 -13.594 1 97.69 181 THR B O 1
ATOM 3270 N N . ILE B 1 182 ? -3.256 -9.023 -11.586 1 97.38 182 ILE B N 1
ATOM 3271 C CA . ILE B 1 182 ? -4.648 -9.25 -11.953 1 97.38 182 ILE B CA 1
ATOM 3272 C C . ILE B 1 182 ? -5.551 -8.281 -11.195 1 97.38 182 ILE B C 1
ATOM 3274 O O . ILE B 1 182 ? -5.457 -8.172 -9.969 1 97.38 182 ILE B O 1
ATOM 3278 N N . CYS B 1 183 ? -6.383 -7.617 -11.867 1 95.06 183 CYS B N 1
ATOM 3279 C CA . CYS B 1 183 ? -7.316 -6.676 -11.258 1 95.06 183 CYS B CA 1
ATOM 3280 C C . CYS B 1 183 ? -8.758 -7.074 -11.547 1 95.06 183 CYS B C 1
ATOM 3282 O O . CYS B 1 183 ? -9.375 -6.57 -12.484 1 95.06 183 CYS B O 1
ATOM 3284 N N . PRO B 1 184 ? -9.297 -7.84 -10.664 1 92.75 184 PRO B N 1
ATOM 3285 C CA . PRO B 1 184 ? -10.703 -8.227 -10.828 1 92.75 184 PRO B CA 1
ATOM 3286 C C . PRO B 1 184 ? -11.672 -7.121 -10.422 1 92.75 184 PRO B C 1
ATOM 3288 O O . PRO 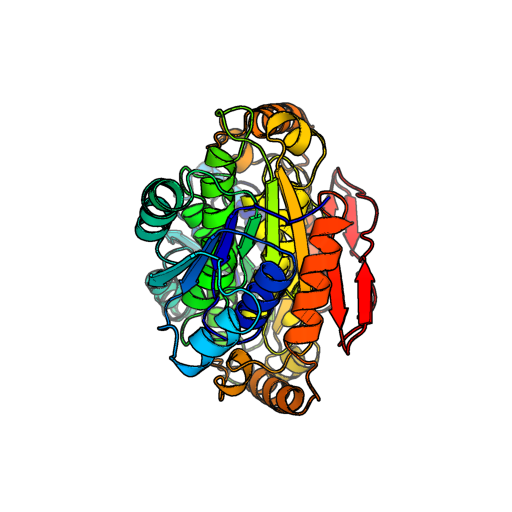B 1 184 ? -11.406 -6.371 -9.484 1 92.75 184 PRO B O 1
ATOM 3291 N N . GLY B 1 185 ? -12.773 -7.016 -11.133 1 86.56 185 GLY B N 1
ATOM 3292 C CA . GLY B 1 185 ? -13.906 -6.246 -10.641 1 86.56 185 GLY B CA 1
ATOM 3293 C C . GLY B 1 185 ? -14.711 -6.977 -9.578 1 86.56 185 GLY B C 1
ATOM 3294 O O . GLY B 1 185 ? -14.219 -7.922 -8.961 1 86.56 185 GLY B O 1
ATOM 3295 N N . GLY B 1 186 ? -15.93 -6.43 -9.258 1 80.69 186 GLY B N 1
ATOM 3296 C CA . GLY B 1 186 ? -16.781 -7.125 -8.305 1 80.69 186 GLY B CA 1
ATOM 3297 C C . GLY B 1 186 ? -16.953 -8.602 -8.617 1 80.69 186 GLY B C 1
ATOM 3298 O O . GLY B 1 186 ? -17.391 -8.969 -9.711 1 80.69 186 GLY B O 1
ATOM 3299 N N . THR B 1 187 ? -16.469 -9.422 -7.727 1 78.12 187 THR B N 1
ATOM 3300 C CA . THR B 1 187 ? -16.5 -10.867 -7.91 1 78.12 187 THR B CA 1
ATOM 3301 C C . THR B 1 187 ? -17.266 -11.539 -6.777 1 78.12 187 THR B C 1
ATOM 3303 O O . THR B 1 187 ? -17.156 -11.125 -5.621 1 78.12 187 THR B O 1
ATOM 3306 N N . ARG B 1 188 ? -18.047 -12.484 -7.113 1 74 188 ARG B N 1
ATOM 3307 C CA . ARG B 1 188 ? -18.812 -13.227 -6.121 1 74 188 ARG B CA 1
ATOM 3308 C C . ARG B 1 188 ? -17.906 -14.086 -5.254 1 74 188 ARG B C 1
ATOM 3310 O O . ARG B 1 188 ? -17.516 -15.18 -5.652 1 74 188 ARG B O 1
ATOM 3317 N N . THR B 1 189 ? -17.484 -13.586 -4.141 1 75.38 189 THR B N 1
ATOM 3318 C CA . THR B 1 189 ? -16.625 -14.281 -3.188 1 75.38 189 THR B CA 1
ATOM 3319 C C . THR B 1 189 ? -17.141 -14.094 -1.762 1 75.38 189 THR B C 1
ATOM 3321 O O . THR B 1 189 ? -17.906 -13.172 -1.484 1 75.38 189 THR B O 1
ATOM 3324 N N . PRO B 1 190 ? -16.766 -15.094 -0.943 1 69.12 190 PRO B N 1
ATOM 3325 C CA . PRO B 1 190 ? -17.141 -14.914 0.464 1 69.12 190 PRO B CA 1
ATOM 3326 C C . PRO B 1 190 ? -16.547 -13.648 1.072 1 69.12 190 PRO B C 1
ATOM 3328 O O . PRO B 1 190 ? -17.031 -13.164 2.1 1 69.12 190 PRO B O 1
ATOM 3331 N N . MET B 1 191 ? -15.648 -13.141 0.403 1 68.19 191 MET B N 1
ATOM 3332 C CA . MET B 1 191 ? -14.906 -12 0.93 1 68.19 191 MET B CA 1
ATOM 3333 C C . MET B 1 191 ? -15.828 -10.805 1.165 1 68.19 191 MET B C 1
ATOM 3335 O O . MET B 1 191 ? -15.797 -10.188 2.232 1 68.19 191 MET B O 1
ATOM 3339 N N . PHE B 1 192 ? -16.609 -10.516 0.2 1 66.56 192 PHE B N 1
ATOM 3340 C CA . PHE B 1 192 ? -17.469 -9.352 0.306 1 66.56 192 PHE B CA 1
ATOM 3341 C C . PHE B 1 192 ? -18.75 -9.703 1.054 1 66.56 192 PHE B C 1
ATOM 3343 O O . PHE B 1 192 ? -19.375 -8.836 1.678 1 66.56 192 PHE B O 1
ATOM 3350 N N . GLN B 1 193 ? -19.062 -10.992 0.965 1 66.44 193 GLN B N 1
ATOM 3351 C CA . GLN B 1 193 ? -20.297 -11.438 1.597 1 66.44 193 GLN B CA 1
ATOM 3352 C C . GLN B 1 193 ? -20.172 -11.453 3.117 1 66.44 193 GLN B C 1
ATOM 3354 O O . GLN B 1 193 ? -21.141 -11.195 3.832 1 66.44 193 GLN B O 1
ATOM 3359 N N . ASN B 1 194 ? -19 -11.625 3.475 1 64.88 194 ASN B N 1
ATOM 3360 C CA . ASN B 1 194 ? -18.766 -11.766 4.906 1 64.88 194 ASN B CA 1
ATOM 3361 C C . ASN B 1 194 ? -18.578 -10.414 5.586 1 64.88 194 ASN B C 1
ATOM 3363 O O . ASN B 1 194 ? -18.672 -10.312 6.812 1 64.88 194 ASN B O 1
ATOM 3367 N N . CYS B 1 195 ? -18.422 -9.445 4.801 1 62.19 195 CYS B N 1
ATOM 3368 C CA . CYS B 1 195 ? -18.203 -8.125 5.383 1 62.19 195 CYS B CA 1
ATOM 3369 C C . CYS B 1 195 ? -19.516 -7.363 5.52 1 62.19 195 CYS B C 1
ATOM 3371 O O . CYS B 1 195 ? -20.047 -6.855 4.531 1 62.19 195 CYS B O 1
ATOM 3373 N N . LYS B 1 196 ? -20.078 -7.344 6.723 1 61.28 196 LYS B N 1
ATOM 3374 C CA . LYS B 1 196 ? -21.375 -6.73 6.934 1 61.28 196 LYS B CA 1
ATOM 3375 C C . LYS B 1 196 ? -21.25 -5.242 7.238 1 61.28 196 LYS B C 1
ATOM 3377 O O . LYS B 1 196 ? -22.094 -4.441 6.816 1 61.28 196 LYS B O 1
ATOM 3382 N N . ILE B 1 197 ? -20.156 -5.023 7.949 1 67.38 197 ILE B N 1
ATOM 3383 C CA . ILE B 1 197 ? -20 -3.629 8.352 1 67.38 197 ILE B CA 1
ATOM 3384 C C . ILE B 1 197 ? -18.547 -3.205 8.195 1 67.38 197 ILE B C 1
ATOM 3386 O O . ILE B 1 197 ? -17.641 -4.031 8.32 1 67.38 197 ILE B O 1
ATOM 3390 N N . LEU B 1 198 ? -18.453 -1.904 7.785 1 76.06 198 LEU B N 1
ATOM 3391 C CA . LEU B 1 198 ? -17.109 -1.317 7.812 1 76.06 198 LEU B CA 1
ATOM 3392 C C . LEU B 1 198 ? -16.781 -0.79 9.203 1 76.06 198 LEU B C 1
ATOM 3394 O O . LEU B 1 198 ? -17.625 -0.174 9.859 1 76.06 198 LEU B O 1
ATOM 3398 N N . TYR B 1 199 ? -15.609 -1.138 9.656 1 74.69 199 TYR B N 1
ATOM 3399 C CA . TYR B 1 199 ? -15.172 -0.611 10.945 1 74.69 199 TYR B CA 1
ATOM 3400 C C . TYR B 1 199 ? -14.633 0.804 10.805 1 74.69 199 TYR B C 1
ATOM 3402 O O . TYR B 1 199 ? -13.414 1.008 10.766 1 74.69 199 TYR B O 1
ATOM 3410 N N . THR B 1 200 ? -15.539 1.728 10.594 1 75.88 200 THR B N 1
ATOM 3411 C CA . THR B 1 200 ? -15.156 3.129 10.477 1 75.88 200 THR B CA 1
ATOM 3412 C C . THR B 1 200 ? -16.188 4.031 11.156 1 75.88 200 THR B C 1
ATOM 3414 O O . THR B 1 200 ? -17.359 3.684 11.242 1 75.88 200 THR B O 1
ATOM 3417 N N . GLU B 1 201 ? -15.688 5.09 11.672 1 74.88 201 GLU B N 1
ATOM 3418 C CA . GLU B 1 201 ? -16.594 6.07 12.273 1 74.88 201 GLU B CA 1
ATOM 3419 C C . GLU B 1 201 ? -17.188 6.984 11.211 1 74.88 201 GLU B C 1
ATOM 3421 O O . GLU B 1 201 ? -18.094 7.781 11.508 1 74.88 201 GLU B O 1
ATOM 3426 N N . VAL B 1 202 ? -16.766 6.906 10.008 1 82.25 202 VAL B N 1
ATOM 3427 C CA . VAL B 1 202 ? -17.266 7.711 8.898 1 82.25 202 VAL B CA 1
ATOM 3428 C C . VAL B 1 202 ? -18.5 7.051 8.305 1 82.25 202 VAL B C 1
ATOM 3430 O O . VAL B 1 202 ? -18.391 6.105 7.516 1 82.25 202 VAL B O 1
ATOM 3433 N N . LYS B 1 203 ? -19.625 7.586 8.57 1 86.38 203 LYS B N 1
ATOM 3434 C CA . LYS B 1 203 ? -20.906 6.973 8.258 1 86.38 203 LYS B CA 1
ATOM 3435 C C . LYS B 1 203 ? -21.141 6.902 6.754 1 86.38 203 LYS B C 1
ATOM 3437 O O . LYS B 1 203 ? -21.75 5.953 6.254 1 86.38 203 LYS B O 1
ATOM 3442 N N . VAL B 1 204 ? -20.641 7.879 6.133 1 83.81 204 VAL B N 1
ATOM 3443 C CA . VAL B 1 204 ? -20.875 7.941 4.695 1 83.81 204 VAL B CA 1
ATOM 3444 C C . VAL B 1 204 ? -20.172 6.781 4.004 1 83.81 204 VAL B C 1
ATOM 3446 O O . VAL B 1 204 ? -20.672 6.246 3.01 1 83.81 204 VAL B O 1
ATOM 3449 N N . LEU B 1 205 ? -19.062 6.449 4.52 1 84.25 205 LEU B N 1
ATOM 3450 C CA . LEU B 1 205 ? -18.344 5.309 3.957 1 84.25 205 LEU B CA 1
ATOM 3451 C C . LEU B 1 205 ? -19.141 4.02 4.152 1 84.25 205 LEU B C 1
ATOM 3453 O O . LEU B 1 205 ? -19.188 3.172 3.258 1 84.25 205 LEU B O 1
ATOM 3457 N N . GLN B 1 206 ? -19.719 3.879 5.242 1 84.12 206 GLN B N 1
ATOM 3458 C CA . GLN B 1 206 ? -20.547 2.717 5.527 1 84.12 206 GLN B CA 1
ATOM 3459 C C . GLN B 1 206 ? -21.734 2.641 4.562 1 84.12 206 GLN B C 1
ATOM 3461 O O . GLN B 1 206 ? -22.062 1.565 4.059 1 84.12 206 GLN B O 1
ATOM 3466 N N . LYS B 1 207 ? -22.312 3.754 4.348 1 81.56 207 LYS B N 1
ATOM 3467 C CA . LYS B 1 207 ? -23.453 3.822 3.445 1 81.56 207 LYS B CA 1
ATOM 3468 C C . LYS B 1 207 ? -23.047 3.465 2.018 1 81.56 207 LYS B C 1
ATOM 3470 O O . LYS B 1 207 ? -23.75 2.707 1.342 1 81.56 207 LYS B O 1
ATOM 3475 N N . MET B 1 208 ? -21.953 4 1.671 1 79.62 208 MET B N 1
ATOM 3476 C CA . MET B 1 208 ? -21.469 3.74 0.316 1 79.62 208 MET B CA 1
ATOM 3477 C C . MET B 1 208 ? -21.125 2.268 0.132 1 79.62 208 MET B C 1
ATOM 3479 O O . MET B 1 208 ? -21.359 1.697 -0.933 1 79.62 208 MET B O 1
ATOM 3483 N N . PHE B 1 209 ? -20.547 1.697 1.129 1 79.25 209 PHE B N 1
ATOM 3484 C CA . PHE B 1 209 ? -20.203 0.283 1.093 1 79.25 209 PHE B CA 1
ATOM 3485 C C . PHE B 1 209 ? -21.438 -0.585 0.942 1 79.25 209 PHE B C 1
ATOM 3487 O O . PHE B 1 209 ? -21.422 -1.571 0.202 1 79.25 209 PHE B O 1
ATOM 3494 N N . GLN B 1 210 ? -22.484 -0.179 1.549 1 77.38 210 GLN B N 1
ATOM 3495 C CA . GLN B 1 210 ? -23.719 -0.94 1.484 1 77.38 210 GLN B CA 1
ATOM 3496 C C . GLN B 1 210 ? -24.344 -0.865 0.092 1 77.38 210 GLN B C 1
ATOM 3498 O O . GLN B 1 210 ? -24.953 -1.83 -0.376 1 77.38 210 GLN B O 1
ATOM 3503 N N . GLU B 1 211 ? -24.125 0.218 -0.534 1 73.5 211 GLU B N 1
ATOM 3504 C CA . GLU B 1 211 ? -24.672 0.395 -1.88 1 73.5 211 GLU B CA 1
ATOM 3505 C C . GLU B 1 211 ? -23.891 -0.443 -2.896 1 73.5 211 GLU B C 1
ATOM 3507 O O . GLU B 1 211 ? -24.469 -0.908 -3.885 1 73.5 211 GLU B O 1
ATOM 3512 N N . LEU B 1 212 ? -22.688 -0.671 -2.701 1 67.5 212 LEU B N 1
ATOM 3513 C CA . LEU B 1 212 ? -21.844 -1.47 -3.58 1 67.5 212 LEU B CA 1
ATOM 3514 C C . LEU B 1 212 ? -22.25 -2.939 -3.531 1 67.5 212 LEU B C 1
ATOM 3516 O O . LEU B 1 212 ? -22.172 -3.643 -4.543 1 67.5 212 LEU B O 1
ATOM 3520 N N . LYS B 1 213 ? -22.641 -3.32 -2.453 1 64.12 213 LYS B N 1
ATOM 3521 C CA . LYS B 1 213 ? -23.016 -4.719 -2.264 1 64.12 213 LYS B CA 1
ATOM 3522 C C . LYS B 1 213 ? -24.172 -5.109 -3.186 1 64.12 213 LYS B C 1
ATOM 3524 O O . LYS B 1 213 ? -24.375 -6.293 -3.451 1 64.12 213 LYS B O 1
ATOM 3529 N N . ARG B 1 214 ? -24.656 -4.027 -3.725 1 63.75 214 ARG B N 1
ATOM 3530 C CA . ARG B 1 214 ? -25.828 -4.293 -4.562 1 63.75 214 ARG B CA 1
ATOM 3531 C C . ARG B 1 214 ? -25.406 -4.555 -6.004 1 63.75 214 ARG B C 1
ATOM 3533 O O . ARG B 1 214 ? -26.234 -4.961 -6.828 1 63.75 214 ARG B O 1
ATOM 3540 N N . TYR B 1 215 ? -24.141 -4.5 -6.281 1 67.94 215 TYR B N 1
ATOM 3541 C CA . TYR B 1 215 ? -23.656 -4.727 -7.633 1 67.94 215 TYR B CA 1
ATOM 3542 C C . TYR B 1 215 ? -23.578 -6.215 -7.949 1 67.94 215 TYR B C 1
ATOM 3544 O O . TYR B 1 215 ? -23.359 -7.035 -7.059 1 67.94 215 TYR B O 1
ATOM 3552 N N . LYS B 1 216 ? -23.969 -6.574 -9.227 1 72.62 216 LYS B N 1
ATOM 3553 C CA . LYS B 1 216 ? -23.906 -7.957 -9.68 1 72.62 216 LYS B CA 1
ATOM 3554 C C . LYS B 1 216 ? -22.453 -8.383 -9.93 1 72.62 216 LYS B C 1
ATOM 3556 O O . LYS B 1 216 ? -21.859 -8 -10.93 1 72.62 216 LYS B O 1
ATOM 3561 N N . PRO B 1 217 ? -21.953 -9.234 -9.102 1 83.88 217 PRO B N 1
ATOM 3562 C CA . PRO B 1 217 ? -20.547 -9.633 -9.211 1 83.88 217 PRO B CA 1
ATOM 3563 C C . PRO B 1 217 ? -20.312 -10.695 -10.289 1 83.88 217 PRO B C 1
ATOM 3565 O O . PRO B 1 217 ? -21.234 -11.453 -10.609 1 83.88 217 PRO B O 1
ATOM 3568 N N . GLN B 1 218 ? -19.141 -10.703 -10.961 1 88.75 218 GLN B N 1
ATOM 3569 C CA . GLN B 1 218 ? -18.75 -11.766 -11.875 1 88.75 218 GLN B CA 1
ATOM 3570 C C . GLN B 1 218 ? -18.406 -13.055 -11.125 1 88.75 218 GLN B C 1
ATOM 3572 O O . GLN B 1 218 ? -18.328 -13.055 -9.891 1 88.75 218 GLN B O 1
ATOM 3577 N N . SER B 1 219 ? -18.25 -14.117 -11.914 1 90.56 219 SER B N 1
ATOM 3578 C CA . SER B 1 219 ? -17.891 -15.406 -11.305 1 90.56 219 SER B CA 1
ATOM 3579 C C . SER B 1 219 ? -16.406 -15.484 -11.016 1 90.56 219 SER B C 1
ATOM 3581 O O . SER B 1 219 ? -15.586 -14.945 -11.766 1 90.56 219 SER B O 1
ATOM 3583 N N . PRO B 1 220 ? -16.031 -16.219 -9.969 1 93.5 220 PRO B N 1
ATOM 3584 C CA . PRO B 1 220 ? -14.617 -16.484 -9.734 1 93.5 220 PRO B CA 1
ATOM 3585 C C . PRO B 1 220 ? -13.938 -17.172 -10.922 1 93.5 220 PRO B C 1
ATOM 3587 O O . PRO B 1 220 ? -12.742 -16.969 -11.148 1 93.5 220 PRO B O 1
ATOM 3590 N N . ASP B 1 221 ? -14.68 -17.891 -11.664 1 93.56 221 ASP B N 1
ATOM 3591 C CA . ASP B 1 221 ? -14.141 -18.594 -12.836 1 93.56 221 ASP B CA 1
ATOM 3592 C C . ASP B 1 221 ? -13.648 -17.594 -13.883 1 93.56 221 ASP B C 1
ATOM 3594 O O . ASP B 1 221 ? -12.688 -17.859 -14.602 1 93.56 221 ASP B O 1
ATOM 3598 N N . ALA B 1 222 ? -14.367 -16.5 -13.984 1 94.44 222 ALA B N 1
ATOM 3599 C CA . ALA B 1 222 ? -13.945 -15.453 -14.914 1 94.44 222 ALA B CA 1
ATOM 3600 C C . ALA B 1 222 ? -12.562 -14.922 -14.555 1 94.44 222 ALA B C 1
ATOM 3602 O O . ALA B 1 222 ? -11.742 -14.656 -15.43 1 94.44 222 ALA B O 1
ATOM 3603 N N . VAL B 1 223 ? -12.344 -14.797 -13.305 1 95.5 223 VAL B N 1
ATOM 3604 C CA . VAL B 1 223 ? -11.055 -14.32 -12.828 1 95.5 223 VAL B CA 1
ATOM 3605 C C . VAL B 1 223 ? -9.984 -15.375 -13.086 1 95.5 223 VAL B C 1
ATOM 3607 O O . VAL B 1 223 ? -8.867 -15.047 -13.516 1 95.5 223 VAL B O 1
ATOM 3610 N N . ALA B 1 224 ? -10.328 -16.609 -12.836 1 96.62 224 ALA B N 1
ATOM 3611 C CA . ALA B 1 224 ? -9.391 -17.703 -13.07 1 96.62 224 ALA B CA 1
ATOM 3612 C C . ALA B 1 224 ? -8.969 -17.766 -14.531 1 96.62 224 ALA B C 1
ATOM 3614 O O . ALA B 1 224 ? -7.789 -17.969 -14.844 1 96.62 224 ALA B O 1
ATOM 3615 N N . ASP B 1 225 ? -9.914 -17.562 -15.391 1 96.44 225 ASP B N 1
ATOM 3616 C CA . ASP B 1 225 ? -9.617 -17.531 -16.812 1 96.44 225 ASP B CA 1
ATOM 3617 C C . ASP B 1 225 ? -8.641 -16.406 -17.156 1 96.44 225 ASP B C 1
ATOM 3619 O O . ASP B 1 225 ? -7.73 -16.578 -17.969 1 96.44 225 ASP B O 1
ATOM 3623 N N . CYS B 1 226 ? -8.883 -15.297 -16.578 1 97.19 226 CYS B N 1
ATOM 3624 C CA . CYS B 1 226 ? -8 -14.148 -16.75 1 97.19 226 CYS B CA 1
ATOM 3625 C C . CYS B 1 226 ? -6.586 -14.477 -16.281 1 97.19 226 CYS B C 1
ATOM 3627 O O . CYS B 1 226 ? -5.613 -14.156 -16.969 1 97.19 226 CYS B O 1
ATOM 3629 N N . VAL B 1 227 ? -6.453 -15.141 -15.18 1 97.69 227 VAL B N 1
ATOM 3630 C CA . VAL B 1 227 ? -5.164 -15.508 -14.609 1 97.69 227 VAL B CA 1
ATOM 3631 C C . VAL B 1 227 ? -4.418 -16.438 -15.57 1 97.69 227 VAL B C 1
ATOM 3633 O O . VAL B 1 227 ? -3.238 -16.219 -15.859 1 97.69 227 VAL B O 1
ATOM 3636 N N . ILE B 1 228 ? -5.086 -17.406 -16.109 1 97.62 228 ILE B N 1
ATOM 3637 C CA . ILE B 1 228 ? -4.457 -18.375 -17.016 1 97.62 228 ILE B CA 1
ATOM 3638 C C . ILE B 1 228 ? -4 -17.672 -18.281 1 97.62 228 ILE B C 1
ATOM 3640 O O . ILE B 1 228 ? -2.869 -17.859 -18.734 1 97.62 228 ILE B O 1
ATOM 3644 N N . GLN B 1 229 ? -4.863 -16.828 -18.828 1 97.44 229 GLN B N 1
ATOM 3645 C CA . GLN B 1 229 ? -4.484 -16.094 -20.031 1 97.44 229 GLN B CA 1
ATOM 3646 C C . GLN B 1 229 ? -3.275 -15.195 -19.766 1 97.44 229 GLN B C 1
ATOM 3648 O O . GLN B 1 229 ? -2.371 -15.102 -20.594 1 97.44 229 GLN B O 1
ATOM 3653 N N . ALA B 1 230 ? -3.301 -14.594 -18.641 1 97.25 230 ALA B N 1
ATOM 3654 C CA . ALA B 1 230 ? -2.215 -13.68 -18.297 1 97.25 230 ALA B CA 1
ATOM 3655 C C . ALA B 1 230 ? -0.897 -14.43 -18.141 1 97.25 230 ALA B C 1
ATOM 3657 O O . ALA B 1 230 ? 0.159 -13.938 -18.547 1 97.25 230 ALA B O 1
ATOM 3658 N N . ILE B 1 231 ? -0.927 -15.578 -17.516 1 97.38 231 ILE B N 1
ATOM 3659 C CA . ILE B 1 231 ? 0.274 -16.391 -17.328 1 97.38 231 ILE B CA 1
ATOM 3660 C C . ILE B 1 231 ? 0.832 -16.797 -18.688 1 97.38 231 ILE B C 1
ATOM 3662 O O . ILE B 1 231 ? 2.037 -16.703 -18.922 1 97.38 231 ILE B O 1
ATOM 3666 N N . LEU B 1 232 ? -0.022 -17.156 -19.594 1 96.44 232 LEU B N 1
ATOM 3667 C CA . LEU B 1 232 ? 0.371 -17.719 -20.875 1 96.44 232 LEU B CA 1
ATOM 3668 C C . LEU B 1 232 ? 0.8 -16.625 -21.844 1 96.44 232 LEU B C 1
ATOM 3670 O O . LEU B 1 232 ? 1.745 -16.812 -22.625 1 96.44 232 LEU B O 1
ATOM 3674 N N . LYS B 1 233 ? 0.14 -15.461 -21.766 1 95.5 233 LYS B N 1
ATOM 3675 C CA . LYS B 1 233 ? 0.306 -14.5 -22.859 1 95.5 233 LYS B CA 1
ATOM 3676 C C . LYS B 1 233 ? 0.791 -13.156 -22.328 1 95.5 233 LYS B C 1
ATOM 3678 O O . LYS B 1 233 ? 1.219 -12.289 -23.094 1 95.5 233 LYS B O 1
ATOM 3683 N N . GLY B 1 234 ? 0.715 -12.977 -21.109 1 95.81 234 GLY B N 1
ATOM 3684 C CA . GLY B 1 234 ? 0.969 -11.656 -20.547 1 95.81 234 GLY B CA 1
ATOM 3685 C C . GLY B 1 234 ? 2.434 -11.258 -20.594 1 95.81 234 GLY B C 1
ATOM 3686 O O . GLY B 1 234 ? 3.314 -12.102 -20.422 1 95.81 234 GLY B O 1
ATOM 3687 N N . GLU B 1 235 ? 2.648 -9.977 -20.781 1 96.12 235 GLU B N 1
ATOM 3688 C CA . GLU B 1 235 ? 3.998 -9.422 -20.719 1 96.12 235 GLU B CA 1
ATOM 3689 C C . GLU B 1 235 ? 4.43 -9.211 -19.266 1 96.12 235 GLU B C 1
ATOM 3691 O O . GLU B 1 235 ? 3.59 -9.008 -18.391 1 96.12 235 GLU B O 1
ATOM 3696 N N . ASN B 1 236 ? 5.746 -9.281 -19.078 1 96.31 236 ASN B N 1
ATOM 3697 C CA . ASN B 1 236 ? 6.281 -8.992 -17.75 1 96.31 236 ASN B CA 1
ATOM 3698 C C . ASN B 1 236 ? 5.852 -7.609 -17.25 1 96.31 236 ASN B C 1
ATOM 3700 O O . ASN B 1 236 ? 5.988 -6.621 -17.984 1 96.31 236 ASN B O 1
ATOM 3704 N N . GLY B 1 237 ? 5.281 -7.566 -16.078 1 95.62 237 GLY B N 1
ATOM 3705 C CA . GLY B 1 237 ? 4.871 -6.305 -15.492 1 95.62 237 GLY B CA 1
ATOM 3706 C C . GLY B 1 237 ? 3.473 -5.883 -15.891 1 95.62 237 GLY B C 1
ATOM 3707 O O . GLY B 1 237 ? 2.973 -4.855 -15.438 1 95.62 237 GLY B O 1
ATOM 3708 N N . SER B 1 238 ? 2.791 -6.668 -16.703 1 95.75 238 SER B N 1
ATOM 3709 C CA . SER B 1 238 ? 1.484 -6.273 -17.219 1 95.75 238 SER B CA 1
ATOM 3710 C C . SER B 1 238 ? 0.412 -6.371 -16.125 1 95.75 238 SER B C 1
ATOM 3712 O O . SER B 1 238 ? 0.566 -7.113 -15.156 1 95.75 238 SER B O 1
ATOM 3714 N N . THR B 1 239 ? -0.561 -5.586 -16.281 1 96 239 THR B N 1
ATOM 3715 C CA . THR B 1 239 ? -1.739 -5.559 -15.43 1 96 239 THR B CA 1
ATOM 3716 C C . THR B 1 239 ? -2.994 -5.914 -16.219 1 96 239 THR B C 1
ATOM 3718 O O . THR B 1 239 ? -3.326 -5.246 -17.203 1 96 239 THR B O 1
ATOM 3721 N N . TRP B 1 240 ? -3.666 -6.949 -15.766 1 96.25 240 TRP B N 1
ATOM 3722 C CA . TRP B 1 240 ? -4.828 -7.477 -16.469 1 96.25 240 TRP B CA 1
ATOM 3723 C C . TRP B 1 240 ? -6.109 -7.199 -15.688 1 96.25 240 TRP B C 1
ATOM 3725 O O . TRP B 1 240 ? -6.195 -7.492 -14.492 1 96.25 240 TRP B O 1
ATOM 3735 N N . ILE B 1 241 ? -7.094 -6.699 -16.375 1 94.38 241 ILE B N 1
ATOM 3736 C CA . ILE B 1 241 ? -8.391 -6.395 -15.789 1 94.38 241 ILE B CA 1
ATOM 3737 C C . ILE B 1 241 ? -9.398 -7.477 -16.172 1 94.38 241 ILE B C 1
ATOM 3739 O O . ILE B 1 241 ? -9.477 -7.879 -17.344 1 94.38 241 ILE B O 1
ATOM 3743 N N . CYS B 1 242 ? -10.016 -8.023 -15.234 1 93.5 242 CYS B N 1
ATOM 3744 C CA . CYS B 1 242 ? -11.156 -8.914 -15.438 1 93.5 242 CYS B CA 1
ATOM 3745 C C . CYS B 1 242 ? -12.414 -8.344 -14.789 1 93.5 242 CYS B C 1
ATOM 3747 O O . CYS B 1 242 ? -12.594 -8.453 -13.578 1 93.5 242 CYS B O 1
ATOM 3749 N N . ASN B 1 243 ? -13.211 -7.848 -15.586 1 88.94 243 ASN B N 1
ATOM 3750 C CA . ASN B 1 243 ? -14.422 -7.191 -15.102 1 88.94 243 ASN B CA 1
ATOM 3751 C C . ASN B 1 243 ? -15.641 -7.57 -15.945 1 88.94 243 ASN B C 1
ATOM 3753 O O . ASN B 1 243 ? -15.617 -7.43 -17.172 1 88.94 243 ASN B O 1
ATOM 3757 N N . ASP B 1 244 ? -16.656 -8.023 -15.211 1 85.88 244 ASP B N 1
ATOM 3758 C CA . ASP B 1 244 ? -17.922 -8.383 -15.836 1 85.88 244 ASP B CA 1
ATOM 3759 C C . ASP B 1 244 ? -17.719 -9.383 -16.969 1 85.88 2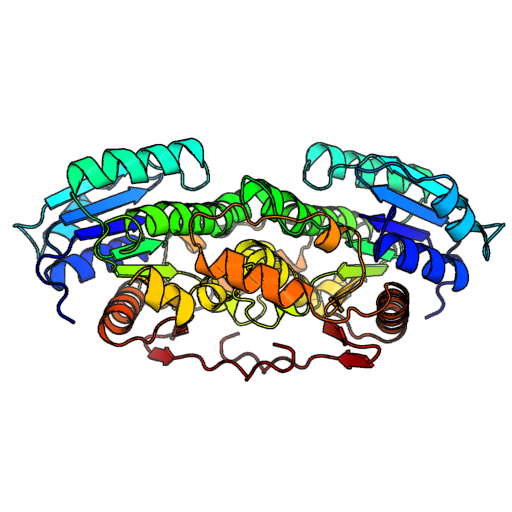44 ASP B C 1
ATOM 3761 O O . ASP B 1 244 ? -18.312 -9.25 -18.031 1 85.88 244 ASP B O 1
ATOM 3765 N N . GLY B 1 245 ? -16.797 -10.258 -16.766 1 85.44 245 GLY B N 1
ATOM 3766 C CA . GLY B 1 245 ? -16.547 -11.328 -17.719 1 85.44 245 GLY B CA 1
ATOM 3767 C C . GLY B 1 245 ? -15.641 -10.914 -18.859 1 85.44 245 GLY B C 1
ATOM 3768 O O . GLY B 1 245 ? -15.336 -11.727 -19.734 1 85.44 245 GLY B O 1
ATOM 3769 N N . GLU B 1 246 ? -15.227 -9.711 -18.828 1 91.81 246 GLU B N 1
ATOM 3770 C CA . GLU B 1 246 ? -14.352 -9.203 -19.891 1 91.81 246 GLU B CA 1
ATOM 3771 C C . GLU B 1 246 ? -12.922 -9.055 -19.375 1 91.81 246 GLU B C 1
ATOM 3773 O O . GLU B 1 246 ? -12.695 -8.648 -18.234 1 91.81 246 GLU B O 1
ATOM 3778 N N . ILE B 1 247 ? -12.016 -9.438 -20.266 1 94.75 247 ILE B N 1
ATOM 3779 C CA . ILE B 1 247 ? -10.602 -9.383 -19.922 1 94.75 247 ILE B CA 1
ATOM 3780 C C . ILE B 1 247 ? -9.898 -8.336 -20.797 1 94.75 247 ILE B C 1
ATOM 3782 O O . ILE B 1 247 ? -10.125 -8.273 -22 1 94.75 247 ILE B O 1
ATOM 3786 N N . SER B 1 248 ? -9.164 -7.457 -20.188 1 93.69 248 SER B N 1
ATOM 3787 C CA . SER B 1 248 ? -8.367 -6.469 -20.906 1 93.69 248 SER B CA 1
ATOM 3788 C C . SER B 1 248 ? -7.047 -6.188 -20.188 1 93.69 248 SER B C 1
ATOM 3790 O O . SER B 1 248 ? -6.875 -6.574 -19.031 1 93.69 248 SER B O 1
ATOM 3792 N N . VAL B 1 249 ? -6.148 -5.664 -20.938 1 94.19 249 VAL B N 1
ATOM 3793 C CA . VAL B 1 249 ? -4.867 -5.266 -20.359 1 94.19 249 VAL B CA 1
ATOM 3794 C C . VAL B 1 249 ? -4.852 -3.758 -20.125 1 94.19 249 VAL B C 1
ATOM 3796 O O . VAL B 1 249 ? -5.211 -2.979 -21.016 1 94.19 249 VAL B O 1
ATOM 3799 N N . HIS B 1 250 ? -4.5 -3.408 -18.938 1 91.31 250 HIS B N 1
ATOM 3800 C CA . HIS B 1 250 ? -4.461 -1.992 -18.594 1 91.31 250 HIS B CA 1
ATOM 3801 C C . HIS B 1 250 ? -3.205 -1.323 -19.141 1 91.31 250 HIS B C 1
ATOM 3803 O O . HIS B 1 250 ? -2.105 -1.865 -19.031 1 91.31 250 HIS B O 1
ATOM 3809 N N . SER B 1 251 ? -3.379 -0.172 -19.672 1 86.19 251 SER B N 1
ATOM 3810 C CA . SER B 1 251 ? -2.25 0.632 -20.125 1 86.19 251 SER B CA 1
ATOM 3811 C C . SER B 1 251 ? -1.959 1.778 -19.156 1 86.19 251 SER B C 1
ATOM 3813 O O . SER B 1 251 ? -2.857 2.551 -18.812 1 86.19 251 SER B O 1
ATOM 3815 N N . PHE B 1 252 ? -0.772 1.802 -18.703 1 84.62 252 PHE B N 1
ATOM 3816 C CA . PHE B 1 252 ? -0.352 2.896 -17.828 1 84.62 252 PHE B CA 1
ATOM 3817 C C . PHE B 1 252 ? 0.292 4.016 -18.641 1 84.62 252 PHE B C 1
ATOM 3819 O O . PHE B 1 252 ? 0.937 3.756 -19.672 1 84.62 252 PHE B O 1
ATOM 3826 N N . PRO B 1 253 ? 0.088 5.25 -18.109 1 77.12 253 PRO B N 1
ATOM 3827 C CA . PRO B 1 253 ? 0.782 6.336 -18.812 1 77.12 253 PRO B CA 1
ATOM 3828 C C . PRO B 1 253 ? 2.301 6.215 -18.734 1 77.12 253 PRO B C 1
ATOM 3830 O O . PRO B 1 253 ? 2.824 5.566 -17.812 1 77.12 253 PRO B O 1
ATOM 3833 N N . GLN B 1 254 ? 2.922 6.738 -19.75 1 73.69 254 GLN B N 1
ATOM 3834 C CA . GLN B 1 254 ? 4.383 6.762 -19.719 1 73.69 254 GLN B CA 1
ATOM 3835 C C . GLN B 1 254 ? 4.891 7.559 -18.516 1 73.69 254 GLN B C 1
ATOM 3837 O O . GLN B 1 254 ? 4.297 8.578 -18.141 1 73.69 254 GLN B O 1
ATOM 3842 N N . SER B 1 255 ? 5.957 7.098 -17.984 1 70.69 255 SER B N 1
ATOM 3843 C CA . SER B 1 255 ? 6.57 7.793 -16.844 1 70.69 255 SER B CA 1
ATOM 3844 C C . SER B 1 255 ? 7.051 9.188 -17.25 1 70.69 255 SER B C 1
ATOM 3846 O O . SER B 1 255 ? 7.594 9.367 -18.344 1 70.69 255 SER B O 1
ATOM 3848 N N . LYS B 1 256 ? 6.738 10.148 -16.406 1 71.62 256 LYS B N 1
ATOM 3849 C CA . LYS B 1 256 ? 7.176 11.516 -16.672 1 71.62 256 LYS B CA 1
ATOM 3850 C C . LYS B 1 256 ? 8.375 11.891 -15.805 1 71.62 256 LYS B C 1
ATOM 3852 O O . LYS B 1 256 ? 9.086 12.852 -16.109 1 71.62 256 LYS B O 1
ATOM 3857 N N . TYR B 1 257 ? 8.695 11.039 -14.852 1 67.31 257 TYR B N 1
ATOM 3858 C CA . TYR B 1 257 ? 9.688 11.492 -13.875 1 67.31 257 TYR B CA 1
ATOM 3859 C C . TYR B 1 257 ? 10.828 10.484 -13.75 1 67.31 257 TYR B C 1
ATOM 3861 O O . TYR B 1 257 ? 11.828 10.758 -13.086 1 67.31 257 TYR B O 1
ATOM 3869 N N . LEU B 1 258 ? 10.609 9.281 -14.195 1 60.94 258 LEU B N 1
ATOM 3870 C CA . LEU B 1 258 ? 11.672 8.281 -14.156 1 60.94 258 LEU B CA 1
A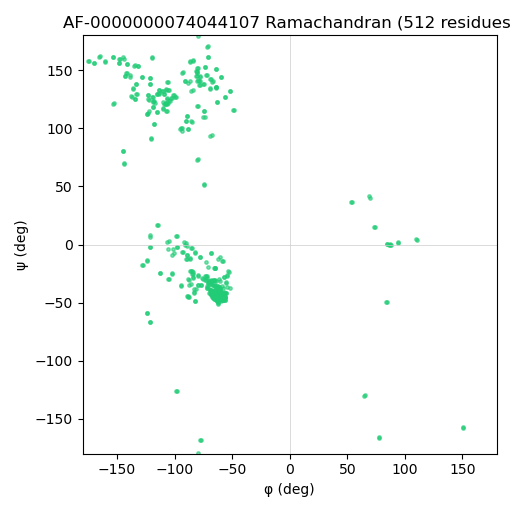TOM 3871 C C . LEU B 1 258 ? 12.094 7.883 -15.57 1 60.94 258 LEU B C 1
ATOM 3873 O O . LEU B 1 258 ? 11.289 7.914 -16.5 1 60.94 258 LEU B O 1
#

pLDDT: mean 90.51, std 8.83, range [60.0, 98.62]

Radius of gyration: 22.85 Å; Cα contacts (8 Å, |Δi|>4): 1212; chains: 2; bounding box: 49×71×48 Å

Foldseek 3Di:
DQLAAAEEEFEPQQWFLNLLLLQVSQQSHHAEYEYEYQDDRDPVSVCSSCVRHVRHHYHYDYDQLLDLVRLLCCLVPVRCVVRVAHAEYEYPWAAQADLDLVSRLSRLAVSLLSNCVSNLCRQFVLNVHVAHEYEYEAAVLLVDPDLLRRSSSVRSVNSLVSQLVCLDDVNCVGGVYAGEYEHEYFEDIVRLVVDQAHNDPDVVSRVSSVVCVVDDHHYSNLSSVLVVCCRVPNHGSWYWYRYPSDIDTDDDDDDPPD/DQLAAAEEEFEPQQWFLNLLLLQVSQLSHHAEYEYEYQDDRDPVSVCSSCVRHVRHHYHYDYDQLLDLVRLLCCLVPVRCVVRVAHAEYEYPWAAQADLDLVSRLSRLAVSLLSNCVSNLCRQFVLNVHVAHEYEYEAAVLLVDPDLLRRSSSVRSVNSLVSQLVCLDDVNCVGGVYAGEYEHEYFEPIVRLVVDQAHNDPDVVSRVSSVVCVVDDHHYSNLSSVLVVCCRVPNHGSWYWYRYPSDIDTDDDDDDPPD

Solvent-accessible surface area (backbone atoms only — not comparable to full-atom values): 25413 Å² total; per-residue (Å²): 113,79,47,59,70,34,26,36,37,29,32,26,26,53,44,43,51,19,32,32,33,51,30,49,44,29,62,52,35,29,35,34,41,38,31,28,14,74,58,74,72,44,69,69,55,50,49,56,46,40,68,68,27,79,84,37,46,78,44,74,46,78,40,54,52,56,38,59,71,57,41,49,48,39,59,71,40,55,47,33,72,73,58,68,51,59,37,32,38,34,40,47,43,66,59,66,74,45,87,44,67,59,58,36,40,29,36,40,28,48,16,45,53,51,50,48,55,57,46,44,55,58,19,11,42,78,64,73,25,86,11,36,38,38,36,42,54,47,23,46,40,28,77,36,64,32,59,50,37,28,69,43,12,11,24,19,11,13,45,48,26,25,41,39,11,54,18,37,66,69,49,25,71,50,20,48,43,35,24,36,36,36,19,39,41,66,53,58,32,64,58,66,70,67,54,84,69,67,73,61,91,53,61,61,34,44,53,48,41,59,57,54,70,68,56,88,48,26,55,26,55,47,47,21,51,44,51,53,50,40,70,52,69,48,54,61,28,36,37,35,35,29,41,81,77,40,74,49,72,63,81,75,78,78,65,88,84,112,112,78,47,59,69,34,27,36,36,30,32,25,27,55,45,43,48,20,32,32,33,53,29,48,43,30,62,51,35,28,33,34,40,38,32,29,14,76,57,74,71,42,69,68,54,51,50,57,45,39,69,69,27,80,83,37,48,77,45,75,46,79,40,54,51,55,37,59,71,58,41,49,48,38,60,70,40,57,48,32,72,72,58,69,50,58,37,31,38,34,42,48,44,67,58,66,73,44,87,44,66,62,58,34,39,30,36,40,28,48,16,46,53,50,51,48,57,57,47,46,53,58,20,11,41,77,65,74,24,85,10,36,39,40,36,40,53,47,23,46,40,27,78,36,63,31,61,50,38,28,68,42,12,11,24,19,12,12,44,46,27,25,40,38,10,52,17,38,66,68,50,26,72,51,20,47,42,35,23,36,36,36,20,39,41,64,53,60,32,64,58,66,69,68,54,83,69,66,71,59,90,53,61,61,34,44,53,47,40,59,58,54,70,67,57,88,46,26,56,26,55,46,46,22,52,44,52,53,48,40,71,52,67,50,54,62,28,37,38,35,36,29,43,81,77,39,73,47,72,62,81,75,80,78,66,87,84,112

Nearest PDB structures (foldseek):
  5ilg-assembly1_B  TM=9.230E-01  e=1.240E-27  Drosophila melanogaster
  5ilo-assembly1_A  TM=9.157E-01  e=4.106E-27  Drosophila melanogaster
  1mg5-assembly1_B  TM=9.145E-01  e=6.892E-24  Drosophila melanogaster
  8cwl-assembly1_B  TM=9.105E-01  e=1.182E-23  Homo sapiens
  2gdz-assembly1_A-2  TM=9.038E-01  e=2.901E-23  Homo sapiens

Organism: Anopheles stephensi (NCBI:txid30069)